Protein 5ZB2 (pdb70)

GO terms:
  GO:0004842 ubiquitin-protein transferase activity (F, IDA)
  GO:0008094 ATP-dependent activity, acting on DNA (F, IDA)
  GO:0034644 cellular response to UV (P, IDA)
  GO:0003684 damaged DNA binding (F, IDA)
  GO:0000113 nucleotide-excision repair factor 4 complex (C, IDA)
  GO:0031463 Cul3-RING ubiquitin ligase complex (C, IDA)
  GO:0008104 intracellular protein localization (P, IDA)
  GO:0000715 nucleotide-excision repair, DNA damage recognition (P, IDA)
  GO:0006511 ubiquitin-dependent protein catabolic process (P, IMP)
  GO:0000715 nucleotide-excision repair, DNA damage recognition (P, IMP)
  GO:0005515 protein binding (F, IPI)
  GO:0009411 response to UV (P, IDA)
  GO:0006511 ubiquitin-dependent protein catabolic process (P, IDA)
  GO:0070911 global genome nucleotide-excision repair (P, IDA)

Nearest PDB structures (foldseek):
  5zb2-assembly1_B-2  TM=1.013E+00  e=2.939E-15  Saccharomyces cerevisiae S288C
  5bo4-assembly6_R  TM=9.508E-01  e=2.572E-07  Homo sapiens
  8zvj-assembly3_H  TM=9.568E-01  e=1.084E-06  Homo sapiens
  8zvj-assembly4_K  TM=9.620E-01  e=2.465E-06  Homo sapiens
  3mks-assembly3_C  TM=8.339E-01  e=1.066E-04  Saccharomyces cerevisiae

Foldseek 3Di:
DDDDPVVVVVVVVVVVVVVVVVVVLVVLLVVLQVVQVVVVHDDLVCVQVVLVVCQVVVNDALVCLSNVFQDLHAAHEHQACQRYALVSLLRRLQGHQNYAEYEYANNCRNELVSLVSNLPSNVNHAEYHYEHPQHDALVSLLVSLQSCQPRHAYYAYYDYQRCACSSVVSNQVRCQQRYQEYHDEHHARDQQLLCNLVRNQHQQREYYYYYAYNPLPSDALVSQQSNLQRHQDNYAYDHYENSQRYALSNLQRRNQVRHDQAGNHQYEEHEQNCHYAQVSLLVRLQRHAPQRHAYYEHHNNQHHEQSNLLSNCVRRVQARYAEYYPANNQRYALVSLVSNQYARHAYYECHNNARDALVSLVNNCVRYVRHQEYEHANHQRYDPPRDDPPRHDYPRDVVVVD/DWFKEQELPRDIDIARPVLLVVQVVDDDDYDYHHPGDPVLVVLVRVVSVCCVVVCDDDRDDDPVCPVVNVVVCVVSVD

Radius of gyration: 33.84 Å; Cα contacts (8 Å, |Δi|>4): 1015; chains: 2; bounding box: 113×50×56 Å

Solvent-accessible surface area: 22862 Å² total; per-residue (Å²): 152,29,63,45,0,52,53,42,0,94,70,57,31,61,96,53,86,70,144,134,96,136,122,27,43,93,59,29,96,123,98,28,48,134,65,14,94,98,122,69,37,48,67,54,86,77,2,52,83,50,0,101,44,30,5,150,109,155,31,2,45,60,143,30,4,71,24,4,4,19,19,96,26,119,154,5,64,0,52,28,0,46,89,2,26,79,67,4,2,33,50,4,1,75,44,6,44,91,2,18,55,4,17,0,40,95,0,17,75,0,41,79,69,0,0,30,63,1,1,105,95,0,94,80,3,80,9,0,46,0,30,12,0,109,78,2,73,56,74,8,0,56,104,0,0,81,51,0,138,51,70,0,66,47,0,22,0,18,70,8,117,105,0,32,34,103,0,0,30,16,0,2,110,23,2,2,74,27,0,20,0,0,3,1,14,122,1,73,44,3,45,58,2,55,41,0,24,120,70,0,65,39,101,120,0,34,10,1,12,1,42,51,4,121,67,59,101,31,0,49,25,125,20,1,31,81,0,2,43,72,2,1,139,35,0,97,70,0,14,0,10,4,0,79,50,0,39,36,42,0,0,67,79,0,1,10,62,85,3,46,97,155,4,39,1,71,30,2,8,1,22,45,1,67,81,0,32,29,113,4,1,17,121,1,0,64,84,1,73,1,87,76,0,69,83,1,9,0,52,104,0,70,78,0,7,30,95,0,1,27,35,0,1,105,31,17,0,79,88,10,0,104,28,2,25,0,24,11,0,92,101,0,58,96,101,1,1,66,16,0,35,0,56,42,0,55,79,0,15,0,1,87,0,124,24,0,47,35,57,0,1,77,36,0,7,116,61,0,87,72,1,61,41,0,28,3,87,34,9,131,114,17,58,153,169,6,74,83,65,124,57,8,70,16,72,14,53,137,87,96,73,172,138,143,10,36,4,15,5,130,76,137,123,110,42,114,4,37,147,57,1,4,132,51,0,84,64,10,139,29,57,128,44,103,12,146,151,25,56,16,81,0,2,104,32,3,14,80,2,1,55,31,18,74,160,91,83,138,73,148,18,132,12,43,68,153,25,10,124,52,0,37,114,3,0,84,140,4,57,8

CATH classification: 3.30.710.10

B-factor: mean 57.02, std 24.2, range [29.39, 173.77]

Structure (mmCIF, N/CA/C/O backbone):
data_5ZB2
#
_entry.id   5ZB2
#
_cell.length_a   110.921
_cell.length_b   67.764
_cell.length_c   69.015
_cell.angle_alpha   90.000
_cell.angle_beta   90.000
_cell.angle_gamma   90.000
#
_symmetry.space_group_name_H-M   'P 21 21 2'
#
loop_
_entity.id
_entity.type
_entity.pdbx_description
1 polymer 'DNA repair protein RAD7'
2 polymer Elongin-C
3 non-polymer GLYCEROL
4 non-polymer 2-(2-METHOXYETHOXY)ETHANOL
5 non-polymer 3,6,9,12,15,18-HEXAOXAICOSANE-1,20-DIOL
6 non-polymer 'HEXAETHYLENE GLYCOL'
7 non-polymer 3,6,9,12,15,18,21,24,27,30,33,36,39,42,45,48,51,54,57-nonadecaoxanonapentacontane-1,59-diol
8 non-polymer 'SODIUM ION'
9 water water
#
loop_
_atom_site.group_PDB
_atom_site.id
_atom_site.type_symbol
_atom_site.label_atom_id
_atom_site.label_alt_id
_atom_site.label_comp_id
_atom_site.label_asym_id
_atom_site.label_entity_id
_atom_site.label_seq_id
_atom_site.pdbx_PDB_ins_code
_atom_site.Cartn_x
_atom_site.Cartn_y
_atom_site.Cartn_z
_atom_site.occupancy
_atom_site.B_iso_or_equiv
_atom_site.auth_seq_id
_atom_site.auth_comp_id
_atom_site.auth_asym_id
_atom_site.auth_atom_id
_atom_site.pdbx_PDB_model_num
ATOM 1 N N . SER A 1 4 ? -36.31400 19.64700 84.08800 1.000 85.34000 164 SER A N 1
ATOM 2 C CA . SER A 1 4 ? -35.84800 18.36200 83.57900 1.000 90.42000 164 SER A CA 1
ATOM 3 C C . SER A 1 4 ? -35.15400 18.51800 82.22700 1.000 86.84000 164 SER A C 1
ATOM 4 O O . SER A 1 4 ? -34.51900 17.58400 81.73400 1.000 87.42000 164 SER A O 1
ATOM 7 N N . VAL A 1 5 ? -35.28000 19.70200 81.63100 1.000 83.21000 165 VAL A N 1
ATOM 8 C CA . VAL A 1 5 ? -34.67400 20.01600 80.34300 1.000 79.10000 165 VAL A CA 1
ATOM 9 C C . VAL A 1 5 ? -33.73900 21.20100 80.53600 1.000 73.70000 165 VAL A C 1
ATOM 10 O O . VAL A 1 5 ? -34.14200 22.23200 81.08900 1.000 73.75000 165 VAL A O 1
ATOM 14 N N . SER A 1 6 ? -32.49800 21.05600 80.07600 1.000 71.00000 166 SER A N 1
ATOM 15 C CA . SER A 1 6 ? -31.51800 22.12400 80.22100 1.000 69.91000 166 SER A CA 1
ATOM 16 C C . SER A 1 6 ? -31.94500 23.35500 79.43100 1.000 62.32000 166 SER A C 1
ATOM 17 O O . SER A 1 6 ? -32.41000 23.25500 78.29200 1.000 60.32000 166 SER A O 1
ATOM 20 N N . SER A 1 7 ? -31.78000 24.52400 80.04500 1.000 58.37000 167 SER A N 1
ATOM 21 C CA . SER A 1 7 ? -32.12800 25.77400 79.38500 1.000 56.10000 167 SER A CA 1
ATOM 22 C C . SER A 1 7 ? -31.27000 25.98400 78.14400 1.000 53.68000 167 SER A C 1
ATOM 23 O O . SER A 1 7 ? -30.14300 25.49000 78.04600 1.000 53.47000 167 SER A O 1
ATOM 26 N N . LEU A 1 8 ? -31.81100 26.74100 77.18800 1.000 53.75000 168 LEU A N 1
ATOM 27 C CA . LEU A 1 8 ? -31.04700 27.06100 75.98700 1.000 53.84000 168 LEU A CA 1
ATOM 28 C C . LEU A 1 8 ? -29.78500 27.84600 76.31900 1.000 51.32000 168 LEU A C 1
ATOM 29 O O . LEU A 1 8 ? -28.77900 27.73200 75.60800 1.000 50.50000 168 LEU A O 1
ATOM 34 N N . GLN A 1 9 ? -29.81900 28.65500 77.38000 1.000 51.50000 169 GLN A N 1
ATOM 35 C CA . GLN A 1 9 ? -28.62200 29.37800 77.79900 1.000 49.88000 169 GLN A CA 1
ATOM 36 C C . GLN A 1 9 ? -27.52300 28.40700 78.21000 1.000 48.92000 169 GLN A C 1
ATOM 37 O O . GLN A 1 9 ? -26.37000 28.53300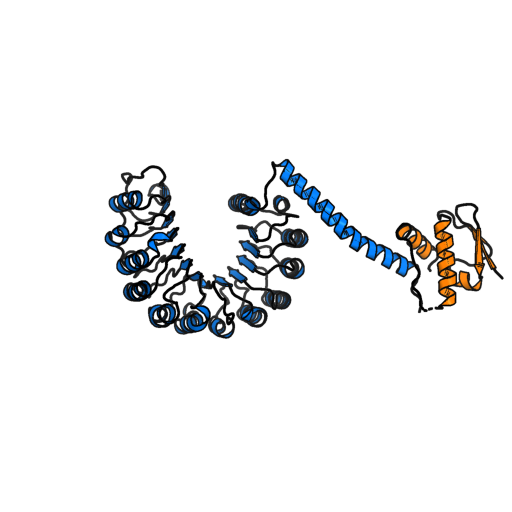 77.78200 1.000 46.55000 169 GLN A O 1
ATOM 43 N N . SER A 1 10 ? -27.86900 27.42400 79.04300 1.000 49.88000 170 SER A N 1
ATOM 44 C CA . SER A 1 10 ? -26.88900 26.43700 79.47800 1.000 50.21000 170 SER A CA 1
ATOM 45 C C . SER A 1 10 ? -26.31100 25.67500 78.29300 1.000 52.10000 170 SER A C 1
ATOM 46 O O . SER A 1 10 ? -25.10700 25.39400 78.25400 1.000 49.94000 170 SER A O 1
ATOM 49 N N . LEU A 1 11 ? -27.15300 25.33900 77.31000 1.000 51.65000 171 LEU A N 1
ATOM 50 C CA . LEU A 1 11 ? -26.68200 24.57000 76.16300 1.000 52.39000 171 LEU A CA 1
ATOM 51 C C . LEU A 1 11 ? -25.70500 25.37900 75.32000 1.000 50.79000 171 LEU A C 1
ATOM 52 O O . LEU A 1 11 ? -24.67700 24.85500 74.87700 1.000 48.32000 171 LEU A O 1
ATOM 57 N N . CYS A 1 12 ? -26.00700 26.65800 75.08700 1.000 51.29000 172 CYS A N 1
ATOM 58 C CA . CYS A 1 12 ? -25.06600 27.51000 74.36900 1.000 50.62000 172 CYS A CA 1
ATOM 59 C C . CYS A 1 12 ? -23.75300 27.63800 75.13200 1.000 48.98000 172 CYS A C 1
ATOM 60 O O . CYS A 1 12 ? -22.67400 27.64700 74.52900 1.000 48.27000 172 CYS A O 1
ATOM 63 N N . ILE A 1 13 ? -23.82500 27.73400 76.46200 1.000 49.48000 173 ILE A N 1
ATOM 64 C CA . ILE A 1 13 ? -22.61100 27.86800 77.26300 1.000 49.32000 173 ILE A CA 1
ATOM 65 C C . ILE A 1 13 ? -21.75600 26.61300 77.14700 1.000 48.40000 173 ILE A C 1
ATOM 66 O O . ILE A 1 13 ? -20.52700 26.69100 77.05000 1.000 48.01000 173 ILE A O 1
ATOM 71 N N . THR A 1 14 ? -22.38700 25.43700 77.14700 1.000 49.97000 174 THR A N 1
ATOM 72 C CA . THR A 1 14 ? -21.62800 24.20400 76.96300 1.000 49.69000 174 THR A CA 1
ATOM 73 C C . THR A 1 14 ? -20.94100 24.18800 75.60400 1.000 50.11000 174 THR A C 1
ATOM 74 O O . THR A 1 14 ? -19.76100 23.83100 75.50000 1.000 50.19000 174 THR A O 1
ATOM 78 N N . LYS A 1 15 ? -21.65900 24.57800 74.54800 1.000 50.66000 175 LYS A N 1
ATOM 79 C CA . LYS A 1 15 ? -21.05200 24.61700 73.22200 1.000 51.94000 175 LYS A CA 1
ATOM 80 C C . LYS A 1 15 ? -19.87700 25.58400 73.19700 1.000 50.53000 175 LYS A C 1
ATOM 81 O O . LYS A 1 15 ? -18.80300 25.26300 72.67500 1.000 50.68000 175 LYS A O 1
ATOM 87 N N . ILE A 1 16 ? -20.06400 26.77600 73.76500 1.000 49.45000 176 ILE A N 1
ATOM 88 C CA . ILE A 1 16 ? -18.98800 27.76400 73.80900 1.000 47.92000 176 ILE A CA 1
ATOM 89 C C . ILE A 1 16 ? -17.79100 27.20500 74.56500 1.000 47.41000 176 ILE A C 1
ATOM 90 O O . ILE A 1 16 ? -16.65600 27.22700 74.07500 1.000 47.16000 176 ILE A O 1
ATOM 95 N N . SER A 1 17 ? -18.02800 26.70100 75.77600 1.000 47.65000 177 SER A N 1
ATOM 96 C CA . SER A 1 17 ? -16.93800 26.16900 76.58400 1.000 47.83000 177 SER A CA 1
ATOM 97 C C . SER A 1 17 ? -16.19100 25.06400 75.84500 1.000 47.78000 177 SER A C 1
ATOM 98 O O . SER A 1 17 ? -14.95500 25.01200 75.87500 1.000 46.69000 177 SER A O 1
ATOM 101 N N . GLU A 1 18 ? -16.92200 24.17700 75.16400 1.000 49.33000 178 GLU A N 1
ATOM 102 C CA . GLU A 1 18 ? -16.27000 23.09500 74.43100 1.000 50.08000 178 GLU A CA 1
ATOM 103 C C . GLU A 1 18 ? -15.37100 23.64000 73.32800 1.000 49.28000 178 GLU A C 1
ATOM 104 O O . GLU A 1 18 ? -14.26600 23.12800 73.10800 1.000 48.23000 178 GLU A O 1
ATOM 110 N N . ASN A 1 19 ? -15.82200 24.68000 72.62400 1.000 49.28000 179 ASN A N 1
ATOM 111 C CA . ASN A 1 19 ? -15.02200 25.21900 71.53100 1.000 49.32000 179 ASN A CA 1
ATOM 112 C C . ASN A 1 19 ? -13.84100 26.04000 72.02800 1.000 48.61000 179 ASN A C 1
ATOM 113 O O . ASN A 1 19 ? -12.83500 26.15200 71.31900 1.000 49.13000 179 ASN A O 1
ATOM 118 N N . ILE A 1 20 ? -13.93000 26.62300 73.22600 1.000 47.90000 180 ILE A N 1
ATOM 119 C CA . ILE A 1 20 ? -12.75200 27.26700 73.80200 1.000 49.09000 180 ILE A CA 1
ATOM 120 C C . ILE A 1 20 ? -11.65900 26.23300 74.02900 1.000 49.45000 180 ILE A C 1
ATOM 121 O O . ILE A 1 20 ? -10.49400 26.45500 73.68100 1.000 49.49000 180 ILE A O 1
ATOM 126 N N . SER A 1 21 ? -12.02300 25.07600 74.58800 1.000 49.23000 181 SER A N 1
ATOM 127 C CA . SER A 1 21 ? -11.03600 24.03400 74.85800 1.000 51.48000 181 SER A CA 1
ATOM 128 C C . SER A 1 21 ? -10.32100 23.61300 73.58200 1.000 54.82000 181 SER A C 1
ATOM 129 O O . SER A 1 21 ? -9.08900 23.50500 73.55200 1.000 53.95000 181 SER A O 1
ATOM 132 N N . LYS A 1 22 ? -11.07500 23.37100 72.50900 1.000 53.48000 182 LYS A N 1
ATOM 133 C CA . LYS A 1 22 ? -10.43800 22.99100 71.25400 1.000 55.86000 182 LYS A CA 1
ATOM 134 C C . LYS A 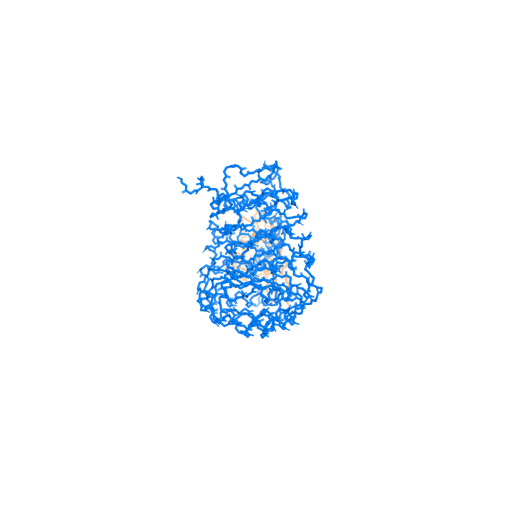1 22 ? -9.60000 24.13500 70.70100 1.000 55.51000 182 LYS A C 1
ATOM 135 O O . LYS A 1 22 ? -8.51700 23.91000 70.14800 1.000 58.57000 182 LYS A O 1
ATOM 141 N N . TRP A 1 23 ? -10.08200 25.37000 70.84800 1.000 53.33000 183 TRP A N 1
ATOM 142 C CA . TRP A 1 23 ? -9.31200 26.52800 70.41400 1.000 52.71000 183 TRP A CA 1
ATOM 143 C C . TRP A 1 23 ? -8.03300 26.69800 71.22900 1.000 53.13000 183 TRP A C 1
ATOM 144 O O . TRP A 1 23 ? -7.05200 27.25400 70.72100 1.000 54.73000 183 TRP A O 1
ATOM 155 N N . GLN A 1 24 ? -8.01800 26.23400 72.48400 1.000 53.49000 184 GLN A N 1
ATOM 156 C CA . GLN A 1 24 ? -6.80200 26.31400 73.29100 1.000 55.26000 184 GLN A CA 1
ATOM 157 C C . GLN A 1 24 ? -5.62200 25.69500 72.55300 1.000 59.59000 184 GLN A C 1
ATOM 158 O O . GLN A 1 24 ? -4.54500 26.29400 72.46100 1.000 60.63000 184 GLN A O 1
ATOM 164 N N . LYS A 1 25 ? -5.81000 24.48300 72.02500 1.000 60.41000 185 LYS A N 1
ATOM 165 C CA . LYS A 1 25 ? -4.71900 23.80000 71.33700 1.000 63.89000 185 LYS A CA 1
ATOM 166 C C . LYS A 1 25 ? -4.26000 24.58500 70.11400 1.000 63.25000 185 LYS A C 1
ATOM 167 O O . LYS A 1 25 ? -3.05700 24.70200 69.86000 1.000 66.36000 185 LYS A O 1
ATOM 173 N N . GLU A 1 26 ? -5.20100 25.13800 69.34700 1.000 62.28000 186 GLU A N 1
ATOM 174 C CA . GLU A 1 26 ? -4.82300 26.02800 68.25300 1.000 65.29000 186 GLU A CA 1
ATOM 175 C C . GLU A 1 26 ? -3.99500 27.19900 68.77000 1.000 64.84000 186 GLU A C 1
ATOM 176 O O . GLU A 1 26 ? -2.93700 27.52200 68.21600 1.000 66.37000 186 GLU A O 1
ATOM 182 N N . ALA A 1 27 ? -4.46800 27.85700 69.83100 1.000 60.67000 187 ALA A N 1
ATOM 183 C CA . ALA A 1 27 ? -3.71200 28.96400 70.40700 1.000 61.78000 187 ALA A CA 1
ATOM 184 C C . ALA A 1 27 ? -2.35600 28.49200 70.91300 1.000 62.04000 187 ALA A C 1
ATOM 185 O O . ALA A 1 27 ? -1.35800 29.21700 70.81200 1.000 60.69000 187 ALA A O 1
ATOM 187 N N . ASP A 1 28 ? -2.29600 27.27500 71.45700 1.000 63.59000 188 ASP A N 1
ATOM 188 C CA . ASP A 1 28 ? -1.02200 26.74000 71.91800 1.000 65.28000 188 ASP A CA 1
ATOM 189 C C . ASP A 1 28 ? -0.02800 26.63100 70.76800 1.000 66.96000 188 ASP A C 1
ATOM 190 O O . ASP A 1 28 ? 1.16600 26.90300 70.94100 1.000 64.87000 188 ASP A O 1
ATOM 195 N N . GLU A 1 29 ? -0.50300 26.25000 69.58000 1.000 69.20000 189 GLU A N 1
ATOM 196 C CA . GLU A 1 29 ? 0.38100 26.17700 68.42100 1.000 71.91000 189 GLU A CA 1
ATOM 197 C C . GLU A 1 29 ? 0.80600 27.56800 67.97300 1.000 67.52000 189 GLU A C 1
ATOM 198 O O . GLU A 1 29 ? 1.98400 27.80400 67.68600 1.000 66.03000 189 GLU A O 1
ATOM 204 N N . SER A 1 30 ? -0.14100 28.50500 67.90000 1.000 66.60000 190 SER A N 1
ATOM 205 C CA . SER A 1 30 ? 0.23000 29.87800 67.57800 1.000 64.45000 190 SER A CA 1
ATOM 206 C C . SER A 1 30 ? 1.26700 30.41100 68.55700 1.000 63.00000 190 SER A C 1
ATOM 207 O O . SER A 1 30 ? 2.11600 31.22400 68.17800 1.000 61.28000 190 SER A O 1
ATOM 210 N N . SER A 1 31 ? 1.21600 29.96600 69.81400 1.000 62.58000 191 SER A N 1
ATOM 211 C CA . SER A 1 31 ? 2.24500 30.35000 70.77400 1.000 60.19000 191 SER A CA 1
ATOM 212 C C . SER A 1 31 ? 3.60000 29.77900 70.37500 1.000 57.28000 191 SER A C 1
ATOM 213 O O . SER A 1 31 ? 4.62700 30.45800 70.49000 1.000 55.32000 191 SER A O 1
ATOM 216 N N . LYS A 1 32 ? 3.61900 28.53100 69.90200 1.000 59.02000 192 LYS A N 1
ATOM 217 C CA . LYS A 1 32 ? 4.86500 27.91200 69.46400 1.000 59.16000 192 LYS A CA 1
ATOM 218 C C . LYS A 1 32 ? 5.55600 28.76500 68.40800 1.000 56.89000 192 LYS A C 1
ATOM 219 O O . LYS A 1 32 ? 6.76000 29.03100 68.49400 1.000 54.83000 192 LYS A O 1
ATOM 225 N N . LEU A 1 33 ? 4.80000 29.21500 67.40400 1.000 58.08000 193 LEU A N 1
ATOM 226 C CA . LEU A 1 33 ? 5.38600 30.02200 66.33900 1.000 57.86000 193 LEU A CA 1
ATOM 227 C C . LEU A 1 33 ? 5.94000 31.33700 66.87600 1.000 55.01000 193 LEU A C 1
ATOM 228 O O . LEU A 1 33 ? 7.00700 31.79000 66.44600 1.000 54.37000 193 LEU A O 1
ATOM 233 N N . VAL A 1 34 ? 5.23100 31.96600 67.81700 1.000 54.21000 194 VAL A N 1
ATOM 234 C CA . VAL A 1 34 ? 5.66700 33.26500 68.32400 1.000 53.10000 194 VAL A CA 1
ATOM 235 C C . VAL A 1 34 ? 6.96500 33.12600 69.11000 1.000 51.52000 194 VAL A C 1
ATOM 236 O O . VAL A 1 34 ? 7.81800 34.02100 69.08600 1.000 49.23000 194 VAL A O 1
ATOM 240 N N . PHE A 1 35 ? 7.13400 32.01200 69.82800 1.000 51.25000 195 PHE A N 1
ATOM 241 C CA . PHE A 1 35 ? 8.37100 31.80700 70.57500 1.000 49.29000 195 PHE A CA 1
ATOM 242 C C . PHE A 1 35 ? 9.51800 31.43800 69.64300 1.000 49.41000 195 PHE A C 1
ATOM 243 O O . PHE A 1 35 ? 10.66200 31.85100 69.86500 1.000 48.31000 195 PHE A O 1
ATOM 251 N N . ASN A 1 36 ? 9.23200 30.66900 68.58700 1.000 51.61000 196 ASN A N 1
ATOM 252 C CA . ASN A 1 36 ? 10.24600 30.41700 67.56700 1.000 52.48000 196 ASN A CA 1
ATOM 253 C C . ASN A 1 36 ? 10.70000 31.71900 66.91900 1.000 52.79000 196 ASN A C 1
ATOM 254 O O . ASN A 1 36 ? 11.88700 31.89500 66.62300 1.000 52.49000 196 ASN A O 1
ATOM 259 N N . LYS A 1 37 ? 9.76700 32.64400 66.69300 1.000 52.98000 197 LYS A N 1
ATOM 260 C CA . LYS A 1 37 ? 10.12300 33.93100 66.10300 1.000 54.41000 197 LYS A CA 1
ATOM 261 C C . LYS A 1 37 ? 11.17200 34.64600 66.94500 1.000 53.97000 197 LYS A C 1
ATOM 262 O O . LYS A 1 37 ? 12.17200 35.14600 66.41900 1.000 54.70000 197 LYS A O 1
ATOM 268 N N . LEU A 1 38 ? 10.96400 34.69900 68.26300 1.000 52.19000 198 LEU A N 1
ATOM 269 C CA . LEU A 1 38 ? 11.94300 35.33800 69.14000 1.000 51.64000 198 LEU A CA 1
ATOM 270 C C . LEU A 1 38 ? 13.31500 34.68900 68.99500 1.000 51.42000 198 LEU A C 1
ATOM 271 O O . LEU A 1 38 ? 14.33000 35.37900 68.84300 1.000 52.37000 198 LEU A O 1
ATOM 276 N N . ARG A 1 39 ? 13.36500 33.35600 69.04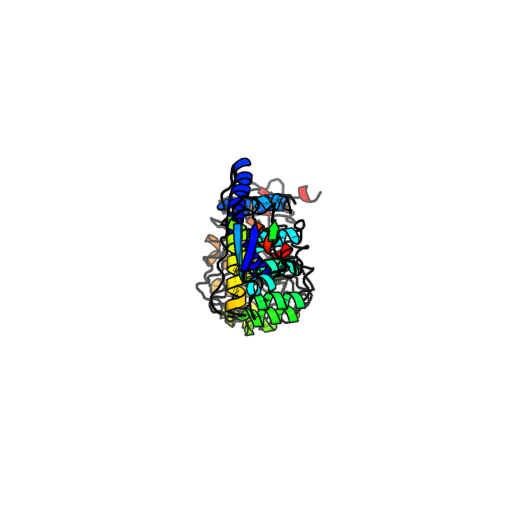300 1.000 50.65000 199 ARG A N 1
ATOM 277 C CA . ARG A 1 39 ? 14.64300 32.66300 68.91600 1.000 51.94000 199 ARG A CA 1
ATOM 278 C C . ARG A 1 39 ? 15.25400 32.87600 67.53600 1.000 53.88000 199 ARG A C 1
ATOM 279 O O . ARG A 1 39 ? 16.46700 33.08600 67.41200 1.000 54.81000 199 ARG A O 1
ATOM 287 N N . ASP A 1 40 ? 14.43300 32.82700 66.48500 1.000 54.80000 200 ASP A N 1
ATOM 288 C CA . ASP A 1 40 ? 14.95800 33.00300 65.13500 1.000 55.59000 200 ASP A CA 1
ATOM 289 C C . ASP A 1 40 ? 15.46100 34.42500 64.92100 1.000 55.98000 200 ASP A C 1
ATOM 290 O O . ASP A 1 40 ? 16.47200 34.63500 64.24100 1.000 56.02000 200 ASP A O 1
ATOM 295 N N . VAL A 1 41 ? 14.77600 35.41500 65.49900 1.000 55.99000 201 VAL A N 1
ATOM 296 C CA . VAL A 1 41 ? 15.18800 36.80900 65.33400 1.000 56.90000 201 VAL A CA 1
ATOM 297 C C . VAL A 1 41 ? 16.56600 37.04200 65.93200 1.000 57.81000 201 VAL A C 1
ATOM 298 O O . VAL A 1 41 ? 17.32900 37.88400 65.44200 1.000 58.85000 201 VAL A O 1
ATOM 302 N N . LEU A 1 42 ? 16.90900 36.32300 66.99700 1.000 56.15000 202 LEU A N 1
ATOM 303 C CA . LEU A 1 42 ? 18.21200 36.46400 67.63000 1.000 57.09000 202 LEU A CA 1
ATOM 304 C C . LEU A 1 42 ? 19.27300 35.58600 66.97900 1.000 57.73000 202 LEU A C 1
ATOM 305 O O . LEU A 1 42 ? 20.36300 35.43100 67.54000 1.000 58.81000 202 LEU A O 1
ATOM 310 N N . GLY A 1 43 ? 18.98000 35.01700 65.81000 1.000 57.36000 203 GLY A N 1
ATOM 311 C CA . GLY A 1 43 ? 19.90500 34.14900 65.11300 1.000 56.48000 203 GLY A CA 1
ATOM 312 C C . GLY A 1 43 ? 19.57300 32.67700 65.19400 1.000 55.34000 203 GLY A C 1
ATOM 313 O O . GLY A 1 43 ? 20.27700 31.86600 64.58100 1.000 53.86000 203 GLY A O 1
ATOM 314 N N . GLY A 1 44 ? 18.52300 32.30500 65.92200 1.000 55.35000 204 GLY A N 1
ATOM 315 C CA . GLY A 1 44 ? 18.13900 30.91400 66.04600 1.000 54.96000 204 GLY A CA 1
ATOM 316 C C . GLY A 1 44 ? 18.95100 30.16900 67.08600 1.000 54.95000 204 GLY A C 1
ATOM 317 O O . GLY A 1 44 ? 20.09100 30.54000 67.37500 1.000 55.14000 204 GLY A O 1
ATOM 318 N N . VAL A 1 45 ? 18.37000 29.11500 67.66000 1.000 54.82000 205 VAL A N 1
ATOM 319 C CA . VAL A 1 45 ? 19.06300 28.28500 68.63900 1.000 55.92000 205 VAL A CA 1
ATOM 320 C C . VAL A 1 45 ? 18.42300 26.90500 68.64900 1.000 58.25000 205 VAL A C 1
ATOM 321 O O . VAL A 1 45 ? 17.22500 26.76200 68.92000 1.000 60.00000 205 VAL A O 1
ATOM 325 N N . SER A 1 46 ? 19.21000 25.88300 68.33200 1.000 59.31000 206 SER A N 1
ATOM 326 C CA . SER A 1 46 ? 18.71300 24.52100 68.38500 1.000 61.92000 206 SER A CA 1
ATOM 327 C C . SER A 1 46 ? 18.47400 24.10300 69.83100 1.000 60.98000 206 SER A C 1
ATOM 328 O O . SER A 1 46 ? 18.95200 24.73300 70.77900 1.000 58.48000 206 SER A O 1
ATOM 331 N N . THR A 1 47 ? 17.72500 23.01400 69.99500 1.000 62.74000 207 THR A N 1
ATOM 332 C CA . THR A 1 47 ? 17.46800 22.50100 71.33400 1.000 62.04000 207 THR A CA 1
ATOM 333 C C . THR A 1 47 ? 18.74300 21.99500 71.98800 1.000 61.13000 207 THR A C 1
ATOM 334 O O . THR A 1 47 ? 18.84800 22.00100 73.21900 1.000 57.73000 207 THR A O 1
ATOM 338 N N . ALA A 1 48 ? 19.72300 21.56900 71.18800 1.000 60.10000 208 ALA A N 1
ATOM 339 C CA . ALA A 1 48 ? 20.96600 21.04900 71.74100 1.000 60.67000 208 ALA A CA 1
ATOM 340 C C . ALA A 1 48 ? 21.76900 22.11900 72.46800 1.000 58.97000 208 ALA A C 1
ATOM 341 O O . ALA A 1 48 ? 22.62500 21.77800 73.29100 1.000 57.49000 208 ALA A O 1
ATOM 343 N N . ASN A 1 49 ? 21.51700 23.39600 72.18200 1.000 58.10000 209 ASN A N 1
ATOM 344 C CA . ASN A 1 49 ? 22.23600 24.49900 72.80300 1.000 56.63000 209 ASN A CA 1
ATOM 345 C C . ASN A 1 49 ? 21.41400 25.24200 73.84700 1.000 52.88000 209 ASN A C 1
ATOM 346 O O . ASN A 1 49 ? 21.92100 26.20200 74.43900 1.000 51.38000 209 ASN A O 1
ATOM 351 N N . LEU A 1 50 ? 20.16700 24.83300 74.09500 1.000 52.81000 210 LEU A N 1
ATOM 352 C CA . LEU A 1 50 ? 19.33300 25.56000 75.04700 1.000 49.99000 210 LEU A CA 1
ATOM 353 C C . LEU A 1 50 ? 19.92300 25.50900 76.45100 1.000 47.91000 210 LEU A C 1
ATOM 354 O O . LEU A 1 50 ? 19.88800 26.50600 77.18200 1.000 46.67000 210 LEU A O 1
ATOM 359 N N . ASN A 1 51 ? 20.47500 24.36100 76.84800 1.000 47.27000 211 ASN A N 1
ATOM 360 C CA . ASN A 1 51 ? 21.08500 24.26300 78.17000 1.000 46.81000 211 ASN A CA 1
ATOM 361 C C . ASN A 1 51 ? 22.34100 25.11800 78.26100 1.000 46.46000 211 ASN A C 1
ATOM 362 O O . ASN A 1 51 ? 22.61500 25.71800 79.30700 1.000 44.39000 211 ASN A O 1
ATOM 367 N N . ASN A 1 52 ? 23.12000 25.18400 77.17800 1.000 47.91000 212 ASN A N 1
ATOM 368 C CA . ASN A 1 52 ? 24.27500 26.07400 77.15700 1.000 49.94000 212 ASN A CA 1
ATOM 369 C C . ASN A 1 52 ? 23.84100 27.52500 77.29800 1.000 47.10000 212 ASN A C 1
ATOM 370 O O . ASN A 1 52 ? 24.48900 28.31000 78.00100 1.000 47.40000 212 ASN A O 1
ATOM 375 N N . LEU A 1 53 ? 22.74000 27.89900 76.64400 1.000 47.05000 213 LEU A N 1
ATOM 376 C CA . LEU A 1 53 ? 22.21900 29.25300 76.78800 1.000 44.96000 213 LEU A CA 1
ATOM 377 C C . LEU A 1 53 ? 21.80300 29.51900 78.22900 1.000 44.09000 213 LEU A C 1
ATOM 378 O O . LEU A 1 53 ? 22.14600 30.55700 78.80500 1.000 41.45000 213 LEU A O 1
ATOM 383 N N . ALA A 1 54 ? 21.07700 28.57600 78.83500 1.000 42.49000 214 ALA A N 1
ATOM 384 C CA . ALA A 1 54 ? 20.67600 28.72800 80.22900 1.000 41.70000 214 ALA A CA 1
ATOM 385 C C . ALA A 1 54 ? 21.88900 28.90700 81.13200 1.000 42.23000 214 ALA A C 1
ATOM 386 O O . ALA A 1 54 ? 21.86400 29.71900 82.06500 1.000 40.07000 214 ALA A O 1
ATOM 388 N N . LYS A 1 55 ? 22.96500 28.16400 80.86300 1.000 43.18000 215 LYS A N 1
ATOM 389 C CA . LYS A 1 55 ? 24.17200 28.27500 81.67600 1.000 46.40000 215 LYS A CA 1
ATOM 390 C C . LYS A 1 55 ? 24.77700 29.66900 81.56700 1.000 46.28000 215 LYS A C 1
ATOM 391 O O . LYS A 1 55 ? 25.16900 30.27200 82.57400 1.000 45.75000 215 LYS A O 1
ATOM 397 N N . ALA A 1 56 ? 24.86800 30.19900 80.34600 1.000 45.91000 216 ALA A N 1
ATOM 398 C CA . ALA A 1 56 ? 25.42000 31.53700 80.16300 1.000 44.87000 216 ALA A CA 1
ATOM 399 C C . ALA A 1 56 ? 24.59700 32.57200 80.92100 1.000 42.56000 216 ALA A C 1
ATOM 400 O O . ALA A 1 56 ? 25.14300 33.42200 81.63300 1.000 41.64000 216 ALA A O 1
ATOM 402 N N . LEU A 1 57 ? 23.27200 32.50600 80.78900 1.000 40.48000 217 LEU A N 1
ATOM 403 C CA . LEU A 1 57 ? 22.41000 33.44000 81.50400 1.000 42.05000 217 LEU A CA 1
ATOM 404 C C . LEU A 1 57 ? 22.56100 33.27600 83.01300 1.000 41.45000 217 LEU A C 1
ATOM 405 O O . LEU A 1 57 ? 22.69000 34.26300 83.74600 1.000 41.44000 217 LEU A O 1
ATOM 410 N N . SER A 1 58 ? 22.57000 32.02900 83.49300 1.000 41.71000 218 SER A N 1
ATOM 411 C CA . SER A 1 58 ? 22.68800 31.78900 84.92900 1.000 41.02000 218 SER A CA 1
ATOM 412 C C . SER A 1 58 ? 23.96100 32.41300 85.48800 1.000 41.71000 218 SER A C 1
ATOM 413 O O . SER A 1 58 ? 23.92400 33.13300 86.49300 1.000 43.93000 218 SER A O 1
ATOM 416 N N . LYS A 1 59 ? 25.10400 32.14900 84.84700 1.000 42.72000 219 LYS A N 1
ATOM 417 C CA . LYS A 1 59 ? 26.36600 32.68100 85.34300 1.000 44.74000 219 LYS A CA 1
ATOM 418 C C . LYS A 1 59 ? 26.37400 34.20300 85.37600 1.000 43.81000 219 LYS A C 1
ATOM 419 O O . LYS A 1 59 ? 27.12700 34.79000 86.16000 1.000 44.62000 219 LYS A O 1
ATOM 425 N N . ASN A 1 60 ? 25.55800 34.85200 84.54900 1.000 41.71000 220 ASN A N 1
ATOM 426 C CA . ASN A 1 60 ? 25.46700 36.30500 84.52400 1.000 43.37000 220 ASN A CA 1
ATOM 427 C C . ASN A 1 60 ? 24.27600 36.83500 85.31100 1.000 43.79000 220 ASN A C 1
ATOM 428 O O . ASN A 1 60 ? 23.91500 38.00300 85.14700 1.000 41.96000 220 ASN A O 1
ATOM 433 N N . ARG A 1 61 ? 23.66200 36.00900 86.16100 1.000 45.48000 221 ARG A N 1
ATOM 434 C CA . ARG A 1 61 ? 22.48600 36.41700 86.93400 1.000 49.76000 221 ARG A CA 1
ATOM 435 C C . ARG A 1 61 ? 21.42700 37.03400 86.02400 1.000 45.54000 221 ARG A C 1
ATOM 436 O O . ARG A 1 61 ? 20.70800 37.96000 86.40700 1.000 47.36000 221 ARG A O 1
ATOM 444 N N . ALA A 1 62 ? 21.32800 36.50700 84.80400 1.000 42.22000 222 ALA A N 1
ATOM 445 C CA . ALA A 1 62 ? 20.45500 37.06300 83.78000 1.000 42.14000 222 ALA A CA 1
ATOM 446 C C . ALA A 1 62 ? 19.26500 36.16500 83.47000 1.000 40.72000 222 ALA A C 1
ATOM 447 O O . ALA A 1 62 ? 18.53700 36.43100 82.50900 1.000 40.81000 222 ALA A O 1
ATOM 449 N N . LEU A 1 63 ? 19.05400 35.10700 84.24500 1.000 40.51000 223 LEU A N 1
ATOM 450 C CA . LEU A 1 63 ? 17.88000 34.26100 84.08200 1.000 38.95000 223 LEU A CA 1
ATOM 451 C C . LEU A 1 63 ? 16.75000 34.82100 84.93900 1.000 37.16000 223 LEU A C 1
ATOM 452 O O . LEU A 1 63 ? 16.88500 34.93000 86.16400 1.000 35.04000 223 LEU A O 1
ATOM 457 N N . ASN A 1 64 ? 15.64900 35.19500 84.29200 1.000 37.94000 224 ASN A N 1
ATOM 458 C CA . ASN A 1 64 ? 14.51600 35.79800 84.98000 1.000 38.79000 224 ASN A CA 1
ATOM 459 C C . ASN A 1 64 ? 13.27000 35.56400 84.13300 1.000 37.82000 224 ASN A C 1
ATOM 460 O O . ASN A 1 64 ? 13.31500 34.88300 83.10500 1.000 36.57000 224 ASN A O 1
ATOM 465 N N . ASP A 1 65 ? 12.14200 36.12700 84.57900 1.000 39.97000 225 ASP A N 1
ATOM 466 C CA . ASP A 1 65 ? 10.88300 35.89500 83.87200 1.000 42.08000 225 ASP A CA 1
ATOM 467 C C . ASP A 1 65 ? 10.93500 36.42600 82.44500 1.000 43.66000 225 ASP A C 1
ATOM 468 O O . ASP A 1 65 ? 10.23900 35.90900 81.56200 1.000 41.91000 225 ASP A O 1
ATOM 473 N N . HIS A 1 66 ? 11.74200 37.45900 82.20700 1.000 42.63000 226 HIS A N 1
ATOM 474 C CA . HIS A 1 66 ? 11.85100 38.05100 80.87800 1.000 44.79000 226 HIS A CA 1
ATOM 475 C C . HIS A 1 66 ? 12.60400 37.11900 79.93300 1.000 43.39000 226 HIS A C 1
ATOM 476 O O . HIS A 1 66 ? 12.07700 36.70600 78.89300 1.000 42.06000 226 HIS A O 1
ATOM 483 N N . THR A 1 67 ? 13.83900 36.75900 80.29200 1.000 41.22000 227 THR A N 1
ATOM 484 C CA . THR A 1 67 ? 14.64200 35.87900 79.45200 1.000 41.45000 227 THR A CA 1
ATOM 485 C C . THR A 1 67 ? 14.12600 34.44800 79.44700 1.000 40.76000 227 THR A C 1
ATOM 486 O O . THR A 1 67 ? 14.44600 33.69000 78.52300 1.000 38.66000 227 THR A O 1
ATOM 490 N N . LEU A 1 68 ? 13.34100 34.06200 80.45600 1.000 41.41000 228 LEU A N 1
ATOM 491 C CA . LEU A 1 68 ? 12.74800 32.72900 80.48000 1.000 41.21000 228 LEU A CA 1
ATOM 492 C C . LEU A 1 68 ? 12.01100 32.41300 79.18700 1.000 41.49000 228 LEU A C 1
ATOM 493 O O . LEU A 1 68 ? 11.88500 31.24200 78.81300 1.000 39.34000 228 LEU A O 1
ATOM 498 N N . GLN A 1 69 ? 11.51400 33.43900 78.49600 1.000 40.54000 229 GLN A N 1
ATOM 499 C CA . GLN A 1 69 ? 10.71300 33.22100 77.29900 1.000 42.18000 229 GLN A CA 1
ATOM 500 C C . GLN A 1 69 ? 11.52000 32.61100 76.16500 1.000 41.12000 229 GLN A C 1
ATOM 501 O O . GLN A 1 69 ? 10.92700 32.06200 75.23000 1.000 41.45000 229 GLN A O 1
ATOM 507 N N . LEU A 1 70 ? 12.85200 32.69100 76.22800 1.000 41.96000 230 LEU A N 1
ATOM 508 C CA . LEU A 1 70 ? 13.70200 32.03600 75.23900 1.000 42.34000 230 LEU A CA 1
ATOM 509 C C . LEU A 1 70 ? 13.55900 30.51800 75.26900 1.000 42.03000 230 LEU A C 1
ATOM 510 O O . LEU A 1 70 ? 13.88300 29.85100 74.27800 1.000 38.96000 230 LEU A O 1
ATOM 515 N N . PHE A 1 71 ? 13.07800 29.95800 76.37700 1.000 40.73000 231 PHE A N 1
ATOM 516 C CA . PHE A 1 71 ? 13.05000 28.51700 76.58100 1.000 43.13000 231 PHE A CA 1
ATOM 517 C C . PHE A 1 71 ? 11.64800 27.92800 76.48200 1.000 42.72000 231 PHE A C 1
ATOM 518 O O . PHE A 1 71 ? 11.45700 26.75500 76.81900 1.000 43.73000 231 PHE A O 1
ATOM 526 N N . LEU A 1 72 ? 10.66600 28.70000 76.02500 1.000 42.65000 232 LEU A N 1
ATOM 527 C CA . LEU A 1 72 ? 9.27700 28.26500 76.04000 1.000 45.53000 232 LEU A CA 1
ATOM 528 C C . LEU A 1 72 ? 8.86000 27.69300 74.68900 1.000 46.17000 232 LEU A C 1
ATOM 529 O O . LEU A 1 72 ? 9.33700 28.11700 73.63300 1.000 44.87000 232 LEU A O 1
ATOM 534 N N . LYS A 1 73 ? 7.94800 26.72200 74.74100 1.000 47.64000 233 LYS A N 1
ATOM 535 C CA . LYS A 1 73 ? 7.40500 26.06500 73.55300 1.000 49.14000 233 LYS A CA 1
ATOM 536 C C . LYS A 1 73 ? 8.51700 25.47000 72.68500 1.000 50.22000 233 LYS A C 1
ATOM 537 O O . LYS A 1 73 ? 8.64000 25.76000 71.49400 1.000 52.76000 233 LYS A O 1
ATOM 543 N N . THR A 1 74 ? 9.32700 24.62100 73.31100 1.000 50.73000 234 THR A N 1
ATOM 544 C CA . THR A 1 74 ? 10.32300 23.81500 72.62000 1.000 54.14000 234 THR A CA 1
ATOM 545 C C . THR A 1 74 ? 10.02100 22.34200 72.86600 1.000 59.09000 234 THR A C 1
ATOM 546 O O . THR A 1 74 ? 9.20500 21.98800 73.72000 1.000 55.77000 234 THR A O 1
ATOM 550 N N . ASP A 1 75 ? 10.68300 21.47500 72.10200 1.000 62.50000 235 ASP A N 1
ATOM 551 C CA . ASP A 1 75 ? 10.58000 20.03700 72.31100 1.000 72.07000 235 ASP A CA 1
ATOM 552 C C . ASP A 1 75 ? 11.69200 19.50100 73.20800 1.000 68.83000 235 ASP A C 1
ATOM 553 O O . ASP A 1 75 ? 11.98100 18.30000 73.17900 1.000 72.70000 235 ASP A O 1
ATOM 558 N N . LEU A 1 76 ? 12.31600 20.36800 74.00100 1.000 61.85000 236 LEU A N 1
ATOM 559 C CA . LEU A 1 76 ? 13.39000 19.94700 74.88900 1.000 59.81000 236 LEU A CA 1
ATOM 560 C C . LEU A 1 76 ? 12.84900 19.02100 75.97400 1.000 55.77000 236 LEU A C 1
ATOM 561 O O . LEU A 1 76 ? 11.72800 19.19200 76.46100 1.000 53.28000 236 LEU A O 1
ATOM 566 N N . LYS A 1 77 ? 13.65400 18.02900 76.35000 1.000 55.73000 237 LYS A N 1
ATOM 567 C CA . LYS A 1 77 ? 13.26200 17.03700 77.34700 1.000 52.40000 237 LYS A CA 1
ATOM 568 C C . LYS A 1 77 ? 13.98900 17.19300 78.67200 1.000 48.98000 237 LYS A C 1
ATOM 569 O O . LYS A 1 77 ? 13.39400 16.96100 79.72500 1.000 44.39000 237 LYS A O 1
ATOM 575 N N . ARG A 1 78 ? 15.26000 17.58300 78.64700 1.000 51.23000 238 ARG A N 1
ATOM 576 C CA . ARG A 1 78 ? 16.06400 17.75200 79.85100 1.000 51.15000 238 ARG A CA 1
ATOM 577 C C . ARG A 1 78 ? 16.52300 19.20100 79.92800 1.000 45.73000 238 ARG A C 1
ATOM 578 O O . ARG A 1 78 ? 17.26000 19.66900 79.05500 1.000 47.31000 238 ARG A O 1
ATOM 586 N N . LEU A 1 79 ? 16.08500 19.90400 80.96900 1.000 42.93000 239 LEU A N 1
ATOM 587 C CA . LEU A 1 79 ? 16.41000 21.31000 81.16600 1.000 41.73000 239 LEU A CA 1
ATOM 588 C C . LEU A 1 79 ? 17.05700 21.49800 82.53000 1.000 40.49000 239 LEU A C 1
ATOM 589 O O . LEU A 1 79 ? 16.57000 20.96300 83.53300 1.000 38.35000 239 LEU A O 1
ATOM 594 N N . THR A 1 80 ? 18.14500 22.26700 82.56000 1.000 35.55000 240 THR A N 1
ATOM 595 C CA . THR A 1 80 ? 18.84600 22.61900 83.78800 1.000 38.10000 240 THR A CA 1
ATOM 596 C C . THR A 1 80 ? 18.96300 24.13400 83.86900 1.000 36.71000 240 THR A C 1
ATOM 597 O O . THR A 1 80 ? 19.41800 24.77400 82.91700 1.000 34.79000 240 THR A O 1
ATOM 601 N N . PHE A 1 81 ? 18.54100 24.69900 85.00300 1.000 36.99000 241 PHE A N 1
ATOM 602 C CA . PHE A 1 81 ? 18.71500 26.11800 85.31600 1.000 36.75000 241 PHE A CA 1
ATOM 603 C C . PHE A 1 81 ? 19.63100 26.20800 86.52900 1.000 36.02000 241 PHE A C 1
ATOM 604 O O . PHE A 1 81 ? 19.25900 25.76900 87.62300 1.000 36.24000 241 PHE A O 1
ATOM 612 N N . SER A 1 82 ? 20.82100 26.78700 86.34300 1.000 37.20000 242 SER A N 1
ATOM 613 C CA . SER A 1 82 ? 21.82000 26.81300 87.40600 1.000 37.67000 242 SER A CA 1
ATOM 614 C C . SER A 1 82 ? 21.55300 27.88900 88.45400 1.000 38.38000 242 SER A C 1
ATOM 615 O O . SER A 1 82 ? 22.04300 27.76600 89.58200 1.000 35.66000 242 SER A O 1
ATOM 618 N N . ASP A 1 83 ? 20.79700 28.93400 88.12000 1.000 35.16000 243 ASP A N 1
ATOM 619 C CA . ASP A 1 83 ? 20.45900 29.96800 89.10300 1.000 36.59000 243 ASP A CA 1
ATOM 620 C C . ASP A 1 83 ? 19.08800 30.52800 88.73600 1.000 34.46000 243 ASP A C 1
ATOM 621 O O . ASP A 1 83 ? 18.98700 31.36300 87.83400 1.000 32.01000 243 ASP A O 1
ATOM 626 N N . CYS A 1 84 ? 18.05300 30.07400 89.44900 1.000 34.94000 244 CYS A N 1
ATOM 627 C CA . CYS A 1 84 ? 16.67500 30.50500 89.24500 1.000 33.06000 244 CYS A CA 1
ATOM 628 C C . CYS A 1 84 ? 16.24400 31.59700 90.21000 1.000 33.33000 244 CYS A C 1
ATOM 629 O O . CYS A 1 84 ? 15.04600 31.87900 90.30300 1.000 34.32000 244 CYS A O 1
ATOM 632 N N . SER A 1 85 ? 17.18100 32.18900 90.95500 1.000 33.75000 245 SER A N 1
ATOM 633 C CA . SER A 1 85 ? 16.81100 33.07400 92.05700 1.000 35.51000 245 SER A CA 1
ATOM 634 C C . SER A 1 85 ? 15.79500 34.12700 91.63000 1.000 34.72000 245 SER A C 1
ATOM 635 O O . SER A 1 85 ? 14.88000 34.45900 92.39100 1.000 34.48000 245 SER A O 1
ATOM 638 N N . LYS A 1 86 ? 15.93300 34.65800 90.41500 1.000 33.21000 246 LYS A N 1
ATOM 639 C CA . LYS A 1 86 ? 15.09600 35.75800 89.95300 1.000 36.20000 246 LYS A CA 1
ATOM 640 C C . LYS A 1 86 ? 13.81300 35.30200 89.26200 1.000 36.28000 246 LYS A C 1
ATOM 641 O O . LYS A 1 86 ? 13.00600 36.15300 88.87100 1.000 34.01000 246 LYS A O 1
ATOM 647 N N . ILE A 1 87 ? 13.60200 33.99800 89.10000 1.000 34.73000 247 ILE A N 1
ATOM 648 C CA . ILE A 1 87 ? 12.37600 33.48800 88.48900 1.000 34.18000 247 ILE A CA 1
ATOM 649 C C . ILE A 1 87 ? 11.26600 33.48300 89.53200 1.000 33.41000 247 ILE A C 1
ATOM 650 O O . ILE A 1 87 ? 11.41300 32.89700 90.61000 1.000 34.81000 247 ILE A O 1
ATOM 655 N N . SER A 1 88 ? 10.14300 34.11700 89.20500 1.000 32.56000 248 SER A N 1
ATOM 656 C CA . SER A 1 88 ? 9.03800 34.23000 90.14400 1.000 36.52000 248 SER A CA 1
ATOM 657 C C . SER A 1 88 ? 8.18900 32.96400 90.12700 1.000 33.67000 248 SER A C 1
ATOM 658 O O . SER A 1 88 ? 8.36900 32.07000 89.29700 1.000 30.88000 248 SER A O 1
ATOM 661 N N . PHE A 1 89 ? 7.23400 32.89800 91.05900 1.000 34.48000 249 PHE A N 1
ATOM 662 C CA . PHE A 1 89 ? 6.32900 31.75400 91.09100 1.000 37.01000 249 PHE A CA 1
ATOM 663 C C . PHE A 1 89 ? 5.51700 31.66000 89.80800 1.000 36.96000 249 PHE A C 1
ATOM 664 O O . PHE A 1 89 ? 5.19100 30.55400 89.36100 1.000 34.00000 249 PHE A O 1
ATOM 672 N N . ASP A 1 90 ? 5.19500 32.80300 89.19200 1.000 34.98000 250 ASP A N 1
ATOM 673 C CA . ASP A 1 90 ? 4.50400 32.77900 87.90700 1.000 38.86000 250 ASP A CA 1
ATOM 674 C C . ASP A 1 90 ? 5.42400 32.28200 86.79900 1.000 36.78000 250 ASP A C 1
ATOM 675 O O . ASP A 1 90 ? 4.97500 31.59900 85.87100 1.000 36.95000 250 ASP A O 1
ATOM 680 N N . GLY A 1 91 ? 6.71200 32.61900 86.87000 1.000 36.53000 251 GLY A N 1
ATOM 681 C CA . GLY A 1 91 ? 7.66000 32.07800 85.90800 1.000 38.13000 251 GLY A CA 1
ATOM 682 C C . GLY A 1 91 ? 7.66500 30.56200 85.89300 1.000 34.92000 251 GLY A C 1
ATOM 683 O O . GLY A 1 91 ? 7.64700 29.93600 84.83000 1.000 30.80000 251 GLY A O 1
ATOM 684 N N . TYR A 1 92 ? 7.68000 29.94800 87.08000 1.000 35.04000 252 TYR A N 1
ATOM 685 C CA . TYR A 1 92 ? 7.66400 28.49200 87.15900 1.000 33.80000 252 TYR A CA 1
ATOM 686 C C . TYR A 1 92 ? 6.36800 27.92600 86.59700 1.000 35.58000 252 TYR A C 1
ATOM 687 O O . TYR A 1 92 ? 6.37400 26.88700 85.92200 1.000 35.19000 252 TYR A O 1
ATOM 696 N N . LYS A 1 93 ? 5.24300 28.59200 86.86800 1.000 36.93000 253 LYS A N 1
ATOM 697 C CA . LYS A 1 93 ? 3.96300 28.13100 86.34000 1.000 38.33000 253 LYS A CA 1
ATOM 698 C C . LYS A 1 93 ? 3.93600 28.20700 84.81700 1.000 38.44000 253 LYS A C 1
ATOM 699 O O . LYS A 1 93 ? 3.43300 27.29600 84.15300 1.000 37.27000 253 LYS A O 1
ATOM 705 N N . THR A 1 94 ? 4.48100 29.28300 84.24300 1.000 37.08000 254 THR A N 1
ATOM 706 C CA . THR A 1 94 ? 4.45900 29.42800 82.79000 1.000 40.23000 254 THR A CA 1
ATOM 707 C C . THR A 1 94 ? 5.35400 28.38800 82.12700 1.000 38.24000 254 THR A C 1
ATOM 708 O O . THR A 1 94 ? 4.98100 27.79500 81.10600 1.000 38.48000 254 THR A O 1
ATOM 712 N N . LEU A 1 95 ? 6.53700 28.15000 82.69700 1.000 38.76000 255 LEU A N 1
ATOM 713 C CA . LEU A 1 95 ? 7.41800 27.10500 82.18500 1.000 38.11000 255 LEU A CA 1
ATOM 714 C C . LEU A 1 95 ? 6.68600 25.76900 82.10500 1.000 40.01000 255 LEU A C 1
ATOM 715 O O . LEU A 1 95 ? 6.72200 25.08500 81.07600 1.000 40.85000 255 LEU A O 1
ATOM 720 N N . ALA A 1 96 ? 6.00500 25.38600 83.18600 1.000 38.45000 256 ALA A N 1
ATOM 721 C CA . ALA A 1 96 ? 5.29200 24.11300 83.19500 1.000 39.08000 256 ALA A CA 1
ATOM 722 C C . ALA A 1 96 ? 4.21500 24.07300 82.11800 1.000 42.07000 256 ALA A C 1
ATOM 723 O O . ALA A 1 96 ? 4.01000 23.03800 81.47400 1.000 43.02000 256 ALA A O 1
ATOM 725 N N . ILE A 1 97 ? 3.51200 25.18800 81.90900 1.000 41.21000 257 ILE A N 1
ATOM 726 C CA . ILE A 1 97 ? 2.43300 25.20700 80.92600 1.000 42.29000 257 ILE A CA 1
ATOM 727 C C . ILE A 1 97 ? 2.98800 25.04500 79.51500 1.000 44.05000 257 ILE A C 1
ATOM 728 O O . ILE A 1 97 ? 2.38600 24.36600 78.67400 1.000 44.22000 257 ILE A O 1
ATOM 733 N N . PHE A 1 98 ? 4.14600 25.64700 79.23500 1.000 43.95000 258 PHE A N 1
ATOM 734 C CA . PHE A 1 98 ? 4.66200 25.74900 77.87500 1.000 45.59000 258 PHE A CA 1
ATOM 735 C C . PHE A 1 98 ? 5.84400 24.81900 77.60000 1.000 45.26000 258 PHE A C 1
ATOM 736 O O . PHE A 1 98 ? 6.54900 25.01000 76.60400 1.000 45.30000 258 PHE A O 1
ATOM 744 N N . SER A 1 99 ? 6.07300 23.80600 78.43900 1.000 45.12000 259 SER A N 1
ATOM 745 C CA . SER A 1 99 ? 7.16200 22.84800 78.22300 1.000 46.23000 259 SER A CA 1
ATOM 746 C C . SER A 1 99 ? 6.68100 21.43700 78.53300 1.000 47.27000 259 SER A C 1
ATOM 747 O O . SER A 1 99 ? 7.28500 20.71800 79.33400 1.000 46.23000 259 SER A O 1
ATOM 750 N N . PRO A 1 100 ? 5.60300 20.99400 77.88200 1.000 49.39000 260 PRO A N 1
ATOM 751 C CA . PRO A 1 100 ? 5.00200 19.70400 78.25600 1.000 48.56000 260 PRO A CA 1
ATOM 752 C C . PRO A 1 100 ? 5.88900 18.49800 77.98000 1.000 49.21000 260 PRO A C 1
ATOM 753 O O . PRO A 1 100 ? 5.62100 17.42200 78.52900 1.000 46.91000 260 PRO A O 1
ATOM 757 N N . HIS A 1 101 ? 6.92700 18.62800 77.15900 1.000 51.45000 261 HIS A N 1
ATOM 758 C CA . HIS A 1 101 ? 7.75600 17.48600 76.79100 1.000 51.23000 261 HIS A CA 1
ATOM 759 C C . HIS A 1 101 ? 8.85900 17.19600 77.80300 1.000 49.41000 261 HIS A C 1
ATOM 760 O O . HIS A 1 101 ? 9.68900 16.31800 77.55400 1.000 49.56000 261 HIS A O 1
ATOM 767 N N . LEU A 1 102 ? 8.88500 17.89700 78.93500 1.000 46.78000 262 LEU A N 1
ATOM 768 C CA . LEU A 1 102 ? 9.97900 17.74100 79.88300 1.000 45.46000 262 LEU A CA 1
ATOM 769 C C . LEU A 1 102 ? 9.87900 16.41600 80.62900 1.000 41.87000 262 LEU A C 1
ATOM 770 O O . LEU A 1 102 ? 8.80100 16.00300 81.06800 1.000 41.68000 262 LEU A O 1
ATOM 775 N N . THR A 1 103 ? 11.01800 15.74900 80.76300 1.000 42.54000 263 THR A N 1
ATOM 776 C CA . THR A 1 103 ? 11.15300 14.56000 81.59100 1.000 42.54000 263 THR A CA 1
ATOM 777 C C . THR A 1 103 ? 12.12500 14.74700 82.74300 1.000 41.26000 263 THR A C 1
ATOM 778 O O . THR A 1 103 ? 11.98400 14.07600 83.76800 1.000 40.35000 263 THR A O 1
ATOM 782 N N . GLU A 1 104 ? 13.09800 15.64200 82.60200 1.000 39.46000 264 GLU A N 1
ATOM 783 C CA . GLU A 1 104 ? 14.08300 15.91600 83.63700 1.000 42.29000 264 GLU A CA 1
ATOM 784 C C . GLU A 1 104 ? 14.20700 17.42000 83.79200 1.000 39.86000 264 GLU A C 1
ATOM 785 O O . GLU A 1 104 ? 14.38600 18.13500 82.80000 1.000 38.94000 264 GLU A O 1
ATOM 791 N N . LEU A 1 105 ? 14.11100 17.89700 85.03100 1.000 38.89000 265 LEU A N 1
ATOM 792 C CA . LEU A 1 105 ? 14.16700 19.32400 85.31400 1.000 37.49000 265 LEU A CA 1
ATOM 793 C C . LEU A 1 105 ? 15.01200 19.55400 86.55500 1.000 36.05000 265 LEU A C 1
ATOM 794 O O . LEU A 1 105 ? 14.80400 18.90400 87.58400 1.000 33.98000 265 LEU A O 1
ATOM 799 N N . SER A 1 106 ? 15.96600 20.47300 86.45000 1.000 35.68000 266 SER A N 1
ATOM 800 C CA . SER A 1 106 ? 16.81800 20.85100 87.56700 1.000 36.40000 266 SER A CA 1
ATOM 801 C C . SER A 1 106 ? 16.67700 22.34700 87.79100 1.000 35.51000 266 SER A C 1
ATOM 802 O O . SER A 1 106 ? 16.99700 23.14100 86.89900 1.000 33.79000 266 SER A O 1
ATOM 805 N N . LEU A 1 107 ? 16.20500 22.72500 88.97900 1.000 33.59000 267 LEU A N 1
ATOM 806 C CA . LEU A 1 107 ? 15.99500 24.12200 89.36100 1.000 35.78000 267 LEU A CA 1
ATOM 807 C C . LEU A 1 107 ? 16.91200 24.42000 90.54300 1.000 33.85000 267 LEU A C 1
ATOM 808 O O . LEU A 1 107 ? 16.60100 24.06800 91.68600 1.000 34.53000 267 LEU A O 1
ATOM 813 N N . GLN A 1 108 ? 18.03900 25.06500 90.26900 1.000 34.75000 268 GLN A N 1
ATOM 814 C CA . GLN A 1 108 ? 19.04000 25.36200 91.28600 1.000 35.64000 268 GLN A CA 1
ATOM 815 C C . GLN A 1 108 ? 18.88500 26.80900 91.74100 1.000 33.72000 268 GLN A C 1
ATOM 816 O O . GLN A 1 108 ? 18.76600 27.71800 90.91300 1.000 32.20000 268 GLN A O 1
ATOM 822 N N . MET A 1 109 ? 18.87900 27.01600 93.05800 1.000 33.32000 269 MET A N 1
ATOM 823 C CA . MET A 1 109 ? 18.65400 28.33700 93.64100 1.000 34.71000 269 MET A CA 1
ATOM 824 C C . MET A 1 109 ? 17.25700 28.84500 93.28100 1.000 35.29000 269 MET A C 1
ATOM 825 O O . MET A 1 109 ? 17.08600 29.93700 92.73300 1.000 34.06000 269 MET A O 1
ATOM 830 N N . CYS A 1 110 ? 16.25200 28.03100 93.60200 1.000 31.95000 270 CYS A N 1
ATOM 831 C CA . CYS A 1 110 ? 14.85700 28.31400 93.25100 1.000 34.20000 270 CYS A CA 1
ATOM 832 C C . CYS A 1 110 ? 14.09100 28.84900 94.46300 1.000 31.23000 270 CYS A C 1
ATOM 833 O O . CYS A 1 110 ? 13.06100 28.31800 94.87600 1.000 30.75000 270 CYS A O 1
ATOM 836 N N . GLY A 1 111 ? 14.59300 29.95800 95.00900 1.000 31.64000 271 GLY A N 1
ATOM 837 C CA . GLY A 1 111 ? 14.05700 30.47800 96.25900 1.000 33.47000 271 GLY A CA 1
ATOM 838 C C . GLY A 1 111 ? 12.59100 30.87000 96.20200 1.000 30.98000 271 GLY A C 1
ATOM 839 O O . GLY A 1 111 ? 11.89500 30.82100 97.22100 1.000 29.99000 271 GLY A O 1
ATOM 840 N N . GLN A 1 112 ? 12.09800 31.26600 95.02900 1.000 29.39000 272 GLN A N 1
ATOM 841 C CA . GLN A 1 112 ? 10.72600 31.75100 94.90600 1.000 33.31000 272 GLN A CA 1
ATOM 842 C C . GLN A 1 112 ? 9.72900 30.65300 94.55800 1.000 33.82000 272 GLN A C 1
ATOM 843 O O . GLN A 1 112 ? 8.52400 30.92200 94.51200 1.000 31.64000 272 GLN A O 1
ATOM 849 N N . LEU A 1 113 ? 10.19200 29.43000 94.31900 1.000 33.04000 273 LEU A N 1
ATOM 850 C CA . LEU A 1 113 ? 9.28100 28.32300 94.06200 1.000 35.97000 273 LEU A CA 1
ATOM 851 C C . LEU A 1 113 ? 8.38900 28.09900 95.27800 1.000 33.46000 273 LEU A C 1
ATOM 852 O O . LEU A 1 113 ? 8.88400 27.83600 96.37700 1.000 34.03000 273 LEU A O 1
ATOM 857 N N . ASN A 1 114 ? 7.07600 28.21000 95.08700 1.000 35.70000 274 ASN A N 1
ATOM 858 C CA . ASN A 1 114 ? 6.12400 28.09500 96.18500 1.000 37.57000 274 ASN A CA 1
ATOM 859 C C . ASN A 1 114 ? 5.17200 26.92600 95.94200 1.000 37.99000 274 ASN A C 1
ATOM 860 O O . ASN A 1 114 ? 5.30400 26.16400 94.97900 1.000 35.70000 274 ASN A O 1
ATOM 865 N N . HIS A 1 115 ? 4.20800 26.79700 96.85400 1.000 37.41000 275 HIS A N 1
ATOM 866 C CA . HIS A 1 115 ? 3.23500 25.71100 96.81200 1.000 40.91000 275 HIS A CA 1
ATOM 867 C C . HIS A 1 115 ? 2.61900 25.56900 95.42300 1.000 40.99000 275 HIS A C 1
ATOM 868 O O . HIS A 1 115 ? 2.67100 24.49900 94.80800 1.000 39.00000 275 HIS A O 1
ATOM 875 N N . GLU A 1 116 ? 2.03300 26.65200 94.91100 1.000 40.96000 276 GLU A N 1
ATOM 876 C CA . GLU A 1 116 ? 1.37200 26.59000 93.61200 1.000 41.92000 276 GLU A CA 1
ATOM 877 C C . GLU A 1 116 ? 2.36100 26.24300 92.50500 1.000 38.08000 276 GLU A C 1
ATOM 878 O O . GLU A 1 116 ? 2.03900 25.46700 91.59900 1.000 37.10000 276 GLU A O 1
ATOM 884 N N . SER A 1 117 ? 3.57100 26.80600 92.56100 1.000 38.46000 277 SER A N 1
ATOM 885 C CA . SER A 1 117 ? 4.57500 26.50600 91.54300 1.000 37.98000 277 SER A CA 1
ATOM 886 C C . SER A 1 117 ? 4.92000 25.02200 91.53400 1.000 35.86000 277 SER A C 1
ATOM 887 O O . SER A 1 117 ? 5.02600 24.40700 90.46700 1.000 34.91000 277 SER A O 1
ATOM 890 N N . LEU A 1 118 ? 5.09700 24.43100 92.71800 1.000 36.39000 278 LEU A N 1
ATOM 891 C CA . LEU A 1 118 ? 5.48800 23.02700 92.80000 1.000 37.33000 278 LEU A CA 1
ATOM 892 C C . LEU A 1 118 ? 4.39700 22.11300 92.25400 1.000 37.74000 278 LEU A C 1
ATOM 893 O O . LEU A 1 118 ? 4.69300 21.13100 91.56300 1.000 34.26000 278 LEU A O 1
ATOM 898 N N . LEU A 1 119 ? 3.12700 22.41600 92.55100 1.000 37.53000 279 LEU A N 1
ATOM 899 C CA . LEU A 1 119 ? 2.03700 21.56600 92.07900 1.000 40.86000 279 LEU A CA 1
ATOM 900 C C . LEU A 1 119 ? 1.77300 21.75400 90.58700 1.000 39.71000 279 LEU A C 1
ATOM 901 O O . LEU A 1 119 ? 1.32200 20.81800 89.91900 1.000 40.91000 279 LEU A O 1
ATOM 906 N N . TYR A 1 120 ? 2.04300 22.94200 90.04300 1.000 34.65000 280 TYR A N 1
ATOM 907 C CA . TYR A 1 120 ? 2.01100 23.10700 88.59200 1.000 38.99000 280 TYR A CA 1
ATOM 908 C C . TYR A 1 120 ? 3.00200 22.16200 87.92100 1.000 39.01000 280 TYR A C 1
ATOM 909 O O . TYR A 1 120 ? 2.67600 21.49700 86.93100 1.000 40.38000 280 TYR A O 1
ATOM 918 N N . ILE A 1 121 ? 4.22700 22.09600 88.45000 1.000 37.14000 281 ILE A N 1
ATOM 919 C CA . ILE A 1 121 ? 5.25200 21.22400 87.88000 1.000 37.80000 281 ILE A CA 1
ATOM 920 C C . ILE A 1 121 ? 4.78300 19.77400 87.89000 1.000 38.07000 281 ILE A C 1
ATOM 921 O O . ILE A 1 121 ? 4.89300 19.05900 86.88800 1.000 37.27000 281 ILE A O 1
ATOM 926 N N . ALA A 1 122 ? 4.25500 19.31800 89.02600 1.000 37.38000 282 ALA A N 1
ATOM 927 C CA . ALA A 1 122 ? 3.84200 17.92300 89.14400 1.000 39.41000 282 ALA A CA 1
ATOM 928 C C . ALA A 1 122 ? 2.63500 17.60000 88.26900 1.000 40.96000 282 ALA A C 1
ATOM 929 O O . ALA A 1 122 ? 2.51700 16.47300 87.77400 1.000 41.05000 282 ALA A O 1
ATOM 931 N N . GLU A 1 123 ? 1.73000 18.56000 88.06700 1.000 42.48000 283 GLU A N 1
ATOM 932 C CA . GLU A 1 123 ? 0.46600 18.27200 87.40100 1.000 43.63000 283 GLU A CA 1
ATOM 933 C C . GLU A 1 123 ? 0.44000 18.65200 85.92600 1.000 42.05000 283 GLU A C 1
ATOM 934 O O . GLU A 1 123 ? -0.38700 18.11200 85.18700 1.000 44.84000 283 GLU A O 1
ATOM 940 N N . LYS A 1 124 ? 1.31900 19.54600 85.47400 1.000 41.13000 284 LYS A N 1
ATOM 941 C CA . LYS A 1 124 ? 1.31100 19.99000 84.08600 1.000 43.53000 284 LYS A CA 1
ATOM 942 C C . LYS A 1 124 ? 2.41300 19.36400 83.24400 1.000 43.30000 284 LYS A C 1
ATOM 943 O O . LYS A 1 124 ? 2.38200 19.50300 82.01600 1.000 42.20000 284 LYS A O 1
ATOM 949 N N . LEU A 1 125 ? 3.38500 18.69400 83.86600 1.000 40.93000 285 LEU A N 1
ATOM 950 C CA . LEU A 1 125 ? 4.45000 18.01900 83.13700 1.000 42.17000 285 LEU A CA 1
ATOM 951 C C . LEU A 1 125 ? 4.22000 16.51500 83.21900 1.000 42.32000 285 LEU A C 1
ATOM 952 O O . LEU A 1 125 ? 4.81200 15.84200 84.07300 1.000 41.01000 285 LEU A O 1
ATOM 957 N N . PRO A 1 126 ? 3.37300 15.95200 82.35200 1.000 44.06000 286 PRO A N 1
ATOM 958 C CA . PRO A 1 126 ? 2.98400 14.54200 82.51900 1.000 45.22000 286 PRO A CA 1
ATOM 959 C C . PRO A 1 126 ? 4.12000 13.55800 82.30600 1.000 44.86000 286 PRO A C 1
ATOM 960 O O . PRO A 1 126 ? 4.03300 12.43000 82.80600 1.000 43.24000 286 PRO A O 1
ATOM 964 N N . ASN A 1 127 ? 5.17200 13.94000 81.58600 1.000 43.30000 287 ASN A N 1
ATOM 965 C CA . ASN A 1 127 ? 6.32100 13.07000 81.36200 1.000 43.55000 287 ASN A CA 1
ATOM 966 C C . ASN A 1 127 ? 7.43500 13.27400 82.38300 1.000 43.24000 287 ASN A C 1
ATOM 967 O O . ASN A 1 127 ? 8.48600 12.63400 82.26800 1.000 43.32000 287 ASN A O 1
ATOM 972 N N . LEU A 1 128 ? 7.24000 14.14800 83.36900 1.000 41.58000 288 LEU A N 1
ATOM 973 C CA . LEU A 1 128 ? 8.29600 14.42800 84.33300 1.000 40.36000 288 LEU A CA 1
ATOM 974 C C . LEU A 1 128 ? 8.60100 13.19000 85.16500 1.000 39.90000 288 LEU A C 1
ATOM 975 O O . LEU A 1 128 ? 7.70300 12.59100 85.76200 1.000 39.57000 288 LEU A O 1
ATOM 980 N N . LYS A 1 129 ? 9.88200 12.81200 85.20300 1.000 39.20000 289 LYS A N 1
ATOM 981 C CA . LYS A 1 129 ? 10.34300 11.70100 86.02600 1.000 42.08000 289 LYS A CA 1
ATOM 982 C C . LYS A 1 129 ? 11.55300 12.04600 86.88400 1.000 40.68000 289 LYS A C 1
ATOM 983 O O . LYS A 1 129 ? 11.91700 11.24000 87.74800 1.000 40.35000 289 LYS A O 1
ATOM 989 N N . SER A 1 130 ? 12.17700 13.20700 86.68300 1.000 38.06000 290 SER A N 1
ATOM 990 C CA . SER A 1 130 ? 13.36600 13.60600 87.42800 1.000 39.92000 290 SER A CA 1
ATOM 991 C C . SER A 1 130 ? 13.26200 15.07600 87.80900 1.000 38.85000 290 SER A C 1
ATOM 992 O O . SER A 1 130 ? 13.05900 15.93000 86.94100 1.000 37.61000 290 SER A O 1
ATOM 995 N N . LEU A 1 131 ? 13.41400 15.36900 89.10100 1.000 37.14000 291 LEU A N 1
ATOM 996 C CA . LEU A 1 131 ? 13.36000 16.74300 89.59300 1.000 34.86000 291 LEU A CA 1
ATOM 997 C C . LEU A 1 131 ? 14.49800 16.96900 90.57700 1.000 35.53000 291 LEU A C 1
ATOM 998 O O . LEU A 1 131 ? 14.63200 16.22600 91.55600 1.000 35.19000 291 LEU A O 1
ATOM 1003 N N . ASN A 1 132 ? 15.30700 17.99800 90.31500 1.000 35.24000 292 ASN A N 1
ATOM 1004 C CA . ASN A 1 132 ? 16.40700 18.40700 91.18300 1.000 34.91000 292 ASN A CA 1
ATOM 1005 C C . ASN A 1 132 ? 16.16000 19.84500 91.62000 1.000 32.62000 292 ASN A C 1
ATOM 1006 O O . ASN A 1 132 ? 16.07300 20.74500 90.77800 1.000 31.76000 292 ASN A O 1
ATOM 1011 N N . LEU A 1 133 ? 16.03600 20.05900 92.93000 1.000 30.92000 293 LEU A N 1
ATOM 1012 C CA . LEU A 1 133 ? 15.74600 21.37400 93.49000 1.000 34.63000 293 LEU A CA 1
ATOM 1013 C C . LEU A 1 133 ? 16.79500 21.73100 94.53200 1.000 34.48000 293 LEU A C 1
ATOM 1014 O O . LEU A 1 133 ? 17.06200 20.94200 95.44500 1.000 35.13000 293 LEU A O 1
ATOM 1019 N N . ASP A 1 134 ? 17.35600 22.93000 94.40600 1.000 32.34000 294 ASP A N 1
ATOM 1020 C CA . ASP A 1 134 ? 18.35500 23.42700 95.34200 1.000 34.24000 294 ASP A CA 1
ATOM 1021 C C . ASP A 1 134 ? 17.88900 24.76600 95.91200 1.000 33.25000 294 ASP A C 1
ATOM 1022 O O . ASP A 1 134 ? 17.89100 25.78100 95.21500 1.000 30.88000 294 ASP A O 1
ATOM 1027 N N . GLY A 1 135 ? 17.47900 24.76000 97.15400 1.000 32.55000 295 GLY A N 1
ATOM 1028 C CA . GLY A 1 135 ? 17.01400 25.94700 97.79800 1.000 32.32000 295 GLY A CA 1
ATOM 1029 C C . GLY A 1 135 ? 15.53600 26.25700 9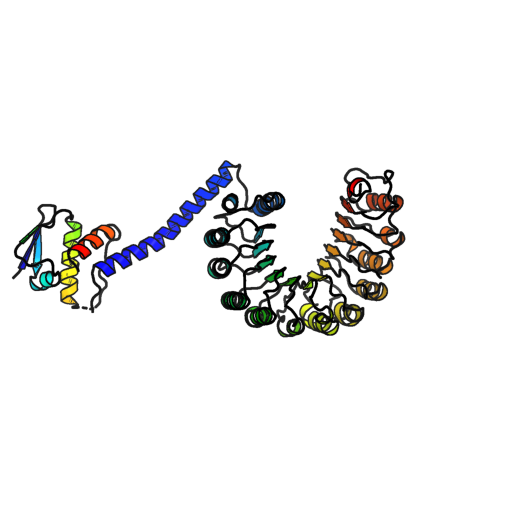7.77600 1.000 32.00000 295 GLY A C 1
ATOM 1030 O O . GLY A 1 135 ? 15.21100 27.39600 97.85400 1.000 31.55000 295 GLY A O 1
ATOM 1031 N N . PRO A 1 136 ? 14.64700 25.28500 97.67400 1.000 31.48000 296 PRO A N 1
ATOM 1032 C CA . PRO A 1 136 ? 13.21200 25.60500 97.70400 1.000 30.90000 296 PRO A CA 1
ATOM 1033 C C . PRO A 1 136 ? 12.75900 25.80800 99.14200 1.000 31.93000 296 PRO A C 1
ATOM 1034 O O . PRO A 1 136 ? 12.02600 24.97100 99.67000 1.000 30.54000 296 PRO A O 1
ATOM 1038 N N . PHE A 1 137 ? 13.20300 26.88800 99.77800 1.000 31.23000 297 PHE A N 1
ATOM 1039 C CA . PHE A 1 137 ? 12.99400 27.05300 101.21500 1.000 33.80000 297 PHE A CA 1
ATOM 1040 C C . PHE A 1 137 ? 11.56300 27.45000 101.57200 1.000 31.97000 297 PHE A C 1
ATOM 1041 O O . PHE A 1 137 ? 11.23100 27.47100 102.76200 1.000 31.88000 297 PHE A O 1
ATOM 1049 N N . LEU A 1 138 ? 10.70600 27.75300 100.59500 1.000 32.61000 298 LEU A N 1
ATOM 1050 C CA . LEU A 1 138 ? 9.32600 28.11000 100.92000 1.000 34.53000 298 LEU A CA 1
ATOM 1051 C C . LEU A 1 138 ? 8.46000 26.88500 101.21300 1.000 34.83000 298 LEU A C 1
ATOM 1052 O O . LEU A 1 138 ? 7.47300 26.99300 101.94700 1.000 34.21000 298 LEU A O 1
ATOM 1057 N N . ILE A 1 139 ? 8.81400 25.72200 100.66800 1.000 33.38000 299 ILE A N 1
ATOM 1058 C CA . ILE A 1 139 ? 7.94100 24.55200 100.72200 1.000 34.89000 299 ILE A CA 1
ATOM 1059 C C . ILE A 1 139 ? 7.97100 23.96000 102.12800 1.000 33.83000 299 ILE A C 1
ATOM 1060 O O . ILE A 1 139 ? 9.03500 23.59000 102.63800 1.000 32.95000 299 ILE A O 1
ATOM 1065 N N . ASN A 1 140 ? 6.80100 23.84800 102.75400 1.000 35.02000 300 ASN A N 1
ATOM 1066 C CA . ASN A 1 140 ? 6.69900 23.21600 104.06200 1.000 38.07000 300 ASN A CA 1
ATOM 1067 C C . ASN A 1 140 ? 6.40500 21.72400 103.91100 1.000 37.26000 300 ASN A C 1
ATOM 1068 O O . ASN A 1 140 ? 6.08500 21.22900 102.82700 1.000 34.09000 300 ASN A O 1
ATOM 1073 N N . GLU A 1 141 ? 6.51700 21.00300 105.03100 1.000 39.67000 301 GLU A N 1
ATOM 1074 C CA . GLU A 1 141 ? 6.45700 19.54400 104.98500 1.000 40.84000 301 GLU A CA 1
ATOM 1075 C C . GLU A 1 141 ? 5.14100 19.05900 104.39600 1.000 41.66000 301 GLU A C 1
ATOM 1076 O O . GLU A 1 141 ? 5.11200 18.07000 103.65600 1.000 41.56000 301 GLU A O 1
ATOM 1082 N N . ASP A 1 142 ? 4.04200 19.74800 104.70300 1.000 44.14000 302 ASP A N 1
ATOM 1083 C CA . ASP A 1 142 ? 2.74200 19.31300 104.21000 1.000 45.67000 302 ASP A CA 1
ATOM 1084 C C . ASP A 1 142 ? 2.63200 19.47500 102.70200 1.000 43.46000 302 ASP A C 1
ATOM 1085 O O . ASP A 1 142 ? 1.97800 18.66100 102.04000 1.000 44.71000 302 ASP A O 1
ATOM 1090 N N . THR A 1 143 ? 3.27200 20.49800 102.13600 1.000 39.32000 303 THR A N 1
ATOM 1091 C CA . THR A 1 143 ? 3.28700 20.62900 100.68400 1.000 38.75000 303 THR A CA 1
ATOM 1092 C C . THR A 1 143 ? 4.12100 19.52700 100.04600 1.000 38.51000 303 THR A C 1
ATOM 1093 O O . THR A 1 143 ? 3.72700 18.96400 99.01700 1.000 39.63000 303 THR A O 1
ATOM 1097 N N . TRP A 1 144 ? 5.27000 19.19600 100.64400 1.000 37.28000 304 TRP A N 1
ATOM 1098 C CA . TRP A 1 144 ? 6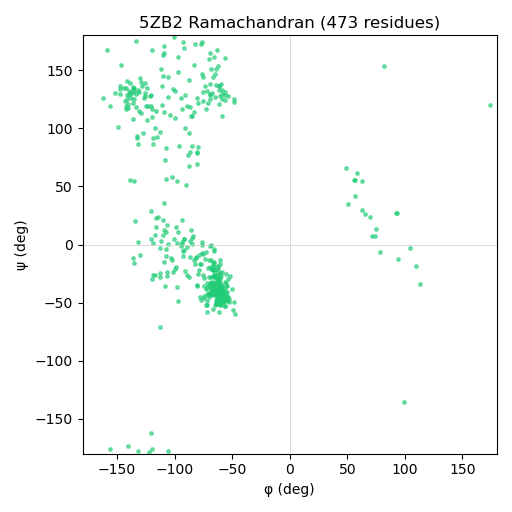.07500 18.09200 100.12900 1.000 38.35000 304 TRP A CA 1
ATOM 1099 C C . TRP A 1 144 ? 5.24200 16.82300 100.01200 1.000 37.51000 304 TRP A C 1
ATOM 1100 O O . TRP A 1 144 ? 5.29800 16.12100 98.99700 1.000 36.80000 304 TRP A O 1
ATOM 1111 N N . GLU A 1 145 ? 4.45400 16.51800 101.04500 1.000 40.25000 305 GLU A N 1
ATOM 1112 C CA . GLU A 1 145 ? 3.60700 15.32900 101.00800 1.000 43.08000 305 GLU A CA 1
ATOM 1113 C C . GLU A 1 145 ? 2.66700 15.36100 99.80800 1.000 41.61000 305 GLU A C 1
ATOM 1114 O O . GLU A 1 145 ? 2.55700 14.37700 99.06800 1.000 40.41000 305 GLU A O 1
ATOM 1120 N N . LYS A 1 146 ? 1.97300 16.48500 99.60200 1.000 40.28000 306 LYS A N 1
ATOM 1121 C CA . LYS A 1 146 ? 1.05500 16.58000 98.47000 1.000 40.11000 306 LYS A CA 1
ATOM 1122 C C . LYS A 1 146 ? 1.78500 16.37100 97.15000 1.000 39.05000 306 LYS A C 1
ATOM 1123 O O . LYS A 1 146 ? 1.26700 15.71200 96.24100 1.000 38.34000 306 LYS A O 1
ATOM 1129 N N . PHE A 1 147 ? 2.99000 16.92600 97.02600 1.000 38.38000 307 PHE A N 1
ATOM 1130 C CA . PHE A 1 147 ? 3.75000 16.77300 95.79000 1.000 37.95000 307 PHE A CA 1
ATOM 1131 C C . PHE A 1 147 ? 4.11500 15.31300 95.54200 1.000 38.46000 307 PHE A C 1
ATOM 1132 O O . PHE A 1 147 ? 4.04100 14.83400 94.40400 1.000 37.87000 307 PHE A O 1
ATOM 1140 N N . PHE A 1 148 ? 4.50000 14.58500 96.59300 1.000 36.42000 308 PHE A N 1
ATOM 1141 C CA . PHE A 1 148 ? 4.89400 13.18800 96.41700 1.000 38.54000 308 PHE A CA 1
ATOM 1142 C C . PHE A 1 148 ? 3.69500 12.29300 96.12500 1.000 39.98000 308 PHE A C 1
ATOM 1143 O O . PHE A 1 148 ? 3.82400 11.32000 95.37500 1.000 39.08000 308 PHE A O 1
ATOM 1151 N N . VAL A 1 149 ? 2.52600 12.59800 96.69200 1.000 40.34000 309 VAL A N 1
ATOM 1152 C CA . VAL A 1 149 ? 1.32100 11.85000 96.33500 1.000 41.93000 309 VAL A CA 1
ATOM 1153 C C . VAL A 1 149 ? 1.03700 11.99600 94.84400 1.000 42.28000 309 VAL A C 1
ATOM 1154 O O . VAL A 1 149 ? 0.75000 11.01600 94.14700 1.000 43.49000 309 VAL A O 1
ATOM 1158 N N . ILE A 1 150 ? 1.12500 13.22500 94.33100 1.000 41.27000 310 ILE A N 1
ATOM 1159 C CA . ILE A 1 150 ? 0.86700 13.46700 92.91500 1.000 42.35000 310 ILE A CA 1
ATOM 1160 C C . ILE A 1 150 ? 1.89000 12.75400 92.04200 1.000 43.96000 310 ILE A C 1
ATOM 1161 O O . ILE A 1 150 ? 1.56800 12.32000 90.93000 1.000 46.50000 310 ILE A O 1
ATOM 1166 N N . MET A 1 151 ? 3.13200 12.63600 92.51000 1.000 41.56000 311 MET A N 1
ATOM 1167 C CA . MET A 1 151 ? 4.19500 12.00100 91.74000 1.000 43.96000 311 MET A CA 1
ATOM 1168 C C . MET A 1 151 ? 4.32100 10.50700 92.02400 1.000 44.87000 311 MET A C 1
ATOM 1169 O O . MET A 1 151 ? 5.24500 9.87000 91.51000 1.000 46.59000 311 MET A O 1
ATOM 1174 N N . LYS A 1 152 ? 3.42600 9.94400 92.82900 1.000 45.27000 312 LYS A N 1
ATOM 1175 C CA . LYS A 1 152 ? 3.46700 8.52800 93.17000 1.000 47.71000 312 LYS A CA 1
ATOM 1176 C C . LYS A 1 152 ? 3.63000 7.66800 91.92300 1.000 49.02000 312 LYS A C 1
ATOM 1177 O O . LYS A 1 152 ? 2.84800 7.77400 90.97400 1.000 48.05000 312 LYS A O 1
ATOM 1183 N N . GLY A 1 153 ? 4.65900 6.82100 91.92300 1.000 47.21000 313 GLY A N 1
ATOM 1184 C CA . GLY A 1 153 ? 4.89900 5.91100 90.82400 1.000 48.15000 313 GLY A CA 1
ATOM 1185 C C . GLY A 1 153 ? 5.53700 6.52500 89.59800 1.000 49.76000 313 GLY A C 1
ATOM 1186 O O . GLY A 1 153 ? 5.87600 5.78500 88.66500 1.000 48.60000 313 GLY A O 1
ATOM 1187 N N . ARG A 1 154 ? 5.71400 7.84600 89.56000 1.000 48.78000 314 ARG A N 1
ATOM 1188 C CA . ARG A 1 154 ? 6.30300 8.53000 88.41500 1.000 48.71000 314 ARG A CA 1
ATOM 1189 C C . ARG A 1 154 ? 7.71800 9.02500 88.66600 1.000 45.57000 314 ARG A C 1
ATOM 1190 O O . ARG A 1 154 ? 8.49200 9.15100 87.71600 1.000 43.57000 314 ARG A O 1
ATOM 1198 N N . LEU A 1 155 ? 8.06700 9.31300 89.91600 1.000 44.46000 315 LEU A N 1
ATOM 1199 C CA . LEU A 1 155 ? 9.32100 9.97800 90.24700 1.000 43.26000 315 LEU A CA 1
ATOM 1200 C C . LEU A 1 155 ? 10.43300 8.93900 90.35500 1.000 42.80000 315 LEU A C 1
ATOM 1201 O O . LEU A 1 155 ? 10.44800 8.12600 91.28400 1.000 43.05000 315 LEU A O 1
ATOM 1206 N N . GLU A 1 156 ? 11.36600 8.96900 89.40200 1.000 41.00000 316 GLU A N 1
ATOM 1207 C CA . GLU A 1 156 ? 12.51700 8.07600 89.40800 1.000 41.43000 316 GLU A CA 1
ATOM 1208 C C . GLU A 1 156 ? 13.77900 8.72600 89.96000 1.000 38.92000 316 GLU A C 1
ATOM 1209 O O . GLU A 1 156 ? 14.70200 8.00600 90.35900 1.000 37.62000 316 GLU A O 1
ATOM 1215 N N . GLU A 1 157 ? 13.84200 10.05500 89.99500 1.000 37.44000 317 GLU A N 1
ATOM 1216 C CA . GLU A 1 157 ? 15.04000 10.76900 90.42100 1.000 38.27000 317 GLU A CA 1
ATOM 1217 C C . GLU A 1 157 ? 14.62000 12.00500 91.19900 1.000 38.09000 317 GLU A C 1
ATOM 1218 O O . GLU A 1 157 ? 13.86800 12.83900 90.68400 1.000 36.03000 317 GLU A O 1
ATOM 1224 N N . PHE A 1 158 ? 15.09700 12.12300 92.43600 1.000 36.56000 318 PHE A N 1
ATOM 1225 C CA . PHE A 1 158 ? 14.77400 13.27000 93.27600 1.000 36.82000 318 PHE A CA 1
ATOM 1226 C C . PHE A 1 158 ? 16.01100 13.67700 94.05900 1.000 37.10000 318 PHE A C 1
ATOM 1227 O O . PHE A 1 158 ? 16.56400 12.87100 94.81600 1.000 34.61000 318 PHE A O 1
ATOM 1235 N N . HIS A 1 159 ? 16.44500 14.92100 93.85800 1.000 35.48000 319 HIS A N 1
ATOM 1236 C CA . HIS A 1 159 ? 17.51100 15.53800 94.63600 1.000 36.77000 319 HIS A CA 1
ATOM 1237 C C . HIS A 1 159 ? 16.99000 16.85600 95.18700 1.000 35.76000 319 HIS A C 1
ATOM 1238 O O . HIS A 1 159 ? 16.48700 17.69000 94.42700 1.000 35.18000 319 HIS A O 1
ATOM 1245 N N . ILE A 1 160 ? 17.09300 17.03600 96.50500 1.000 34.00000 320 ILE A N 1
ATOM 1246 C CA . ILE A 1 160 ? 16.71600 18.28500 97.15500 1.000 34.62000 320 ILE A CA 1
ATOM 1247 C C . ILE A 1 160 ? 17.85400 18.72900 98.06600 1.000 36.30000 320 ILE A C 1
ATOM 1248 O O . ILE A 1 160 ? 18.51300 17.90000 98.70500 1.000 34.72000 320 ILE A O 1
ATOM 1253 N N . SER A 1 161 ? 18.07400 20.04200 98.13700 1.000 33.08000 321 SER A N 1
ATOM 1254 C CA . SER A 1 161 ? 19.18900 20.58600 98.89600 1.000 35.28000 321 SER A CA 1
ATOM 1255 C C . SER A 1 161 ? 18.80300 21.92600 99.51000 1.000 33.28000 321 SER A C 1
ATOM 1256 O O . SER A 1 161 ? 17.92200 22.63300 99.01300 1.000 31.45000 321 SER A O 1
ATOM 1259 N N . ASN A 1 162 ? 19.48300 22.26000 100.60900 1.000 30.55000 322 ASN A N 1
ATOM 1260 C CA . ASN A 1 162 ? 19.46900 23.60100 101.19700 1.000 35.17000 322 ASN A CA 1
ATOM 1261 C C . ASN A 1 162 ? 18.05700 24.05400 101.58500 1.000 33.87000 322 ASN A C 1
ATOM 1262 O O . ASN A 1 162 ? 17.54200 25.06300 101.09800 1.000 31.08000 322 ASN A O 1
ATOM 1267 N N . THR A 1 163 ? 17.44900 23.30600 102.50500 1.000 31.89000 323 THR A N 1
ATOM 1268 C CA . THR A 1 163 ? 16.19100 23.73200 103.11800 1.000 32.47000 323 THR A CA 1
ATOM 1269 C C . THR A 1 163 ? 15.97800 22.93800 104.39500 1.000 32.71000 323 THR A C 1
ATOM 1270 O O . THR A 1 163 ? 16.00600 21.70500 104.36300 1.000 31.46000 323 THR A O 1
ATOM 1274 N N . HIS A 1 164 ? 15.76300 23.63200 105.51400 1.000 30.36000 324 HIS A N 1
ATOM 1275 C CA . HIS A 1 164 ? 15.50000 22.96100 106.77900 1.000 33.49000 324 HIS A CA 1
ATOM 1276 C C . HIS A 1 164 ? 14.02100 22.64100 106.96700 1.000 30.95000 324 HIS A C 1
ATOM 1277 O O . HIS A 1 164 ? 13.64400 22.11000 108.01600 1.000 31.12000 324 HIS A O 1
ATOM 1284 N N . ARG A 1 165 ? 13.18500 22.93500 105.97100 1.000 31.23000 325 ARG A N 1
ATOM 1285 C CA . ARG A 1 165 ? 11.76700 22.61000 106.01500 1.000 34.76000 325 ARG A CA 1
ATOM 1286 C C . ARG A 1 165 ? 11.44600 21.28500 105.33600 1.000 31.67000 325 ARG A C 1
ATOM 1287 O O . ARG A 1 165 ? 10.27900 20.88600 105.31100 1.000 32.34000 325 ARG A O 1
ATOM 1295 N N . PHE A 1 166 ? 12.44500 20.60300 104.77700 1.000 32.82000 326 PHE A N 1
ATOM 1296 C CA . PHE A 1 166 ? 12.29100 19.22300 104.31700 1.000 33.55000 326 PHE A CA 1
ATOM 1297 C C . PHE A 1 166 ? 12.58900 18.31500 105.50700 1.000 31.68000 326 PHE A C 1
ATOM 1298 O O . PHE A 1 166 ? 13.74500 17.99500 105.79200 1.000 32.40000 326 PHE A O 1
ATOM 1306 N N . THR A 1 167 ? 11.54100 17.90000 106.20400 1.000 31.64000 327 THR A N 1
ATOM 1307 C CA . THR A 1 167 ? 11.67400 17.23500 107.49000 1.000 35.64000 327 THR A CA 1
ATOM 1308 C C . THR A 1 167 ? 11.70800 15.71900 107.32300 1.000 34.65000 327 THR A C 1
ATOM 1309 O O . THR A 1 167 ? 11.52500 15.17900 106.23200 1.000 32.26000 327 THR A O 1
ATOM 1313 N N . ASP A 1 168 ? 11.94400 15.02700 108.44000 1.000 35.58000 328 ASP A N 1
ATOM 1314 C CA . ASP A 1 168 ? 11.87400 13.56800 108.43800 1.000 37.58000 328 ASP A CA 1
ATOM 1315 C C . ASP A 1 168 ? 10.51900 13.08400 107.93600 1.000 38.12000 328 ASP A C 1
ATOM 1316 O O . ASP A 1 168 ? 10.43800 12.09800 107.19200 1.000 38.20000 328 ASP A O 1
ATOM 1321 N N . LYS A 1 169 ? 9.44100 13.77500 108.31700 1.000 39.35000 329 LYS A N 1
ATOM 1322 C CA . LYS A 1 169 ? 8.12200 13.42200 107.80200 1.000 41.15000 329 LYS A CA 1
ATOM 1323 C C . LYS A 1 169 ? 8.08900 13.50300 106.28200 1.000 39.62000 329 LYS A C 1
ATOM 1324 O O . LYS A 1 169 ? 7.51300 12.63300 105.61800 1.000 40.35000 329 LYS A O 1
ATOM 1330 N N . SER A 1 170 ? 8.70600 14.54100 105.71200 1.000 37.58000 330 SER A N 1
ATOM 1331 C CA . SER A 1 170 ? 8.71900 14.69600 104.26000 1.000 38.30000 330 SER A CA 1
ATOM 1332 C C . SER A 1 170 ? 9.50600 13.57800 103.59600 1.000 35.84000 330 SER A C 1
ATOM 1333 O O . SER A 1 170 ? 9.11700 13.08100 102.53400 1.000 35.04000 330 SER A O 1
ATOM 1336 N N . LEU A 1 171 ? 10.63200 13.18600 104.19700 1.000 33.24000 331 LEU A N 1
ATOM 1337 C CA . LEU A 1 171 ? 11.39500 12.05300 103.68500 1.000 37.10000 331 LEU A CA 1
ATOM 1338 C C . LEU A 1 171 ? 10.56400 10.77500 103.70200 1.000 37.35000 331 LEU A C 1
ATOM 1339 O O . LEU A 1 171 ? 10.58900 9.99600 102.74000 1.000 37.22000 331 LEU A O 1
ATOM 1344 N N . SER A 1 172 ? 9.82800 10.53400 104.79200 1.000 36.56000 332 SER A N 1
ATOM 1345 C CA . SER A 1 172 ? 8.97100 9.35400 104.85800 1.000 38.02000 332 SER A CA 1
ATOM 1346 C C . SER A 1 172 ? 7.93300 9.36000 103.74100 1.000 38.96000 332 SER A C 1
ATOM 1347 O O . SER A 1 172 ? 7.68800 8.32700 103.10800 1.000 35.82000 332 SER A O 1
ATOM 1350 N N . ASN A 1 173 ? 7.31500 10.51600 103.48000 1.000 39.40000 333 ASN A N 1
ATOM 1351 C CA . ASN A 1 173 ? 6.31500 10.58500 102.41900 1.000 40.06000 333 ASN A CA 1
ATOM 1352 C C . ASN A 1 173 ? 6.94300 10.40500 101.04200 1.000 37.82000 333 ASN A C 1
ATOM 1353 O O . ASN A 1 173 ? 6.29800 9.86500 100.13700 1.000 37.38000 333 ASN A O 1
ATOM 1358 N N . LEU A 1 174 ? 8.18600 10.85100 100.85700 1.000 35.92000 334 LEU A N 1
ATOM 1359 C CA . LEU A 1 174 ? 8.89100 10.56100 99.61300 1.000 36.69000 334 LEU A CA 1
ATOM 1360 C C . LEU A 1 174 ? 9.07400 9.06000 99.43700 1.000 37.85000 334 LEU A C 1
ATOM 1361 O O . LEU A 1 174 ? 8.79600 8.50500 98.36700 1.000 35.29000 334 LEU A O 1
ATOM 1366 N N . LEU A 1 175 ? 9.55600 8.38800 100.48300 1.000 38.06000 335 LEU A N 1
ATOM 1367 C CA . LEU A 1 175 ? 9.85100 6.96500 100.37900 1.000 38.18000 335 LEU A CA 1
ATOM 1368 C C . LEU A 1 175 ? 8.57300 6.14400 100.28600 1.000 38.67000 335 LEU A C 1
ATOM 1369 O O . LEU A 1 175 ? 8.48300 5.21800 99.47500 1.000 37.72000 335 LEU A O 1
ATOM 1374 N N . ILE A 1 176 ? 7.57200 6.47500 101.10400 1.000 38.95000 336 ILE A N 1
ATOM 1375 C CA . ILE A 1 176 ? 6.30400 5.75600 101.05700 1.000 39.41000 336 ILE A CA 1
ATOM 1376 C C . ILE A 1 176 ? 5.68100 5.85700 99.66900 1.000 40.35000 336 ILE A C 1
ATOM 1377 O O . ILE A 1 176 ? 5.18800 4.86300 99.12700 1.000 40.62000 336 ILE A O 1
ATOM 1382 N N . ASN A 1 177 ? 5.69900 7.04800 99.06700 1.000 39.07000 337 ASN A N 1
ATOM 1383 C CA . ASN A 1 177 ? 5.00400 7.25200 97.79900 1.000 40.93000 337 ASN A CA 1
ATOM 1384 C C . ASN A 1 177 ? 5.84600 6.91300 96.57400 1.000 41.21000 337 ASN A C 1
ATOM 1385 O O . ASN A 1 177 ? 5.28400 6.53900 95.53800 1.000 42.99000 337 ASN A O 1
ATOM 1390 N N . CYS A 1 178 ? 7.17400 7.02800 96.65600 1.000 37.10000 338 CYS A N 1
ATOM 1391 C CA . CYS A 1 178 ? 8.02200 6.87400 95.48200 1.000 39.43000 338 CYS A CA 1
ATOM 1392 C C . CYS A 1 178 ? 9.21300 5.94900 95.69200 1.000 38.44000 338 CYS A C 1
ATOM 1393 O O . CYS A 1 178 ? 10.00700 5.77700 94.76100 1.000 37.06000 338 CYS A O 1
ATOM 1396 N N . GLY A 1 179 ? 9.35600 5.34800 96.87000 1.000 37.15000 339 GLY A N 1
ATOM 1397 C CA . GLY A 1 179 ? 10.51300 4.53200 97.18800 1.000 40.35000 339 GLY A CA 1
ATOM 1398 C C . GLY A 1 179 ? 10.89400 3.51600 96.13100 1.000 42.17000 339 GLY A C 1
ATOM 1399 O O . GLY A 1 179 ? 12.01300 3.54600 95.61100 1.000 44.13000 339 GLY A O 1
ATOM 1400 N N . SER A 1 180 ? 9.97800 2.60100 95.80900 1.000 43.55000 340 SER A N 1
ATOM 1401 C CA . SER A 1 180 ? 10.28200 1.53800 94.85700 1.000 44.60000 340 SER A CA 1
ATOM 1402 C C . SER A 1 180 ? 10.52900 2.05800 93.44700 1.000 43.24000 340 SER A C 1
ATOM 1403 O O . SER A 1 180 ? 11.06100 1.31300 92.61600 1.000 45.01000 340 SER A O 1
ATOM 1406 N N . THR A 1 181 ? 10.16300 3.30600 93.15900 1.000 39.75000 341 THR A N 1
ATOM 1407 C CA . THR A 1 181 ? 10.37800 3.88800 91.84100 1.000 41.68000 341 THR A CA 1
ATOM 1408 C C . THR A 1 181 ? 11.71600 4.60500 91.72100 1.000 40.02000 341 THR A C 1
ATOM 1409 O O . THR A 1 181 ? 12.22300 4.75800 90.60300 1.000 39.04000 341 THR A O 1
ATOM 1413 N N . LEU A 1 182 ? 12.30100 5.03000 92.83700 1.000 39.55000 342 LEU A N 1
ATOM 1414 C CA . LEU A 1 182 ? 13.52800 5.81600 92.79800 1.000 38.77000 342 LEU A CA 1
ATOM 1415 C C . LEU A 1 182 ? 14.70900 4.97200 92.33300 1.000 38.60000 342 LEU A C 1
ATOM 1416 O O . LEU A 1 182 ? 14.96900 3.89000 92.87000 1.000 39.28000 342 LEU A O 1
ATOM 1421 N N . VAL A 1 183 ? 15.42700 5.47500 91.33000 1.000 36.40000 343 VAL A N 1
ATOM 1422 C CA . VAL A 1 183 ? 16.74000 4.95800 90.96300 1.000 38.73000 343 VAL A CA 1
ATOM 1423 C C . VAL A 1 183 ? 17.84500 5.96000 91.23900 1.000 38.83000 343 VAL A C 1
ATOM 1424 O O . VAL A 1 183 ? 19.02500 5.63700 91.03300 1.000 37.33000 343 VAL A O 1
ATOM 1428 N N . SER A 1 184 ? 17.50600 7.16300 91.70400 1.000 36.49000 344 SER A N 1
ATOM 1429 C CA . SER A 1 184 ? 18.48700 8.20600 91.98600 1.000 38.34000 344 SER A CA 1
ATOM 1430 C C . SER A 1 184 ? 17.94000 9.10200 93.08800 1.000 37.21000 344 SER A C 1
ATOM 1431 O O . SER A 1 184 ? 16.79200 9.55200 93.00900 1.000 35.82000 344 SER A O 1
ATOM 1434 N N . LEU A 1 185 ? 18.75500 9.34800 94.11600 1.000 35.56000 345 LEU A N 1
ATOM 1435 C CA . LEU A 1 185 ? 18.32400 10.10100 95.28700 1.000 36.18000 345 LEU A CA 1
ATOM 1436 C C . LEU A 1 185 ? 19.45300 10.99700 95.77800 1.000 35.68000 345 LEU A C 1
ATOM 1437 O O . LEU A 1 185 ? 20.60300 10.56000 95.89300 1.000 33.23000 345 LEU A O 1
ATOM 1442 N N . GLY A 1 186 ? 19.11000 12.24800 96.07900 1.000 34.85000 346 GLY A N 1
ATOM 1443 C CA . GLY A 1 186 ? 20.06200 13.19500 96.62200 1.000 35.81000 346 GLY A CA 1
ATOM 1444 C C . GLY A 1 186 ? 19.53800 13.92000 97.84500 1.000 34.75000 346 GLY A C 1
ATOM 1445 O O . GLY A 1 186 ? 18.41500 14.43500 97.84000 1.000 33.62000 346 GLY A O 1
ATOM 1446 N N . LEU A 1 187 ? 20.34700 13.96000 98.90200 1.000 34.88000 347 LEU A N 1
ATOM 1447 C CA . LEU A 1 187 ? 19.99200 14.62300 100.15700 1.000 33.53000 347 LEU A CA 1
ATOM 1448 C C . LEU A 1 187 ? 21.20900 15.41400 100.60800 1.000 35.82000 347 LEU A C 1
ATOM 1449 O O . LEU A 1 187 ? 22.20200 14.82200 101.04500 1.000 34.39000 347 LEU A O 1
ATOM 1454 N N . SER A 1 188 ? 21.14200 16.74100 100.50700 1.000 33.00000 348 SER A N 1
ATOM 1455 C CA . SER A 1 188 ? 22.31100 17.58400 100.74000 1.000 36.88000 348 SER A CA 1
ATOM 1456 C C . SER A 1 188 ? 21.92300 18.78400 101.58800 1.000 35.62000 348 SER A C 1
ATOM 1457 O O . SER A 1 188 ? 21.05500 19.57000 101.19500 1.000 32.71000 348 SER A O 1
ATOM 1460 N N . ARG A 1 189 ? 22.57900 18.93400 102.73800 1.000 35.04000 349 ARG A N 1
ATOM 1461 C CA . ARG A 1 189 ? 22.40600 20.10600 103.59300 1.000 36.88000 349 ARG A CA 1
ATOM 1462 C C . ARG A 1 189 ? 20.93700 20.28300 103.98500 1.000 36.35000 349 ARG A C 1
ATOM 1463 O O . ARG A 1 189 ? 20.32200 21.33100 103.76700 1.000 35.14000 349 ARG A O 1
ATOM 1471 N N . LEU A 1 190 ? 20.38200 19.22300 104.57400 1.000 35.82000 350 LEU A N 1
ATOM 1472 C CA . LEU A 1 190 ? 19.00100 19.20100 105.04800 1.000 34.72000 350 LEU A CA 1
ATOM 1473 C C . LEU A 1 190 ? 19.04200 19.11900 106.57300 1.000 35.19000 350 LEU A C 1
ATOM 1474 O O . LEU A 1 190 ? 19.17400 18.03400 107.14600 1.000 36.77000 350 LEU A O 1
ATOM 1479 N N . ASP A 1 191 ? 18.91800 20.27700 107.22500 1.000 31.83000 351 ASP A N 1
ATOM 1480 C CA . ASP A 1 191 ? 19.20100 20.37900 108.65300 1.000 36.72000 351 ASP A CA 1
ATOM 1481 C C . ASP A 1 191 ? 18.21200 19.60400 109.51500 1.000 35.33000 351 ASP A C 1
ATOM 1482 O O . ASP A 1 191 ? 18.54200 19.27500 110.65800 1.000 34.22000 351 ASP A O 1
ATOM 1487 N N . SER A 1 192 ? 17.01500 19.31500 109.00700 1.000 35.60000 352 SER A N 1
ATOM 1488 C CA . SER A 1 192 ? 15.97700 18.65300 109.78600 1.000 34.39000 352 SER A CA 1
ATOM 1489 C C . SER A 1 192 ? 15.91000 17.15100 109.53900 1.000 34.26000 352 SER A C 1
ATOM 1490 O O . SER A 1 192 ? 15.05700 16.47800 110.12400 1.000 35.47000 352 SER A O 1
ATOM 1493 N N . ILE A 1 193 ? 16.77600 16.61400 108.69300 1.000 33.00000 353 ILE A N 1
ATOM 1494 C CA . ILE A 1 193 ? 16.74900 15.20100 108.34400 1.000 34.61000 353 ILE A CA 1
ATOM 1495 C C . ILE A 1 193 ? 17.64400 14.43900 109.31000 1.000 35.39000 353 ILE A C 1
ATOM 1496 O O . ILE A 1 193 ? 18.80600 14.80800 109.51900 1.000 36.91000 353 ILE A O 1
ATOM 1501 N N . SER A 1 194 ? 17.09900 13.37900 109.90600 1.000 36.17000 354 SER A N 1
ATOM 1502 C CA . SER A 1 194 ? 17.88200 12.47800 110.74400 1.000 37.96000 354 SER A CA 1
ATOM 1503 C C . SER A 1 194 ? 17.61900 11.00300 110.47900 1.000 37.20000 354 SER A C 1
ATOM 1504 O O . SER A 1 194 ? 18.43400 10.17600 110.90100 1.000 37.82000 354 SER A O 1
ATOM 1507 N N . ASN A 1 195 ? 16.53600 10.64400 109.79500 1.000 36.91000 355 ASN A N 1
ATOM 1508 C CA . ASN A 1 195 ? 16.15300 9.24400 109.60100 1.000 39.42000 355 ASN A CA 1
ATOM 1509 C C . ASN A 1 195 ? 16.76500 8.64700 108.33600 1.000 37.48000 355 ASN A C 1
ATOM 1510 O O . ASN A 1 195 ? 16.07700 8.04000 107.51200 1.000 32.17000 355 ASN A O 1
ATOM 1515 N N . TYR A 1 196 ? 18.08200 8.80100 108.18200 1.000 36.71000 356 TYR A N 1
ATOM 1516 C CA . TYR A 1 196 ? 18.77500 8.16600 107.06800 1.000 35.98000 356 TYR A CA 1
ATOM 1517 C C . TYR A 1 196 ? 18.67700 6.64800 107.13200 1.000 36.73000 356 TYR A C 1
ATOM 1518 O O . TYR A 1 196 ? 18.87300 5.97700 106.11200 1.000 34.04000 356 TYR A O 1
ATOM 1527 N N . ALA A 1 197 ? 18.36300 6.09900 108.30600 1.000 36.67000 357 ALA A N 1
ATOM 1528 C CA . ALA A 1 197 ? 18.25100 4.65700 108.47500 1.000 39.57000 357 ALA A CA 1
ATOM 1529 C C . ALA A 1 197 ? 17.08400 4.05900 107.69800 1.000 39.74000 357 ALA A C 1
ATOM 1530 O O . ALA A 1 197 ? 17.03900 2.83800 107.52300 1.000 42.73000 357 ALA A O 1
ATOM 1532 N N . LEU A 1 198 ? 16.13700 4.87800 107.23800 1.000 38.17000 358 LEU A N 1
ATOM 1533 C CA . LEU A 1 198 ? 15.01000 4.35900 106.47100 1.000 40.89000 358 LEU A CA 1
ATOM 1534 C C . LEU A 1 198 ? 15.37400 4.03700 105.02700 1.000 40.11000 358 LEU A C 1
ATOM 1535 O O . LEU A 1 198 ? 14.62300 3.31200 104.36400 1.000 38.68000 358 LEU A O 1
ATOM 1540 N N . LEU A 1 199 ? 16.49700 4.55300 104.52300 1.000 38.19000 359 LEU A N 1
ATOM 1541 C CA . LEU A 1 199 ? 16.81700 4.36900 103.10800 1.000 38.25000 359 LEU A CA 1
ATOM 1542 C C . LEU A 1 199 ? 16.95800 2.90100 102.72400 1.000 37.42000 359 LEU A C 1
ATOM 1543 O O . LEU A 1 199 ? 16.40300 2.50600 101.68500 1.000 37.23000 359 LEU A O 1
ATOM 1548 N N . PRO A 1 200 ? 17.66200 2.05100 103.47800 1.000 38.95000 360 PRO A N 1
ATOM 1549 C CA . PRO A 1 200 ? 17.77800 0.64300 103.05200 1.000 41.18000 360 PRO A CA 1
ATOM 1550 C C . PRO A 1 200 ? 16.44100 -0.07000 102.94300 1.000 40.94000 360 PRO A C 1
ATOM 1551 O O . PRO A 1 200 ? 16.31600 -1.00500 102.14300 1.000 44.08000 360 PRO A O 1
ATOM 1555 N N . GLN A 1 201 ? 15.43100 0.35000 103.71000 1.000 42.71000 361 GLN A N 1
ATOM 1556 C CA . GLN A 1 201 ? 14.12700 -0.30500 103.64700 1.000 43.37000 361 GLN A CA 1
ATOM 1557 C C . GLN A 1 201 ? 13.42500 -0.03600 102.32200 1.000 43.27000 361 GLN A C 1
ATOM 1558 O O . GLN A 1 201 ? 12.80600 -0.94100 101.74800 1.000 41.65000 361 GLN A O 1
ATOM 1564 N N . TYR A 1 202 ? 13.49600 1.20000 101.82500 1.000 38.48000 362 TYR A N 1
ATOM 1565 C CA . TYR A 1 202 ? 12.62000 1.63600 100.74600 1.000 38.63000 362 TYR A CA 1
ATOM 1566 C C . TYR A 1 202 ? 13.28000 1.66100 99.37600 1.000 39.49000 362 TYR A C 1
ATOM 1567 O O . TYR A 1 202 ? 12.56900 1.58300 98.36900 1.000 39.86000 362 TYR A O 1
ATOM 1576 N N . LEU A 1 203 ? 14.60400 1.77900 99.30400 1.000 39.97000 363 LEU A N 1
ATOM 1577 C CA . LEU A 1 203 ? 15.29300 1.92500 98.02200 1.000 40.91000 363 LEU A CA 1
ATOM 1578 C C . LEU A 1 203 ? 15.59700 0.53200 97.48000 1.000 42.53000 363 LEU A C 1
ATOM 1579 O O . LEU A 1 203 ? 16.72500 0.03900 97.53200 1.000 44.54000 363 LEU A O 1
ATOM 1584 N N . VAL A 1 204 ? 14.56100 -0.10500 96.93400 1.000 43.99000 364 VAL A N 1
ATOM 1585 C CA . VAL A 1 204 ? 14.63400 -1.50500 96.52800 1.000 47.29000 364 VAL A CA 1
ATOM 1586 C C . VAL A 1 204 ? 14.67600 -1.68000 95.01900 1.000 48.23000 364 VAL A C 1
ATOM 1587 O O . VAL A 1 204 ? 14.81700 -2.81700 94.54800 1.000 51.35000 364 VAL A O 1
ATOM 1591 N N . ASN A 1 205 ? 14.56900 -0.60300 94.24300 1.000 45.22000 365 ASN A N 1
ATOM 1592 C CA . ASN A 1 205 ? 14.59300 -0.74000 92.79300 1.000 46.90000 365 ASN A CA 1
ATOM 1593 C C . ASN A 1 205 ? 15.89100 -1.40300 92.35200 1.000 48.65000 365 ASN A C 1
ATOM 1594 O O . ASN A 1 205 ? 16.98600 -0.94000 92.68600 1.000 47.02000 365 ASN A O 1
ATOM 1599 N N . ASP A 1 206 ? 15.76300 -2.49200 91.59500 1.000 51.01000 366 ASP A N 1
ATOM 1600 C CA . ASP A 1 206 ? 16.91600 -3.27000 91.15900 1.000 54.49000 366 ASP A CA 1
ATOM 1601 C C . ASP A 1 206 ? 17.79500 -2.53800 90.15100 1.000 52.55000 366 ASP A C 1
ATOM 1602 O O . ASP A 1 206 ? 18.80200 -3.10900 89.72100 1.000 51.16000 366 ASP A O 1
ATOM 1607 N N . GLU A 1 207 ? 17.45500 -1.30400 89.76500 1.000 52.29000 367 GLU A N 1
ATOM 1608 C CA . GLU A 1 207 ? 18.27100 -0.52100 88.84200 1.000 51.72000 367 GLU A CA 1
ATOM 1609 C C . GLU A 1 207 ? 18.83300 0.74200 89.49100 1.000 44.78000 367 GLU A C 1
ATOM 1610 O O . GLU A 1 207 ? 19.30200 1.63700 88.78200 1.000 40.98000 367 GLU A O 1
ATOM 1616 N N . PHE A 1 208 ? 18.79900 0.83400 90.82100 1.000 44.59000 368 PHE A N 1
ATOM 1617 C CA . PHE A 1 208 ? 19.26200 2.04000 91.49900 1.000 40.89000 368 PHE A CA 1
ATOM 1618 C C . PHE A 1 208 ? 20.71800 2.30800 91.14400 1.000 40.06000 368 PHE A C 1
ATOM 1619 O O . PHE A 1 208 ? 21.55400 1.40000 91.18500 1.000 41.14000 368 PHE A O 1
ATOM 1627 N N . HIS A 1 209 ? 21.02800 3.56100 90.79900 1.000 38.96000 369 HIS A N 1
ATOM 1628 C CA . HIS A 1 209 ? 22.36200 3.86900 90.29800 1.000 39.83000 369 HIS A CA 1
ATOM 1629 C C . HIS A 1 209 ? 23.01300 5.12900 90.85700 1.000 38.27000 369 HIS A C 1
ATOM 1630 O O . HIS A 1 209 ? 24.21900 5.29600 90.64500 1.000 38.17000 369 HIS A O 1
ATOM 1637 N N . SER A 1 210 ? 22.29700 6.00800 91.56200 1.000 34.91000 370 SER A N 1
ATOM 1638 C CA . SER A 1 210 ? 22.86900 7.27700 92.01300 1.000 37.86000 370 SER A CA 1
ATOM 1639 C C . SER A 1 210 ? 22.39500 7.60300 93.42200 1.000 35.92000 370 SER A C 1
ATOM 1640 O O . SER A 1 210 ? 21.19700 7.80500 93.64700 1.000 33.31000 370 SER A O 1
ATOM 1643 N N . LEU A 1 211 ? 23.34000 7.68200 94.35700 1.000 35.05000 371 LEU A N 1
ATOM 1644 C CA . LEU A 1 211 ? 23.07100 8.05100 95.74000 1.000 33.96000 371 LEU A CA 1
ATOM 1645 C C . LEU A 1 211 ? 23.97400 9.20700 96.12500 1.000 34.51000 371 LEU A C 1
ATOM 1646 O O . LEU A 1 211 ? 25.19700 9.12300 95.96100 1.000 33.41000 371 LEU A O 1
ATOM 1651 N N A CYS A 1 212 ? 23.37400 10.28200 96.63700 0.620 37.49000 372 CYS A N 1
ATOM 1652 N N B CYS A 1 212 ? 23.37900 10.27100 96.66000 0.380 33.82000 372 CYS A N 1
ATOM 1653 C CA A CYS A 1 212 ? 24.10700 11.46300 97.08100 0.620 36.75000 372 CYS A CA 1
ATOM 1654 C CA B CYS A 1 212 ? 24.11700 11.45500 97.07900 0.380 33.94000 372 CYS A CA 1
ATOM 1655 C C A CYS A 1 212 ? 23.63600 11.83700 98.47800 0.620 34.37000 372 CYS A C 1
ATOM 1656 C C B CYS A 1 212 ? 23.64400 11.86600 98.46600 0.380 33.22000 372 CYS A C 1
ATOM 1657 O O A CYS A 1 212 ? 22.43700 12.04100 98.69500 0.620 35.33000 372 CYS A O 1
ATOM 1658 O O B CYS A 1 212 ? 22.45200 12.11800 98.66700 0.380 35.30000 372 CYS A O 1
ATOM 1663 N N . ILE A 1 213 ? 24.57500 11.92400 99.41800 1.000 33.54000 373 ILE A N 1
ATOM 1664 C CA . ILE A 1 213 ? 24.29000 12.36000 100.78400 1.000 33.92000 373 ILE A CA 1
ATOM 1665 C C . ILE A 1 213 ? 25.39600 13.32400 101.18700 1.000 35.10000 373 ILE A C 1
ATOM 1666 O O . ILE A 1 213 ? 26.57600 12.96200 101.14500 1.000 31.67000 373 ILE A O 1
ATOM 1671 N N . GLU A 1 214 ? 25.02500 14.54500 101.58100 1.000 33.63000 374 GLU A N 1
ATOM 1672 C CA . GLU A 1 214 ? 26.01400 15.56500 101.90400 1.000 34.69000 374 GLU A CA 1
ATOM 1673 C C . GLU A 1 214 ? 25.63700 16.29700 103.18400 1.000 35.39000 374 GLU A C 1
ATOM 1674 O O . GLU A 1 214 ? 24.48600 16.70500 103.35800 1.000 34.43000 374 GLU A O 1
ATOM 1680 N N . TYR A 1 215 ? 26.62100 16.46800 104.06500 1.000 35.65000 375 TYR A N 1
ATOM 1681 C CA . TYR A 1 215 ? 26.54200 17.32500 105.24100 1.000 38.35000 375 TYR A CA 1
ATOM 1682 C C . TYR A 1 215 ? 25.27800 17.08000 106.05900 1.000 38.25000 375 TYR A C 1
ATOM 1683 O O . TYR A 1 215 ? 24.42100 17.96500 106.16800 1.000 36.86000 375 TYR A O 1
ATOM 1692 N N . PRO A 1 216 ? 25.13400 15.90100 106.66000 1.000 37.54000 376 PRO A N 1
ATOM 1693 C CA . PRO A 1 216 ? 24.04200 15.69600 107.61700 1.000 38.95000 376 PRO A CA 1
ATOM 1694 C C . PRO A 1 216 ? 24.22200 16.58600 108.83600 1.000 39.77000 376 PRO A C 1
ATOM 1695 O O . PRO A 1 216 ? 25.34300 16.87300 109.26100 1.000 39.61000 376 PRO A O 1
ATOM 1699 N N . PHE A 1 217 ? 23.09500 17.02300 109.40500 1.000 39.42000 377 PHE A N 1
ATOM 1700 C CA . PHE A 1 217 ? 23.14800 17.95000 110.53100 1.000 43.33000 377 PHE A CA 1
ATOM 1701 C C . PHE A 1 217 ? 23.81400 17.30500 111.74100 1.000 46.38000 377 PHE A C 1
ATOM 1702 O O . PHE A 1 217 ? 24.74300 17.87100 112.33000 1.000 46.94000 377 PHE A O 1
ATOM 1710 N N . ASN A 1 218 ? 23.34900 16.12100 112.13000 1.000 45.50000 378 ASN A N 1
ATOM 1711 C CA . ASN A 1 218 ? 23.99800 15.32100 113.16200 1.000 50.88000 378 ASN A CA 1
ATOM 1712 C C . ASN A 1 218 ? 24.73600 14.18300 112.46700 1.000 48.37000 378 ASN A C 1
ATOM 1713 O O . ASN A 1 218 ? 24.11200 13.27300 111.90900 1.000 45.17000 378 ASN A O 1
ATOM 1718 N N . GLU A 1 219 ? 26.06800 14.23500 112.51100 1.000 47.65000 379 GLU A N 1
ATOM 1719 C CA . GLU A 1 219 ? 26.88200 13.35900 111.67600 1.000 47.07000 379 GLU A CA 1
ATOM 1720 C C . GLU A 1 219 ? 26.70100 11.89000 112.04100 1.000 45.29000 379 GLU A C 1
ATOM 1721 O O . GLU A 1 219 ? 26.86100 11.01500 111.18200 1.000 42.03000 379 GLU A O 1
ATOM 1727 N N . GLU A 1 220 ? 26.37000 11.59300 113.29900 1.000 45.22000 380 GLU A N 1
ATOM 1728 C CA . GLU A 1 220 ? 26.17000 10.20400 113.69700 1.000 47.09000 380 GLU A CA 1
ATOM 1729 C C . GLU A 1 220 ? 24.92800 9.58500 113.06600 1.000 44.45000 380 GLU A C 1
ATOM 1730 O O . GLU A 1 220 ? 24.78200 8.36000 113.11000 1.000 42.76000 380 GLU A O 1
ATOM 1736 N N . ASP A 1 221 ? 24.04000 10.39100 112.47700 1.000 43.60000 381 ASP A N 1
ATOM 1737 C CA . ASP A 1 221 ? 22.86200 9.86400 111.79600 1.000 40.56000 381 ASP A CA 1
ATOM 1738 C C . ASP A 1 221 ? 23.19300 9.20100 110.46200 1.000 37.69000 381 ASP A C 1
ATOM 1739 O O . ASP A 1 221 ? 22.32400 8.53100 109.89200 1.000 38.47000 381 ASP A O 1
ATOM 1744 N N . VAL A 1 222 ? 24.40500 9.37700 109.95100 1.000 36.01000 382 VAL A N 1
ATOM 1745 C CA . VAL A 1 222 ? 24.88100 8.67400 108.75800 1.000 37.84000 382 VAL A CA 1
ATOM 1746 C C . VAL A 1 222 ? 26.08700 7.85400 109.20200 1.000 37.63000 382 VAL A C 1
ATOM 1747 O O . VAL A 1 222 ? 27.23100 8.30600 109.10600 1.000 37.51000 382 VAL A O 1
ATOM 1751 N N . ASN A 1 223 ? 25.84500 6.64200 109.69800 1.000 37.66000 383 ASN A N 1
ATOM 1752 C CA . ASN A 1 223 ? 26.89400 5.82100 110.28400 1.000 39.10000 383 ASN A CA 1
ATOM 1753 C C . ASN A 1 223 ? 27.20800 4.63100 109.38500 1.000 37.54000 383 ASN A C 1
ATOM 1754 O O . ASN A 1 223 ? 26.51200 4.35700 108.40400 1.000 35.67000 383 ASN A O 1
ATOM 1759 N N . ASP A 1 224 ? 28.28700 3.92600 109.74000 1.000 37.55000 384 ASP A N 1
ATOM 1760 C CA . ASP A 1 224 ? 28.74100 2.78700 108.94900 1.000 38.60000 384 ASP A CA 1
ATOM 1761 C C . ASP A 1 224 ? 27.61600 1.79100 108.71900 1.000 38.13000 384 ASP A C 1
ATOM 1762 O O . ASP A 1 224 ? 27.40400 1.32300 107.59500 1.000 34.77000 384 ASP A O 1
ATOM 1767 N N . GLU A 1 225 ? 26.88200 1.45500 109.78300 1.000 38.54000 385 GLU A N 1
ATOM 1768 C CA . GLU A 1 225 ? 25.85100 0.42600 109.68300 1.000 42.65000 385 GLU A CA 1
ATOM 1769 C C . GLU A 1 225 ? 24.82500 0.76600 108.60800 1.000 39.13000 385 GLU A C 1
ATOM 1770 O O . GLU A 1 225 ? 24.41400 -0.10700 107.83300 1.000 38.42000 385 GLU A O 1
ATOM 1776 N N . ILE A 1 226 ? 24.40000 2.03000 108.54300 1.000 37.91000 386 ILE A N 1
ATOM 1777 C CA . ILE A 1 226 ? 23.38600 2.42300 107.56700 1.000 37.10000 386 ILE A CA 1
ATOM 1778 C C . ILE A 1 226 ? 23.93700 2.32200 106.14900 1.000 36.70000 386 ILE A C 1
ATOM 1779 O O . ILE A 1 226 ? 23.25500 1.83900 105.23800 1.000 36.55000 386 ILE A O 1
ATOM 1784 N N . ILE A 1 227 ? 25.17100 2.78300 105.93500 1.000 34.98000 387 ILE A N 1
ATOM 1785 C CA . ILE A 1 227 ? 25.72900 2.78200 104.58600 1.000 35.99000 387 ILE A CA 1
ATOM 1786 C C . ILE A 1 227 ? 26.02800 1.36200 104.12400 1.000 36.32000 387 ILE A C 1
ATOM 1787 O O . ILE A 1 227 ? 25.88900 1.05000 102.93400 1.000 34.75000 387 ILE A O 1
ATOM 1792 N N . ILE A 1 228 ? 26.44500 0.48400 105.03800 1.000 34.54000 388 ILE A N 1
ATOM 1793 C CA . ILE A 1 228 ? 26.68300 -0.91000 104.67100 1.000 37.57000 388 ILE A CA 1
ATOM 1794 C C . ILE A 1 228 ? 25.38200 -1.56200 104.22400 1.000 36.33000 388 ILE A C 1
ATOM 1795 O O . ILE A 1 228 ? 25.31200 -2.17400 103.15300 1.000 36.36000 388 ILE A O 1
ATOM 1800 N N . ASN A 1 229 ? 24.33100 -1.43600 105.03700 1.000 37.49000 389 ASN A N 1
ATOM 1801 C CA . ASN A 1 229 ? 23.04000 -2.01100 104.66800 1.000 39.12000 389 ASN A CA 1
ATOM 1802 C C . ASN A 1 229 ? 22.54800 -1.44600 103.34300 1.000 38.84000 389 ASN A C 1
ATOM 1803 O O . ASN A 1 229 ? 22.00100 -2.17800 102.51000 1.000 38.27000 389 ASN A O 1
ATOM 1808 N N . LEU A 1 230 ? 22.74800 -0.14600 103.12100 1.000 37.67000 390 LEU A N 1
ATOM 1809 C CA . LEU A 1 230 ? 22.34000 0.45300 101.85500 1.000 38.57000 390 LEU A CA 1
ATOM 1810 C C . LEU A 1 230 ? 23.14300 -0.12100 100.69300 1.000 38.89000 390 LEU A C 1
ATOM 1811 O O . LEU A 1 230 ? 22.58400 -0.43600 99.63600 1.000 39.41000 390 LEU A O 1
ATOM 1816 N N . LEU A 1 231 ? 24.45900 -0.27200 100.87200 1.000 37.49000 391 LEU A N 1
ATOM 1817 C CA . LEU A 1 231 ? 25.28300 -0.84900 99.81700 1.000 37.76000 391 LEU A CA 1
ATOM 1818 C C . LEU A 1 231 ? 24.89500 -2.29400 99.53300 1.000 38.58000 391 LEU A C 1
ATOM 1819 O O . LEU A 1 231 ? 24.97100 -2.74000 98.38300 1.000 35.74000 391 LEU A O 1
ATOM 1824 N N . GLY A 1 232 ? 24.47800 -3.03900 100.55800 1.000 38.98000 392 GLY A N 1
ATOM 1825 C CA . GLY A 1 232 ? 23.98300 -4.38500 100.34200 1.000 39.77000 392 GLY A CA 1
ATOM 1826 C C . GLY A 1 232 ? 22.76900 -4.43600 99.44100 1.000 41.81000 392 GLY A C 1
ATOM 1827 O O . GLY A 1 232 ? 22.43800 -5.50400 98.91700 1.000 42.53000 392 GLY A O 1
ATOM 1828 N N . GLN A 1 233 ? 22.09800 -3.30100 99.24700 1.000 44.71000 393 GLN A N 1
ATOM 1829 C CA . GLN A 1 233 ? 20.92100 -3.20500 98.39500 1.000 46.49000 393 GLN A CA 1
ATOM 1830 C C . GLN A 1 233 ? 21.25200 -2.69600 96.99500 1.000 45.91000 393 GLN A C 1
ATOM 1831 O O . GLN A 1 233 ? 20.83400 -3.30000 96.00200 1.000 46.07000 393 GLN A O 1
ATOM 1837 N N . ILE A 1 234 ? 22.01100 -1.60500 96.89200 1.000 42.03000 394 ILE A N 1
ATOM 1838 C CA . ILE A 1 234 ? 22.19500 -0.90400 95.62300 1.000 41.38000 394 ILE A CA 1
ATOM 1839 C C . ILE A 1 234 ? 23.58100 -1.09100 95.02800 1.000 42.36000 394 ILE A C 1
ATOM 1840 O O . ILE A 1 234 ? 23.79500 -0.68600 93.87400 1.000 41.59000 394 ILE A O 1
ATOM 1845 N N . GLY A 1 235 ? 24.52800 -1.67800 95.76300 1.000 41.93000 395 GLY A N 1
ATOM 1846 C CA . GLY A 1 235 ? 25.90700 -1.71200 95.29700 1.000 41.65000 395 GLY A CA 1
ATOM 1847 C C . GLY A 1 235 ? 26.06900 -2.29300 93.90500 1.000 43.86000 395 GLY A C 1
ATOM 1848 O O . GLY A 1 235 ? 26.98100 -1.90600 93.16600 1.000 42.73000 395 GLY A O 1
ATOM 1849 N N . ARG A 1 236 ? 25.18200 -3.21100 93.52000 1.000 44.54000 396 ARG A N 1
ATOM 1850 C CA . ARG A 1 236 ? 25.35700 -3.94200 92.26800 1.000 48.27000 396 ARG A CA 1
ATOM 1851 C C . ARG A 1 236 ? 25.26400 -3.02000 91.05500 1.000 45.98000 396 ARG A C 1
ATOM 1852 O O . ARG A 1 236 ? 26.04500 -3.15800 90.10600 1.000 44.24000 396 ARG A O 1
ATOM 1860 N N . THR A 1 237 ? 24.31900 -2.07600 91.06100 1.000 45.18000 397 THR A N 1
ATOM 1861 C CA . THR A 1 237 ? 24.07100 -1.21200 89.91000 1.000 45.00000 397 THR A CA 1
ATOM 1862 C C . THR A 1 237 ? 24.50600 0.23100 90.14800 1.000 42.14000 397 THR A C 1
ATOM 1863 O O . THR A 1 237 ? 24.16400 1.11300 89.35200 1.000 40.10000 397 THR A O 1
ATOM 1867 N N . LEU A 1 238 ? 25.26300 0.48900 91.20700 1.000 41.00000 398 LEU A N 1
ATOM 1868 C CA . LEU A 1 238 ? 25.60400 1.85400 91.58600 1.000 41.84000 398 LEU A CA 1
ATOM 1869 C C . LEU A 1 238 ? 26.58700 2.45900 90.58800 1.000 39.97000 398 LEU A C 1
ATOM 1870 O O . LEU A 1 238 ? 27.68000 1.92200 90.38000 1.000 39.07000 398 LEU A O 1
ATOM 1875 N N . ARG A 1 239 ? 26.20100 3.58200 89.97500 1.000 38.79000 399 ARG A N 1
ATOM 1876 C CA . ARG A 1 239 ? 27.08600 4.32300 89.08300 1.000 41.41000 399 ARG A CA 1
ATOM 1877 C C . ARG A 1 239 ? 27.55200 5.65400 89.65900 1.000 39.99000 399 ARG A C 1
ATOM 1878 O O . ARG A 1 239 ? 28.51600 6.23000 89.14100 1.000 41.21000 399 ARG A O 1
ATOM 1886 N N . LYS A 1 240 ? 26.90600 6.15600 90.71000 1.000 39.34000 400 LYS A N 1
ATOM 1887 C CA . LYS A 1 240 ? 27.27900 7.42900 91.32100 1.000 37.51000 400 LYS A CA 1
ATOM 1888 C C . LYS A 1 240 ? 27.12100 7.31200 92.82700 1.000 35.32000 400 LYS A C 1
ATOM 1889 O O . LYS A 1 240 ? 26.00600 7.10900 93.31900 1.000 35.63000 400 LYS A O 1
ATOM 1895 N N . LEU A 1 241 ? 28.22800 7.44600 93.55600 1.000 33.07000 401 LEU A N 1
ATOM 1896 C CA . LEU A 1 241 ? 28.20900 7.44200 95.01500 1.000 33.17000 401 LEU A CA 1
ATOM 1897 C C . LEU A 1 241 ? 28.87900 8.70800 95.52700 1.000 33.26000 401 LEU A C 1
ATOM 1898 O O . LEU A 1 241 ? 30.06700 8.93300 95.27000 1.000 34.20000 401 LEU A O 1
ATOM 1903 N N . VAL A 1 242 ? 28.12400 9.52100 96.26300 1.000 33.71000 402 VAL A N 1
ATOM 1904 C CA . VAL A 1 242 ? 28.61100 10.78600 96.80400 1.000 33.62000 402 VAL A CA 1
ATOM 1905 C C . VAL A 1 242 ? 28.25600 10.83200 98.28400 1.000 32.43000 402 VAL A C 1
ATOM 1906 O O . VAL A 1 242 ? 27.07300 10.86500 98.64200 1.000 32.39000 402 VAL A O 1
ATOM 1910 N N . LEU A 1 243 ? 29.27700 10.83100 99.14100 1.000 32.80000 403 LEU A N 1
ATOM 1911 C CA . LEU A 1 243 ? 29.10800 10.93100 100.59200 1.000 33.47000 403 LEU A CA 1
ATOM 1912 C C . LEU A 1 243 ? 30.09400 11.98800 101.08600 1.000 34.58000 403 LEU A C 1
ATOM 1913 O O . LEU A 1 243 ? 31.25300 11.67500 101.37500 1.000 35.27000 403 LEU A O 1
ATOM 1918 N N . ASN A 1 244 ? 29.63300 13.23200 101.18800 1.000 33.12000 404 ASN A N 1
ATOM 1919 C CA . ASN A 1 244 ? 30.47400 14.34900 101.59700 1.000 35.54000 404 ASN A CA 1
ATOM 1920 C C . ASN A 1 244 ? 30.06100 14.83800 102.97900 1.000 35.46000 404 ASN A C 1
ATOM 1921 O O . ASN A 1 244 ? 28.87000 14.96900 103.27500 1.000 32.82000 404 ASN A O 1
ATOM 1926 N N . GLY A 1 245 ? 31.05400 15.11000 103.82300 1.000 35.12000 405 GLY A N 1
ATOM 1927 C CA . GLY A 1 245 ? 30.78500 15.59900 105.15800 1.000 38.01000 405 GLY A CA 1
ATOM 1928 C C . GLY A 1 245 ? 30.24900 14.57200 106.12800 1.000 38.38000 405 GLY A C 1
ATOM 1929 O O . GLY A 1 245 ? 29.85900 14.94100 107.24000 1.000 40.76000 405 GLY A O 1
ATOM 1930 N N . CYS A 1 246 ? 30.21400 13.29500 105.74900 1.000 34.13000 406 CYS A N 1
ATOM 1931 C CA . CYS A 1 246 ? 29.73400 12.23400 106.63600 1.000 36.67000 406 CYS A CA 1
ATOM 1932 C C . CYS A 1 246 ? 30.90400 11.73500 107.48700 1.000 39.80000 406 CYS A C 1
ATOM 1933 O O . CYS A 1 246 ? 31.39700 10.61300 107.34700 1.000 36.73000 406 CYS A O 1
ATOM 1936 N N . ILE A 1 247 ? 31.35100 12.61700 108.36100 1.000 39.67000 407 ILE A N 1
ATOM 1937 C CA . ILE A 1 247 ? 32.51200 12.41900 109.19200 1.000 41.25000 407 ILE A CA 1
ATOM 1938 C C . ILE A 1 247 ? 32.49200 11.25800 110.15000 1.000 42.37000 407 ILE A C 1
ATOM 1939 O O . ILE A 1 247 ? 33.48800 10.87200 110.67300 1.000 43.27000 407 ILE A O 1
ATOM 1944 N N . ASP A 1 248 ? 31.34100 10.68900 110.35100 1.000 42.21000 408 ASP A N 1
ATOM 1945 C CA . ASP A 1 248 ? 31.20800 9.54800 111.24700 1.000 43.11000 408 ASP A CA 1
ATOM 1946 C C . ASP A 1 248 ? 31.59100 8.22400 110.59300 1.000 40.55000 408 ASP A C 1
ATOM 1947 O O . ASP A 1 248 ? 31.72800 7.22000 111.30100 1.000 41.15000 408 ASP A O 1
ATOM 1952 N N . LEU A 1 249 ? 31.76300 8.19200 109.27200 1.000 39.97000 409 LEU A N 1
ATOM 1953 C CA . LEU A 1 249 ? 32.08200 6.95500 108.57400 1.000 36.98000 409 LEU A CA 1
ATOM 1954 C C . LEU A 1 249 ? 33.54900 6.58100 108.76800 1.000 38.93000 409 LEU A C 1
ATOM 1955 O O . LEU A 1 249 ? 34.42500 7.44500 108.86700 1.000 39.55000 409 LEU A O 1
ATOM 1960 N N . THR A 1 250 ? 33.81100 5.27300 108.81800 1.000 36.70000 410 THR A N 1
ATOM 1961 C CA . THR A 1 250 ? 35.14300 4.74500 109.08900 1.000 36.84000 410 THR A CA 1
ATOM 1962 C C . THR A 1 250 ? 35.49100 3.66600 108.07000 1.000 33.66000 410 THR A C 1
ATOM 1963 O O . THR A 1 250 ? 34.71300 3.35300 107.16400 1.000 33.29000 410 THR A O 1
ATOM 1967 N N . ASP A 1 251 ? 36.67700 3.07600 108.24100 1.000 36.46000 411 ASP A N 1
ATOM 1968 C CA . ASP A 1 251 ? 37.10200 1.99300 107.35900 1.000 34.63000 411 ASP A CA 1
ATOM 1969 C C . ASP A 1 251 ? 36.08200 0.86100 107.32600 1.000 34.02000 411 ASP A C 1
ATOM 1970 O O . ASP A 1 251 ? 36.02000 0.11100 106.34300 1.000 29.42000 411 ASP A O 1
ATOM 1975 N N . SER A 1 252 ? 35.27900 0.72100 108.38300 1.000 32.93000 412 SER A N 1
ATOM 1976 C CA . SER A 1 252 ? 34.25700 -0.32100 108.40800 1.000 36.48000 412 SER A CA 1
ATOM 1977 C C . SER A 1 252 ? 33.35000 -0.22200 107.18900 1.000 33.56000 412 SER A C 1
ATOM 1978 O O . SER A 1 252 ? 33.02500 -1.23200 106.55300 1.000 32.44000 412 SER A O 1
ATOM 1981 N N . MET A 1 253 ? 32.92700 0.99700 106.84900 1.000 34.18000 413 MET A N 1
ATOM 1982 C CA . MET A 1 253 ? 32.13200 1.19200 105.64000 1.000 34.95000 413 MET A CA 1
ATOM 1983 C C . MET A 1 253 ? 32.89900 0.73100 104.40900 1.000 34.03000 413 MET A C 1
ATOM 1984 O O . MET A 1 253 ? 32.31000 0.18600 103.46700 1.000 33.48000 413 MET A O 1
ATOM 1989 N N . ILE A 1 254 ? 34.21800 0.93000 104.40700 1.000 32.26000 414 ILE A N 1
ATOM 1990 C CA . ILE A 1 254 ? 35.03100 0.56000 103.25200 1.000 33.86000 414 ILE A CA 1
ATOM 1991 C C . ILE A 1 254 ? 35.19500 -0.95300 103.18400 1.000 34.21000 414 ILE A C 1
ATOM 1992 O O . ILE A 1 254 ? 35.06000 -1.56100 102.11600 1.000 33.98000 414 ILE A O 1
ATOM 1997 N N . ILE A 1 255 ? 35.50400 -1.57900 104.31900 1.000 33.04000 415 ILE A N 1
ATOM 1998 C CA . ILE A 1 255 ? 35.80500 -3.00600 104.33600 1.000 33.17000 415 ILE A CA 1
ATOM 1999 C C . ILE A 1 255 ? 34.52600 -3.82700 104.24800 1.000 33.64000 415 ILE A C 1
ATOM 2000 O O . ILE A 1 255 ? 34.43100 -4.77100 103.45600 1.000 32.69000 415 ILE A O 1
ATOM 2005 N N . ASN A 1 256 ? 33.52600 -3.48600 105.05700 1.000 32.11000 416 ASN A N 1
ATOM 2006 C CA . ASN A 1 256 ? 32.31200 -4.28300 105.16000 1.000 33.65000 416 ASN A CA 1
ATOM 2007 C C . ASN A 1 256 ? 31.20400 -3.82600 104.22100 1.000 35.64000 416 ASN A C 1
ATOM 2008 O O . ASN A 1 256 ? 30.20500 -4.54200 104.08200 1.000 35.68000 416 ASN A O 1
ATOM 2013 N N . GLY A 1 257 ? 31.35100 -2.66800 103.57800 1.000 33.70000 417 GLY A N 1
ATOM 2014 C CA . GLY A 1 257 ? 30.33400 -2.15700 102.67600 1.000 34.09000 417 GLY A CA 1
ATOM 2015 C C . GLY A 1 257 ? 30.76000 -2.12300 101.22200 1.000 35.14000 417 GLY A C 1
ATOM 2016 O O . GLY A 1 257 ? 30.27200 -2.91200 100.40700 1.000 36.14000 417 GLY A O 1
ATOM 2017 N N . LEU A 1 258 ? 31.67600 -1.21300 100.88200 1.000 32.88000 418 LEU A N 1
ATOM 2018 C CA . LEU A 1 258 ? 32.10000 -1.06800 99.49200 1.000 34.96000 418 LEU A CA 1
ATOM 2019 C C . LEU A 1 258 ? 32.72700 -2.35100 98.96100 1.000 35.80000 418 LEU A C 1
ATOM 2020 O O . LEU A 1 258 ? 32.34400 -2.84700 97.89600 1.000 36.97000 418 LEU A O 1
ATOM 2025 N N . THR A 1 259 ? 33.70800 -2.89800 99.67800 1.000 32.91000 419 THR A N 1
ATOM 2026 C CA . THR A 1 259 ? 34.40700 -4.07000 99.16600 1.000 36.95000 419 THR A CA 1
ATOM 2027 C C . THR A 1 259 ? 33.48600 -5.28100 99.08800 1.000 36.47000 419 THR A C 1
ATOM 2028 O O . THR A 1 259 ? 33.64700 -6.12400 98.20000 1.000 40.33000 419 THR A O 1
ATOM 2032 N N . ALA A 1 260 ? 32.51800 -5.37800 99.99900 1.000 35.80000 420 ALA A N 1
ATOM 2033 C CA . ALA A 1 260 ? 31.62000 -6.52500 100.01100 1.000 38.37000 420 ALA A CA 1
ATOM 2034 C C . ALA A 1 260 ? 30.66400 -6.50300 98.82500 1.000 39.26000 420 ALA A C 1
ATOM 2035 O O . ALA A 1 260 ? 30.42000 -7.54300 98.20400 1.000 41.38000 420 ALA A O 1
ATOM 2037 N N . PHE A 1 261 ? 30.12000 -5.33100 98.48600 1.000 37.49000 421 PHE A N 1
ATOM 2038 C CA . PHE A 1 261 ? 28.94000 -5.25800 97.63600 1.000 37.07000 421 PHE A CA 1
ATOM 2039 C C . PHE A 1 261 ? 29.13800 -4.51700 96.32100 1.000 37.46000 421 PHE A C 1
ATOM 2040 O O . PHE A 1 261 ? 28.17500 -4.40100 95.55500 1.000 37.75000 421 PHE A O 1
ATOM 2048 N N . ILE A 1 262 ? 30.33500 -4.02200 96.02500 1.000 37.39000 422 ILE A N 1
ATOM 2049 C CA . ILE A 1 262 ? 30.60000 -3.41500 94.72100 1.000 39.90000 422 ILE A CA 1
ATOM 2050 C C . ILE A 1 262 ? 31.19300 -4.49300 93.82000 1.000 41.27000 422 ILE A C 1
ATOM 2051 O O . ILE A 1 262 ? 32.19500 -5.12000 94.19300 1.000 40.65000 422 ILE A O 1
ATOM 2056 N N . PRO A 1 263 ? 30.62900 -4.74400 92.63800 1.000 42.56000 423 PRO A N 1
ATOM 2057 C CA . PRO A 1 263 ? 31.17100 -5.80500 91.78100 1.000 44.43000 423 PRO A CA 1
ATOM 2058 C C . PRO A 1 263 ? 32.54400 -5.45100 91.23700 1.000 46.03000 423 PRO A C 1
ATOM 2059 O O . PRO A 1 263 ? 32.88000 -4.27900 91.04100 1.000 43.40000 423 PRO A O 1
ATOM 2063 N N . GLU A 1 264 ? 33.33800 -6.49600 90.98200 1.000 46.67000 424 GLU A N 1
ATOM 2064 C CA . GLU A 1 264 ? 34.69400 -6.29900 90.47900 1.000 50.97000 424 GLU A CA 1
ATOM 2065 C C . GLU A 1 264 ? 34.67900 -5.55000 89.15400 1.000 49.84000 424 GLU A C 1
ATOM 2066 O O . GLU A 1 264 ? 35.54100 -4.70000 88.90200 1.000 49.45000 424 GLU A O 1
ATOM 2072 N N . LYS A 1 265 ? 33.71300 -5.86200 88.28900 1.000 50.26000 425 LYS A N 1
ATOM 2073 C CA . LYS A 1 265 ? 33.44200 -5.06100 87.09800 1.000 50.47000 425 LYS A CA 1
ATOM 2074 C C . LYS A 1 265 ? 32.59900 -3.87700 87.55800 1.000 47.17000 425 LYS A C 1
ATOM 2075 O O . LYS A 1 265 ? 31.37300 -3.84700 87.42600 1.000 46.30000 425 LYS A O 1
ATOM 2081 N N . CYS A 1 266 ? 33.27700 -2.89400 88.13200 1.000 47.74000 426 CYS A N 1
ATOM 2082 C CA . CYS A 1 266 ? 32.58700 -1.81700 88.82900 1.000 45.92000 426 CYS A CA 1
ATOM 2083 C C . CYS A 1 266 ? 32.04700 -0.79600 87.83300 1.000 44.43000 426 CYS A C 1
ATOM 2084 O O . CYS A 1 266 ? 32.82400 -0.22700 87.06200 1.000 44.12000 426 CYS A O 1
ATOM 2087 N N . PRO A 1 267 ? 30.73700 -0.52900 87.81800 1.000 42.84000 427 PRO A N 1
ATOM 2088 C CA . PRO A 1 267 ? 30.18900 0.47600 86.90100 1.000 43.41000 427 PRO A CA 1
ATOM 2089 C C . PRO A 1 267 ? 30.27700 1.91000 87.39800 1.000 42.81000 427 PRO A C 1
ATOM 2090 O O . PRO A 1 267 ? 29.70900 2.79600 86.75300 1.000 42.24000 427 PRO A O 1
ATOM 2094 N N . LEU A 1 268 ? 30.96000 2.17300 88.51000 1.000 41.30000 428 LEU A N 1
ATOM 2095 C CA . LEU A 1 268 ? 30.98100 3.52100 89.06800 1.000 42.21000 428 LEU A CA 1
ATOM 2096 C C . LEU A 1 268 ? 31.58800 4.50900 88.08100 1.000 43.10000 428 LEU A C 1
ATOM 2097 O O . LEU A 1 268 ? 32.68700 4.30000 87.55900 1.000 42.91000 428 LEU A O 1
ATOM 2102 N N . GLU A 1 269 ? 30.85800 5.59300 87.82900 1.000 42.73000 429 GLU A N 1
ATOM 2103 C CA . GLU A 1 269 ? 31.35000 6.69100 87.01600 1.000 45.25000 429 GLU A CA 1
ATOM 2104 C C . GLU A 1 269 ? 31.69400 7.92200 87.83600 1.000 42.25000 429 GLU A C 1
ATOM 2105 O O . GLU A 1 269 ? 32.51900 8.72700 87.39500 1.000 43.38000 429 GLU A O 1
ATOM 2111 N N . VAL A 1 270 ? 31.10400 8.06800 89.02100 1.000 41.02000 430 VAL A N 1
ATOM 2112 C CA . VAL A 1 270 ? 31.33800 9.21200 89.89500 1.000 40.56000 430 VAL A CA 1
ATOM 2113 C C . VAL A 1 270 ? 31.47700 8.70100 91.32100 1.000 37.30000 430 VAL A C 1
ATOM 2114 O O . VAL A 1 270 ? 30.62900 7.94100 91.79900 1.000 36.16000 430 VAL A O 1
ATOM 2118 N N . LEU A 1 271 ? 32.53400 9.13100 92.00700 1.000 37.99000 431 LEU A N 1
ATOM 2119 C CA . LEU A 1 271 ? 32.79200 8.71300 93.38000 1.000 37.14000 431 LEU A CA 1
ATOM 2120 C C . LEU A 1 271 ? 33.33500 9.89900 94.15600 1.000 36.30000 431 LEU A C 1
ATOM 2121 O O . LEU A 1 271 ? 34.34200 10.49200 93.75700 1.000 38.37000 431 LEU A O 1
ATOM 2126 N N . SER A 1 272 ? 32.68900 10.23100 95.27200 1.000 35.94000 432 SER A N 1
ATOM 2127 C CA . SER A 1 272 ? 33.12700 11.34300 96.10600 1.000 35.74000 432 SER A CA 1
ATOM 2128 C C . SER A 1 272 ? 32.95600 10.99100 97.57600 1.000 32.67000 432 SER A C 1
ATOM 2129 O O . SER A 1 272 ? 31.86400 10.60100 98.00000 1.000 31.03000 432 SER A O 1
ATOM 2132 N N . LEU A 1 273 ? 34.02600 11.16600 98.35400 1.000 34.45000 433 LEU A N 1
ATOM 2133 C CA . LEU A 1 273 ? 34.02700 10.83700 99.77700 1.000 36.75000 433 LEU A CA 1
ATOM 2134 C C . LEU A 1 273 ? 34.69000 11.96900 100.56600 1.000 38.29000 433 LEU A C 1
ATOM 2135 O O . LEU A 1 273 ? 35.61700 11.77000 101.34100 1.000 48.10000 433 LEU A O 1
ATOM 2140 N N . GLU A 1 274 ? 34.19400 13.18700 100.39200 1.000 36.51000 434 GLU A N 1
ATOM 2141 C CA . GLU A 1 274 ? 34.88000 14.35800 100.91700 1.000 39.49000 434 GLU A CA 1
ATOM 2142 C C . GLU A 1 274 ? 34.71000 14.48000 102.43000 1.000 39.73000 434 GLU A C 1
ATOM 2143 O O . GLU A 1 274 ? 33.66100 14.14200 102.98300 1.000 36.11000 434 GLU A O 1
ATOM 2149 N N . GLU A 1 275 ? 35.77000 14.95000 103.09500 1.000 40.15000 435 GLU A N 1
ATOM 2150 C CA . GLU A 1 275 ? 35.78500 15.27900 104.52200 1.000 43.04000 435 GLU A CA 1
ATOM 2151 C C . GLU A 1 275 ? 35.69600 14.05600 105.43400 1.000 45.48000 435 GLU A C 1
ATOM 2152 O O . GLU A 1 275 ? 35.29800 14.18100 106.59500 1.000 48.79000 435 GLU A O 1
ATOM 2158 N N . SER A 1 276 ? 36.08400 12.87300 104.96000 1.000 44.34000 436 SER A N 1
ATOM 2159 C CA . SER A 1 276 ? 36.07100 11.66100 105.78500 1.000 46.73000 436 SER A CA 1
ATOM 2160 C C . SER A 1 276 ? 37.46900 11.45900 106.36300 1.000 50.30000 436 SER A C 1
ATOM 2161 O O . SER A 1 276 ? 38.29700 10.71900 105.83100 1.000 48.51000 436 SER A O 1
ATOM 2164 N N . ASP A 1 277 ? 37.72400 12.13500 107.48600 1.000 49.48000 437 ASP A N 1
ATOM 2165 C CA . ASP A 1 277 ? 39.03400 12.12000 108.12500 1.000 49.35000 437 ASP A CA 1
ATOM 2166 C C . ASP A 1 277 ? 39.32600 10.83300 108.89100 1.000 48.96000 437 ASP A C 1
ATOM 2167 O O . ASP A 1 277 ? 40.41000 10.71800 109.47400 1.000 48.43000 437 ASP A O 1
ATOM 2172 N N . GLN A 1 278 ? 38.40200 9.87000 108.92200 1.000 48.33000 438 GLN A N 1
ATOM 2173 C CA . GLN A 1 278 ? 38.65600 8.59300 109.58300 1.000 46.51000 438 GLN A CA 1
ATOM 2174 C C . GLN A 1 278 ? 38.97700 7.46500 108.60900 1.000 43.45000 438 GLN A C 1
ATOM 2175 O O . GLN A 1 278 ? 39.47200 6.42100 109.04200 1.000 41.28000 438 GLN A O 1
ATOM 2181 N N . ILE A 1 279 ? 38.72900 7.65600 107.31200 1.000 43.47000 439 ILE A N 1
ATOM 2182 C CA . ILE A 1 279 ? 39.06500 6.64800 106.31600 1.000 40.98000 439 ILE A CA 1
ATOM 2183 C C . ILE A 1 279 ? 40.56800 6.65800 106.06900 1.000 42.15000 439 ILE A C 1
ATOM 2184 O O . ILE A 1 279 ? 41.16900 7.71600 105.83300 1.000 41.02000 439 ILE A O 1
ATOM 2189 N N . THR A 1 280 ? 41.18100 5.47700 106.10500 1.000 37.98000 440 THR A N 1
ATOM 2190 C CA . THR A 1 280 ? 42.62800 5.34700 106.01400 1.000 38.57000 440 THR A CA 1
ATOM 2191 C C . THR A 1 280 ? 43.06900 5.03100 104.58900 1.000 37.57000 440 THR A C 1
ATOM 2192 O O . THR A 1 280 ? 42.28900 4.58100 103.74700 1.000 36.39000 440 THR A O 1
ATOM 2196 N N . THR A 1 281 ? 44.35700 5.27000 104.33700 1.000 37.52000 441 THR A N 1
ATOM 2197 C CA . THR A 1 281 ? 44.96000 4.88400 103.06700 1.000 39.06000 441 THR A CA 1
ATOM 2198 C C . THR A 1 281 ? 44.84500 3.38200 102.84200 1.000 38.97000 441 THR A C 1
ATOM 2199 O O . THR A 1 281 ? 44.63700 2.92700 101.71100 1.000 36.22000 441 THR A O 1
ATOM 2203 N N . ASP A 1 282 ? 44.98000 2.59900 103.91200 1.000 37.97000 442 ASP A N 1
ATOM 2204 C CA . ASP A 1 282 ? 44.99100 1.14600 103.78800 1.000 38.97000 442 ASP A CA 1
ATOM 2205 C C . ASP A 1 282 ? 43.66000 0.62100 103.26500 1.000 37.11000 442 ASP A C 1
ATOM 2206 O O . ASP A 1 282 ? 43.62600 -0.20100 102.34100 1.000 34.45000 442 ASP A O 1
ATOM 2211 N N . SER A 1 283 ? 42.54800 1.07800 103.84600 1.000 36.04000 443 SER A N 1
ATOM 2212 C CA . SER A 1 283 ? 41.25000 0.53700 103.45400 1.000 36.42000 443 SER A CA 1
ATOM 2213 C C . SER A 1 283 ? 40.95600 0.81300 101.98300 1.000 35.13000 443 SER A C 1
ATOM 2214 O O . SER A 1 283 ? 40.47000 -0.07000 101.26700 1.000 31.00000 443 SER A O 1
ATOM 2217 N N . LEU A 1 284 ? 41.26000 2.02400 101.50700 1.000 36.59000 444 LEU A N 1
ATOM 2218 C CA . LEU A 1 284 ? 40.95800 2.36200 100.11900 1.000 37.18000 444 LEU A CA 1
ATOM 2219 C C . LEU A 1 284 ? 41.88800 1.63500 99.15700 1.000 36.65000 444 LEU A C 1
ATOM 2220 O O . LEU A 1 284 ? 41.46000 1.21500 98.07400 1.000 35.80000 444 LEU A O 1
ATOM 2225 N N . SER A 1 285 ? 43.16000 1.47100 99.52700 1.000 33.69000 445 SER A N 1
ATOM 2226 C CA . SER A 1 285 ? 44.05200 0.65100 98.71500 1.000 37.69000 445 SER A CA 1
ATOM 2227 C C . SER A 1 285 ? 43.51800 -0.77000 98.61700 1.000 36.35000 445 SER A C 1
ATOM 2228 O O . SER A 1 285 ? 43.45200 -1.35200 97.52900 1.000 36.65000 445 SER A O 1
ATOM 2231 N N . TYR A 1 286 ? 43.11300 -1.33400 99.75700 1.000 35.29000 446 TYR A N 1
ATOM 2232 C CA . TYR A 1 286 ? 42.54300 -2.67700 99.78400 1.000 35.28000 446 TYR A CA 1
ATOM 2233 C C . TYR A 1 286 ? 41.34800 -2.78100 98.84600 1.000 38.26000 446 TYR A C 1
ATOM 2234 O O . TYR A 1 286 ? 41.20900 -3.76400 98.10700 1.000 37.18000 446 TYR A O 1
ATOM 2243 N N . PHE A 1 287 ? 40.49300 -1.75700 98.83500 1.000 36.96000 447 PHE A N 1
ATOM 2244 C CA . PHE A 1 287 ? 39.28000 -1.80700 98.02800 1.000 36.13000 447 PHE A CA 1
ATOM 2245 C C . PHE A 1 287 ? 39.58800 -1.62700 96.54700 1.000 37.89000 447 PHE A C 1
ATOM 2246 O O . PHE A 1 287 ? 39.03700 -2.33700 95.69900 1.000 36.97000 447 PHE A O 1
ATOM 2254 N N . PHE A 1 288 ? 40.45400 -0.66700 96.21100 1.000 38.61000 448 PHE A N 1
ATOM 2255 C CA . PHE A 1 288 ? 40.71400 -0.37400 94.80600 1.000 39.43000 448 PHE A CA 1
ATOM 2256 C C . PHE A 1 288 ? 41.42300 -1.52800 94.10400 1.000 43.44000 448 PHE A C 1
ATOM 2257 O O . PHE A 1 288 ? 41.19100 -1.75700 92.91100 1.000 45.37000 448 PHE A O 1
ATOM 2265 N N . SER A 1 289 ? 42.28600 -2.26500 94.80700 1.000 42.96000 449 SER A N 1
ATOM 2266 C CA . SER A 1 289 ? 42.97000 -3.37600 94.15900 1.000 46.19000 449 SER A CA 1
ATOM 2267 C C . SER A 1 289 ? 42.01300 -4.50800 93.81300 1.000 47.15000 449 SER A C 1
ATOM 2268 O O . SER A 1 289 ? 42.31900 -5.31200 92.92800 1.000 47.43000 449 SER A O 1
ATOM 2271 N N . LYS A 1 290 ? 40.85700 -4.57600 94.47300 1.000 45.32000 450 LYS A N 1
ATOM 2272 C CA . LYS A 1 290 ? 39.91100 -5.65600 94.21400 1.000 47.09000 450 LYS A CA 1
ATOM 2273 C C . LYS A 1 290 ? 39.07600 -5.39800 92.96500 1.000 47.99000 450 LYS A C 1
ATOM 2274 O O . LYS A 1 290 ? 38.74100 -6.33900 92.23800 1.000 48.80000 450 LYS A O 1
ATOM 2280 N N . VAL A 1 291 ? 38.72700 -4.14300 92.69800 1.000 46.57000 451 VAL A N 1
ATOM 2281 C CA . VAL A 1 291 ? 37.75500 -3.81800 91.66500 1.000 47.50000 451 VAL A CA 1
ATOM 2282 C C . VAL A 1 291 ? 38.45200 -3.13900 90.49400 1.000 48.84000 451 VAL A C 1
ATOM 2283 O O . VAL A 1 291 ? 39.58000 -2.65000 90.59600 1.000 49.11000 451 VAL A O 1
ATOM 2287 N N . GLU A 1 292 ? 37.75400 -3.11600 89.36200 1.000 50.86000 452 GLU A N 1
ATOM 2288 C CA . GLU A 1 292 ? 38.20800 -2.43500 88.15700 1.000 55.69000 452 GLU A CA 1
ATOM 2289 C C . GLU A 1 292 ? 37.31300 -1.22700 87.92200 1.000 53.69000 452 GLU A C 1
ATOM 2290 O O . GLU A 1 292 ? 36.09600 -1.37300 87.75900 1.000 50.58000 452 GLU A O 1
ATOM 2296 N N . LEU A 1 293 ? 37.91500 -0.04000 87.90800 1.000 54.66000 453 LEU A N 1
ATOM 2297 C CA . LEU A 1 293 ? 37.16500 1.20200 87.77100 1.000 53.40000 453 LEU A CA 1
ATOM 2298 C C . LEU A 1 293 ? 37.36000 1.81000 86.38800 1.000 55.19000 453 LEU A C 1
ATOM 2299 O O . LEU A 1 293 ? 37.77100 2.96900 86.26400 1.000 54.43000 453 LEU A O 1
ATOM 2304 N N . ASN A 1 294 ? 37.05300 1.03400 85.34400 1.000 57.70000 454 ASN A N 1
ATOM 2305 C CA . ASN A 1 294 ? 37.29800 1.45000 83.96800 1.000 67.61000 454 ASN A CA 1
ATOM 2306 C C . ASN A 1 294 ? 36.33500 2.52500 83.48400 1.000 58.70000 454 ASN A C 1
ATOM 2307 O O . ASN A 1 294 ? 36.51700 3.03200 82.37200 1.000 57.11000 454 ASN A O 1
ATOM 2312 N N . ASN A 1 295 ? 35.32200 2.88200 84.27500 1.000 55.62000 455 ASN A N 1
ATOM 2313 C CA . ASN A 1 295 ? 34.32400 3.86300 83.86500 1.000 58.15000 455 ASN A CA 1
ATOM 2314 C C . ASN A 1 295 ? 34.32100 5.10500 84.74800 1.000 49.81000 455 ASN A C 1
ATOM 2315 O O . ASN A 1 295 ? 33.42800 5.94900 84.60800 1.000 50.16000 455 ASN A O 1
ATOM 2320 N N . LEU A 1 296 ? 35.28900 5.24500 85.64800 1.000 47.45000 456 LEU A N 1
ATOM 2321 C CA . LEU A 1 296 ? 35.28100 6.35900 86.58700 1.000 47.37000 456 LEU A CA 1
ATOM 2322 C C . LEU A 1 296 ? 35.63800 7.65300 85.86300 1.000 47.67000 456 LEU A C 1
ATOM 2323 O O . LEU A 1 296 ? 36.74800 7.80200 85.34300 1.000 47.27000 456 LEU A O 1
ATOM 2328 N N . ILE A 1 297 ? 34.69000 8.58400 85.83000 1.000 47.71000 457 ILE A N 1
ATOM 2329 C CA . ILE A 1 297 ? 34.85900 9.85600 85.14300 1.000 48.95000 457 ILE A CA 1
ATOM 2330 C C . ILE A 1 297 ? 35.25600 10.96300 86.10900 1.000 48.77000 457 ILE A C 1
ATOM 2331 O O . ILE A 1 297 ? 36.05100 11.83800 85.76400 1.000 49.12000 457 ILE A O 1
ATOM 2336 N N . GLU A 1 298 ? 34.71300 10.92900 87.32300 1.000 47.16000 458 GLU A N 1
ATOM 2337 C CA . GLU A 1 298 ? 34.93200 11.97200 88.30900 1.000 47.90000 458 GLU A CA 1
ATOM 2338 C C . GLU A 1 298 ? 35.19800 11.32700 89.65700 1.000 44.33000 458 GLU A C 1
ATOM 2339 O O . GLU A 1 298 ? 34.50000 10.38700 90.05100 1.000 43.32000 458 GLU A O 1
ATOM 2345 N N . CYS A 1 299 ? 36.21000 11.83200 90.36000 1.000 43.04000 459 CYS A N 1
ATOM 2346 C CA . CYS A 1 299 ? 36.56500 11.30400 91.67000 1.000 42.63000 459 CYS A CA 1
ATOM 2347 C C . CYS A 1 299 ? 37.09500 12.43300 92.54100 1.000 41.00000 459 CYS A C 1
ATOM 2348 O O . CYS A 1 299 ? 37.93600 13.21700 92.09100 1.000 40.67000 459 CYS A O 1
ATOM 2351 N N . SER A 1 300 ? 36.61300 12.50600 93.78200 1.000 36.07000 460 SER A N 1
ATOM 2352 C CA . SER A 1 300 ? 37.05700 13.52300 94.72800 1.000 36.93000 460 SER A CA 1
ATOM 2353 C C . SER A 1 300 ? 37.32300 12.90300 96.09100 1.000 37.32000 460 SER A C 1
ATOM 2354 O O . SER A 1 300 ? 36.49200 12.15100 96.61100 1.000 37.09000 460 SER A O 1
ATOM 2357 N N . PHE A 1 301 ? 38.48000 13.23200 96.66300 1.000 36.75000 461 PHE A N 1
ATOM 2358 C CA . PHE A 1 301 ? 38.83000 12.87600 98.03200 1.000 37.87000 461 PHE A CA 1
ATOM 2359 C C . PHE A 1 301 ? 39.11300 14.12300 98.86600 1.000 38.19000 461 PHE A C 1
ATOM 2360 O O . PHE A 1 301 ? 39.88800 14.07600 99.82300 1.000 36.13000 461 PHE A O 1
ATOM 2368 N N . ARG A 1 302 ? 38.48000 15.24300 98.51500 1.000 39.15000 462 ARG A N 1
ATOM 2369 C CA . ARG A 1 302 ? 38.71300 16.50700 99.20400 1.000 40.75000 462 ARG A CA 1
ATOM 2370 C C . ARG A 1 302 ? 38.63600 16.33100 100.71400 1.000 40.39000 462 ARG A C 1
ATOM 2371 O O . ARG A 1 302 ? 37.62000 15.87500 101.24800 1.000 40.35000 462 ARG A O 1
ATOM 2379 N N . ARG A 1 303 ? 39.72300 16.70300 101.39100 1.000 38.37000 463 ARG A N 1
ATOM 2380 C CA . ARG A 1 303 ? 39.80300 16.72500 102.85300 1.000 42.81000 463 ARG A CA 1
ATOM 2381 C C . ARG A 1 303 ? 39.64000 15.33400 103.46300 1.000 42.61000 463 ARG A C 1
ATOM 2382 O O . ARG A 1 303 ? 39.15700 15.19200 104.58800 1.000 42.83000 463 ARG A O 1
ATOM 2390 N N . CYS A 1 304 ? 40.05900 14.29700 102.73400 1.000 42.43000 464 CYS A N 1
ATOM 2391 C CA . CYS A 1 304 ? 40.28200 12.97600 103.32400 1.000 43.63000 464 CYS A CA 1
ATOM 2392 C C . CYS A 1 304 ? 41.70800 12.95100 103.86200 1.000 43.73000 464 CYS A C 1
ATOM 2393 O O . CYS A 1 304 ? 42.63200 12.39900 103.26000 1.000 42.32000 464 CYS A O 1
ATOM 2396 N N . LEU A 1 305 ? 41.87100 13.55000 105.04400 1.000 43.29000 465 LEU A N 1
ATOM 2397 C CA . LEU A 1 305 ? 43.18500 13.99900 105.49200 1.000 42.43000 465 LEU A CA 1
ATOM 2398 C C . LEU A 1 305 ? 44.19100 12.85900 105.60500 1.000 42.55000 465 LEU A C 1
ATOM 2399 O O . LEU A 1 305 ? 45.40200 13.09500 105.51200 1.000 41.55000 465 LEU A O 1
ATOM 2404 N N . GLN A 1 306 ? 43.72500 11.62500 105.80600 1.000 43.62000 466 GLN A N 1
ATOM 2405 C CA . GLN A 1 306 ? 44.64800 10.51800 106.02400 1.000 43.21000 466 GLN A CA 1
ATOM 2406 C C . GLN A 1 306 ? 45.21200 9.93100 104.73700 1.000 42.34000 466 GLN A C 1
ATOM 2407 O O . GLN A 1 306 ? 46.21900 9.21700 104.79400 1.000 46.01000 466 GLN A O 1
ATOM 2413 N N . LEU A 1 307 ? 44.59900 10.20400 103.58800 1.000 41.83000 467 LEU A N 1
ATOM 2414 C CA . LEU A 1 307 ? 44.89100 9.43000 102.38800 1.000 41.96000 467 LEU A CA 1
ATOM 2415 C C . LEU A 1 307 ? 46.27100 9.76100 101.83700 1.000 45.28000 467 LEU A C 1
ATOM 2416 O O . LEU A 1 307 ? 46.63100 10.93400 101.67800 1.000 41.54000 467 LEU A O 1
ATOM 2421 N N . GLY A 1 308 ? 47.03300 8.71000 101.53100 1.000 41.97000 468 GLY A N 1
ATOM 2422 C CA . GLY A 1 308 ? 48.38100 8.83500 101.01700 1.000 43.86000 468 GLY A CA 1
ATOM 2423 C C . GLY A 1 308 ? 48.56600 8.19400 99.65400 1.000 43.10000 468 GLY A C 1
ATOM 2424 O O . GLY A 1 308 ? 47.59200 7.91300 98.94700 1.000 41.22000 468 GLY A O 1
ATOM 2425 N N . ASP A 1 309 ? 49.82500 7.94000 99.29000 1.000 42.91000 469 ASP A N 1
ATOM 2426 C CA . ASP A 1 309 ? 50.15800 7.59400 97.91000 1.000 43.17000 469 ASP A CA 1
ATOM 2427 C C . ASP A 1 309 ? 49.42600 6.33900 97.44300 1.000 44.98000 469 ASP A C 1
ATOM 2428 O O . ASP A 1 309 ? 48.85100 6.31500 96.35000 1.000 44.68000 469 ASP A O 1
ATOM 2433 N N . MET A 1 310 ? 49.44700 5.27500 98.25000 1.000 42.63000 470 MET A N 1
ATOM 2434 C CA . MET A 1 310 ? 48.99700 3.98000 97.74900 1.000 49.06000 470 MET A CA 1
ATOM 2435 C C . MET A 1 310 ? 47.52100 3.99200 97.37500 1.000 45.24000 470 MET A C 1
ATOM 2436 O O . MET A 1 310 ? 47.11900 3.31100 96.42400 1.000 45.14000 470 MET A O 1
ATOM 2441 N N . ALA A 1 311 ? 46.69700 4.74500 98.10400 1.000 43.38000 471 ALA A N 1
ATOM 2442 C CA . ALA A 1 311 ? 45.29400 4.86800 97.72700 1.000 43.02000 471 ALA A CA 1
ATOM 2443 C C . ALA A 1 311 ? 45.15700 5.40300 96.30400 1.000 42.22000 471 ALA A C 1
ATOM 2444 O O . ALA A 1 311 ? 44.37600 4.87500 95.50100 1.000 41.80000 471 ALA A O 1
ATOM 2446 N N . ILE A 1 312 ? 45.92600 6.44300 95.97100 1.000 39.26000 472 ILE A N 1
ATOM 2447 C CA . ILE A 1 312 ? 45.82700 7.06200 94.65200 1.000 40.02000 472 ILE A CA 1
ATOM 2448 C C . ILE A 1 312 ? 46.44700 6.16600 93.58800 1.000 41.85000 472 ILE A C 1
ATOM 2449 O O . ILE A 1 312 ? 45.93700 6.07200 92.46400 1.000 41.06000 472 ILE A O 1
ATOM 2454 N N . ILE A 1 313 ? 47.56200 5.50900 93.91400 1.000 43.69000 473 ILE A N 1
ATOM 2455 C CA . ILE A 1 313 ? 48.21800 4.63100 92.94800 1.000 44.15000 473 ILE A CA 1
ATOM 2456 C C . ILE A 1 313 ? 47.30900 3.45800 92.60500 1.000 44.39000 473 ILE A C 1
ATOM 2457 O O . ILE A 1 313 ? 47.09500 3.14000 91.43000 1.000 45.66000 473 ILE A O 1
ATOM 2462 N N . GLU A 1 314 ? 46.76200 2.79500 93.62700 1.000 44.41000 474 GLU A N 1
ATOM 2463 C CA . GLU A 1 314 ? 45.85700 1.67700 93.37600 1.000 45.02000 474 GLU A CA 1
ATOM 2464 C C . GLU A 1 314 ? 44.65400 2.12100 92.55200 1.000 44.76000 474 GLU A C 1
ATOM 2465 O O . GLU A 1 314 ? 44.16800 1.37000 91.69800 1.000 46.01000 474 GLU A O 1
ATOM 2471 N N . LEU A 1 315 ? 44.15900 3.33800 92.79300 1.000 41.86000 475 LEU A N 1
ATOM 2472 C CA . LEU A 1 315 ? 43.05100 3.86000 91.99800 1.000 42.30000 475 LEU A CA 1
ATOM 2473 C C . LEU A 1 315 ? 43.43200 3.95200 90.52400 1.000 43.94000 475 LEU A C 1
ATOM 2474 O O . LEU A 1 315 ? 42.71400 3.45300 89.65000 1.000 44.49000 475 LEU A O 1
ATOM 2479 N N . LEU A 1 316 ? 44.56700 4.59000 90.23000 1.000 43.49000 476 LEU A N 1
ATOM 2480 C CA . LEU A 1 316 ? 44.96800 4.80300 88.84200 1.000 46.47000 476 LEU A CA 1
ATOM 2481 C C . LEU A 1 316 ? 45.29400 3.48800 88.14200 1.000 49.22000 4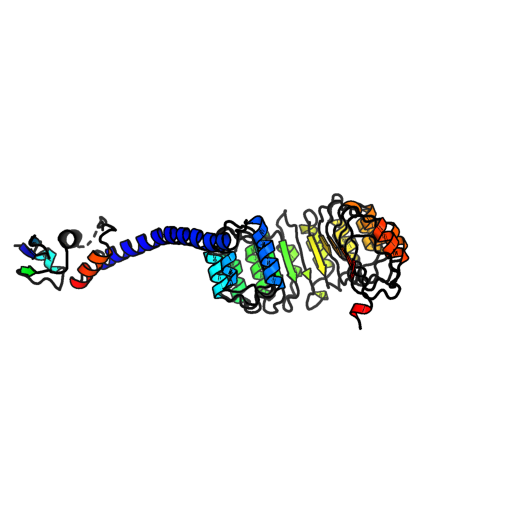76 LEU A C 1
ATOM 2482 O O . LEU A 1 316 ? 44.90200 3.28000 86.98800 1.000 51.23000 476 LEU A O 1
ATOM 2487 N N . LEU A 1 317 ? 46.00800 2.58900 88.81800 1.000 46.58000 477 LEU A N 1
ATOM 2488 C CA . LEU A 1 317 ? 46.45800 1.35200 88.19100 1.000 48.90000 477 LEU A CA 1
ATOM 2489 C C . LEU A 1 317 ? 45.35400 0.31400 88.02500 1.000 49.36000 477 LEU A C 1
ATOM 2490 O O . LEU A 1 317 ? 45.58500 -0.70300 87.36400 1.000 52.32000 477 LEU A O 1
ATOM 2495 N N . ASN A 1 318 ? 44.17000 0.53100 88.59500 1.000 48.23000 478 ASN A N 1
ATOM 2496 C CA . ASN A 1 318 ? 43.07400 -0.42900 88.50300 1.000 48.82000 478 ASN A CA 1
ATOM 2497 C C . ASN A 1 318 ? 41.94700 0.08100 87.60700 1.000 51.93000 478 ASN A C 1
ATOM 2498 O O . ASN A 1 318 ? 40.76700 -0.16600 87.86500 1.000 57.87000 478 ASN A O 1
ATOM 2503 N N . GLY A 1 319 ? 42.30200 0.80500 86.53800 1.000 50.76000 479 GLY A N 1
ATOM 2504 C CA . GLY A 1 319 ? 41.37900 1.17700 85.48400 1.000 52.37000 479 GLY A CA 1
ATOM 2505 C C . GLY A 1 319 ? 41.09100 2.66500 85.39800 1.000 54.01000 479 GLY A C 1
ATOM 2506 O O . GLY A 1 319 ? 40.89000 3.18400 84.29200 1.000 55.62000 479 GLY A O 1
ATOM 2507 N N . ALA A 1 320 ? 41.07000 3.36300 86.53400 1.000 51.44000 480 ALA A N 1
ATOM 2508 C CA . ALA A 1 320 ? 40.62800 4.75200 86.54400 1.000 50.10000 480 ALA A CA 1
ATOM 2509 C C . ALA A 1 320 ? 41.55600 5.66800 85.75600 1.000 50.67000 480 ALA A C 1
ATOM 2510 O O . ALA A 1 320 ? 41.11800 6.73200 85.30700 1.000 49.17000 480 ALA A O 1
ATOM 2512 N N . ARG A 1 321 ? 42.82000 5.27900 85.57800 1.000 51.22000 481 ARG A N 1
ATOM 2513 C CA . ARG A 1 321 ? 43.78400 6.14000 84.89900 1.000 54.16000 481 ARG A CA 1
ATOM 2514 C C . ARG A 1 321 ? 43.28200 6.57600 83.52700 1.000 54.09000 481 ARG A C 1
ATOM 2515 O O . ARG A 1 321 ? 43.45300 7.73500 83.13400 1.000 53.88000 481 ARG A O 1
ATOM 2523 N N . ASP A 1 322 ? 42.66600 5.66200 82.78400 1.000 54.00000 482 ASP A N 1
ATOM 2524 C CA . ASP A 1 322 ? 42.30200 5.91100 81.39800 1.000 55.57000 482 ASP A CA 1
ATOM 2525 C C . ASP A 1 322 ? 40.94600 6.58600 81.23700 1.000 55.23000 482 ASP A C 1
ATOM 2526 O O . ASP A 1 322 ? 40.62600 7.03500 80.13100 1.000 56.36000 482 ASP A O 1
ATOM 2531 N N . SER A 1 323 ? 40.14800 6.67900 82.30300 1.000 53.54000 483 SER A N 1
ATOM 2532 C CA . SER A 1 323 ? 38.80100 7.22000 82.20900 1.000 53.77000 483 SER A CA 1
ATOM 2533 C C . SER A 1 323 ? 38.60500 8.54200 82.94100 1.000 51.97000 483 SER A C 1
ATOM 2534 O O . SER A 1 323 ? 37.70600 9.29900 82.56900 1.000 53.45000 483 SER A O 1
ATOM 2537 N N . LEU A 1 324 ? 39.41700 8.84400 83.95100 1.000 50.10000 484 LEU A N 1
ATOM 2538 C CA . LEU A 1 324 ? 39.19700 10.04000 84.75300 1.000 49.57000 484 LEU A CA 1
ATOM 2539 C C . LEU A 1 324 ? 39.28700 11.30500 83.90500 1.000 51.04000 484 LEU A C 1
ATOM 2540 O O . LEU A 1 324 ? 40.18800 11.45800 83.07600 1.000 51.49000 484 LEU A O 1
ATOM 2545 N N . ARG A 1 325 ? 38.33900 12.22100 84.12900 1.000 51.76000 485 ARG A N 1
ATOM 2546 C CA . ARG A 1 325 ? 38.35300 13.54300 83.51600 1.000 52.87000 485 ARG A CA 1
ATOM 2547 C C . ARG A 1 325 ? 38.57200 14.66800 84.51600 1.000 52.77000 485 ARG A C 1
ATOM 2548 O O . ARG A 1 325 ? 39.10300 15.71600 84.14000 1.000 52.66000 485 ARG A O 1
ATOM 2556 N N . SER A 1 326 ? 38.17400 14.47900 85.77500 1.000 50.19000 486 SER A N 1
ATOM 2557 C CA . SER A 1 326 ? 38.47500 15.42700 86.83800 1.000 48.42000 486 SER A CA 1
ATOM 2558 C C . SER A 1 326 ? 38.79300 14.65500 88.10900 1.000 46.23000 486 SER A C 1
ATOM 2559 O O . SER A 1 326 ? 38.15100 13.64400 88.40900 1.000 46.43000 486 SER A O 1
ATOM 2562 N N . LEU A 1 327 ? 39.78900 15.13800 88.84900 1.000 44.19000 487 LEU A N 1
ATOM 2563 C CA . LEU A 1 327 ? 40.26300 14.48200 90.06000 1.000 43.09000 487 LEU A CA 1
ATOM 2564 C C . LEU A 1 327 ? 40.56100 15.54600 91.10200 1.000 41.43000 487 LEU A C 1
ATOM 2565 O O . LEU A 1 327 ? 41.23800 16.53400 90.80300 1.000 42.82000 487 LEU A O 1
ATOM 2570 N N . ASN A 1 328 ? 40.06500 15.34300 92.32000 1.000 38.95000 488 ASN A N 1
ATOM 2571 C CA . ASN A 1 328 ? 40.19300 16.31800 93.39900 1.000 39.04000 488 ASN A CA 1
ATOM 2572 C C . ASN A 1 328 ? 40.95000 15.67900 94.55600 1.000 36.70000 488 ASN A C 1
ATOM 2573 O O . ASN A 1 328 ? 40.41600 14.80200 95.24300 1.000 36.76000 488 ASN A O 1
ATOM 2578 N N . LEU A 1 329 ? 42.18700 16.13000 94.77600 1.000 33.81000 489 LEU A N 1
ATOM 2579 C CA . LEU A 1 329 ? 43.02800 15.66500 95.87300 1.000 36.60000 489 LEU A CA 1
ATOM 2580 C C . LEU A 1 329 ? 43.22300 16.74000 96.93700 1.000 36.50000 489 LEU A C 1
ATOM 2581 O O . LEU A 1 329 ? 44.17500 16.67000 97.72400 1.000 35.95000 489 LEU A O 1
ATOM 2586 N N . ASN A 1 330 ? 42.32600 17.71900 96.98500 1.000 39.32000 490 ASN A N 1
ATOM 2587 C CA . ASN A 1 330 ? 42.50400 18.89100 97.83100 1.000 39.19000 490 ASN A CA 1
ATOM 2588 C C . ASN A 1 330 ? 42.70100 18.50200 99.28900 1.000 38.88000 490 ASN A C 1
ATOM 2589 O O . ASN A 1 330 ? 41.91700 17.73700 99.85600 1.000 40.71000 490 ASN A O 1
ATOM 2594 N N . SER A 1 331 ? 43.76400 19.03800 99.88800 1.000 39.78000 491 SER A N 1
ATOM 2595 C CA . SER A 1 331 ? 44.10800 18.90700 101.30400 1.000 42.71000 491 SER A CA 1
ATOM 2596 C C . SER A 1 331 ? 44.67400 17.53800 101.65900 1.000 41.85000 491 SER A C 1
ATOM 2597 O O . SER A 1 331 ? 44.76400 17.22200 102.85500 1.000 44.18000 491 SER A O 1
ATOM 2600 N N . LEU A 1 332 ? 45.06100 16.71400 100.68200 1.000 40.97000 492 LEU A N 1
ATOM 2601 C CA . LEU A 1 332 ? 45.71000 15.43700 100.98400 1.000 42.18000 492 LEU A CA 1
ATOM 2602 C C . LEU A 1 332 ? 47.17500 15.71500 101.30600 1.000 45.38000 492 LEU A C 1
ATOM 2603 O O . LEU A 1 332 ? 48.07200 15.61200 100.46500 1.000 43.64000 492 LEU A O 1
ATOM 2608 N N . LYS A 1 333 ? 47.40800 16.07000 102.57200 1.000 48.04000 493 LYS A N 1
ATOM 2609 C CA . LYS A 1 333 ? 48.73800 16.44600 103.03200 1.000 51.96000 493 LYS A CA 1
ATOM 2610 C C . LYS A 1 333 ? 49.70200 15.26800 103.06400 1.000 51.27000 493 LYS A C 1
ATOM 2611 O O . LYS A 1 333 ? 50.91800 15.48300 103.07600 1.000 52.21000 493 LYS A O 1
ATOM 2617 N N . GLU A 1 334 ? 49.19400 14.03300 103.08000 1.000 48.39000 494 GLU A N 1
ATOM 2618 C CA . GLU A 1 334 ? 50.05900 12.86500 103.18900 1.000 48.05000 494 GLU A CA 1
ATOM 2619 C C . GLU A 1 334 ? 50.65200 12.42700 101.85800 1.000 47.30000 494 GLU A C 1
ATOM 2620 O O . GLU A 1 334 ? 51.59000 11.62400 101.85600 1.000 47.26000 494 GLU A O 1
ATOM 2626 N N . LEU A 1 335 ? 50.14600 12.92600 100.73800 1.000 41.41000 495 LEU A N 1
ATOM 2627 C CA . LEU A 1 335 ? 50.69200 12.52900 99.45000 1.000 45.80000 495 LEU A CA 1
ATOM 2628 C C . LEU A 1 335 ? 52.14000 12.98800 99.31900 1.000 47.42000 495 LEU A C 1
ATOM 2629 O O . LEU A 1 335 ? 52.55900 13.98600 99.91200 1.000 48.52000 495 LEU A O 1
ATOM 2634 N N . THR A 1 336 ? 52.90700 12.23900 98.54000 1.000 46.42000 496 THR A N 1
ATOM 2635 C CA . THR A 1 336 ? 54.26900 12.59900 98.18100 1.000 49.22000 496 THR A CA 1
ATOM 2636 C C . THR A 1 336 ? 54.36600 12.66200 96.66100 1.000 49.96000 496 THR A C 1
ATOM 2637 O O . THR A 1 336 ? 53.38500 12.44700 95.94500 1.000 48.64000 496 THR A O 1
ATOM 2641 N N . LYS A 1 337 ? 55.57200 12.94900 96.16900 1.000 52.58000 497 LYS A N 1
ATOM 2642 C CA . LYS A 1 337 ? 55.76800 13.06800 94.72900 1.000 54.92000 497 LYS A CA 1
ATOM 2643 C C . LYS A 1 337 ? 55.49200 11.75000 94.01500 1.000 54.86000 497 LYS A C 1
ATOM 2644 O O . LYS A 1 337 ? 55.10600 11.75100 92.84100 1.000 54.50000 497 LYS A O 1
ATOM 2650 N N . GLU A 1 338 ? 55.66400 10.62100 94.70600 1.000 54.42000 498 GLU A N 1
ATOM 2651 C CA . GLU A 1 338 ? 55.48500 9.32400 94.06200 1.000 58.53000 498 GLU A CA 1
ATOM 2652 C C . GLU A 1 338 ? 54.05500 9.12900 93.57400 1.000 55.05000 498 GLU A C 1
ATOM 2653 O O . GLU A 1 338 ? 53.83500 8.48300 92.54300 1.000 56.09000 498 GLU A O 1
ATOM 2659 N N . ALA A 1 339 ? 53.07100 9.66700 94.29800 1.000 52.53000 499 ALA A N 1
ATOM 2660 C CA . ALA A 1 339 ? 51.68600 9.54200 93.85900 1.000 49.51000 499 ALA A CA 1
ATOM 2661 C C . ALA A 1 339 ? 51.49400 10.13800 92.47000 1.000 50.52000 499 ALA A C 1
ATOM 2662 O O . ALA A 1 339 ? 50.81400 9.54900 91.62100 1.000 50.20000 499 ALA A O 1
ATOM 2664 N N . PHE A 1 340 ? 52.09000 11.30400 92.21600 1.000 51.86000 500 PHE A N 1
ATOM 2665 C CA . PHE A 1 340 ? 51.89700 11.97400 90.93800 1.000 52.86000 500 PHE A CA 1
ATOM 2666 C C . PHE A 1 340 ? 52.72500 11.35300 89.82100 1.000 54.31000 500 PHE A C 1
ATOM 2667 O O . PHE A 1 340 ? 52.43300 11.59400 88.64400 1.000 54.63000 500 PHE A O 1
ATOM 2675 N N . VAL A 1 341 ? 53.74200 10.55700 90.15900 1.000 54.86000 501 VAL A N 1
ATOM 2676 C CA . VAL A 1 341 ? 54.47600 9.81900 89.13600 1.000 55.91000 501 VAL A CA 1
ATOM 2677 C C . VAL A 1 341 ? 53.52000 8.95000 88.33300 1.000 54.55000 501 VAL A C 1
ATOM 2678 O O . VAL A 1 341 ? 53.61400 8.86900 87.10200 1.000 54.49000 501 VAL A O 1
ATOM 2682 N N . ALA A 1 342 ? 52.57500 8.30000 89.01300 1.000 54.05000 502 ALA A N 1
ATOM 2683 C CA . ALA A 1 342 ? 51.61600 7.42200 88.35600 1.000 53.74000 502 ALA A CA 1
ATOM 2684 C C . ALA A 1 342 ? 50.44900 8.16900 87.72900 1.000 54.96000 502 ALA A C 1
ATOM 2685 O O . ALA A 1 342 ? 49.68000 7.55900 86.97800 1.000 56.30000 502 ALA A O 1
ATOM 2687 N N . LEU A 1 343 ? 50.29500 9.46300 88.01100 1.000 52.73000 503 LEU A N 1
ATOM 2688 C CA . LEU A 1 343 ? 49.15100 10.23000 87.51900 1.000 52.09000 503 LEU A CA 1
ATOM 2689 C C . LEU A 1 343 ? 49.41600 10.64500 86.07300 1.000 53.03000 503 LEU A C 1
ATOM 2690 O O . LEU A 1 343 ? 49.78400 11.78200 85.76800 1.000 52.22000 503 LEU A O 1
ATOM 2695 N N . ALA A 1 344 ? 49.21400 9.69100 85.16400 1.000 55.14000 504 ALA A N 1
ATOM 2696 C CA . ALA A 1 344 ? 49.37800 9.91100 83.72600 1.000 55.87000 504 ALA A CA 1
ATOM 2697 C C . ALA A 1 344 ? 48.09500 9.44100 83.04600 1.000 55.77000 504 ALA A C 1
ATOM 2698 O O . ALA A 1 344 ? 47.93500 8.25100 82.76200 1.000 56.92000 504 ALA A O 1
ATOM 2700 N N . CYS A 1 345 ? 47.18800 10.37700 82.78200 1.000 54.51000 505 CYS A N 1
ATOM 2701 C CA . CYS A 1 345 ? 45.85300 10.06300 82.31200 1.000 54.18000 505 CYS A CA 1
ATOM 2702 C C . CYS A 1 345 ? 45.60000 10.72200 80.96200 1.000 55.47000 505 CYS A C 1
ATOM 2703 O O . CYS A 1 345 ? 45.78900 11.94000 80.83000 1.000 55.93000 505 CYS A O 1
ATOM 2706 N N . PRO A 1 346 ? 45.15700 9.97300 79.94600 1.000 56.76000 506 PRO A N 1
ATOM 2707 C CA . PRO A 1 346 ? 44.95200 10.59400 78.62800 1.000 57.92000 506 PRO A CA 1
ATOM 2708 C C . PRO A 1 346 ? 43.80000 11.58400 78.58700 1.000 60.87000 506 PRO A C 1
ATOM 2709 O O . PRO A 1 346 ? 43.83800 12.52100 77.77900 1.000 60.72000 506 PRO A O 1
ATOM 2713 N N . ASN A 1 347 ? 42.78200 11.41700 79.43100 1.000 60.33000 507 ASN A N 1
ATOM 2714 C CA . ASN A 1 347 ? 41.56700 12.22000 79.35000 1.000 67.59000 507 ASN A CA 1
ATOM 2715 C C . ASN A 1 347 ? 41.38600 13.17400 80.52500 1.000 58.04000 507 ASN A C 1
ATOM 2716 O O . ASN A 1 347 ? 40.36500 13.86600 80.58800 1.000 59.55000 507 ASN A O 1
ATOM 2721 N N . LEU A 1 348 ? 42.34000 13.23900 81.44900 1.000 55.00000 508 LEU A N 1
ATOM 2722 C CA . LEU A 1 348 ? 42.20600 14.13200 82.59100 1.000 54.07000 508 LEU A CA 1
ATOM 2723 C C . LEU A 1 348 ? 42.30100 15.58300 82.13400 1.000 55.67000 508 LEU A C 1
ATOM 2724 O O . LEU A 1 348 ? 43.22300 15.95500 81.40200 1.000 56.31000 508 LEU A O 1
ATOM 2729 N N . THR 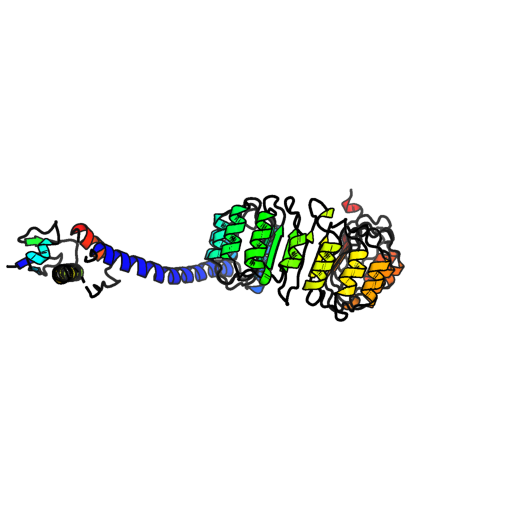A 1 349 ? 41.33600 16.40200 82.55800 1.000 55.62000 509 THR A N 1
ATOM 2730 C CA . THR A 1 349 ? 41.29600 17.81300 82.19000 1.000 56.88000 509 THR A CA 1
ATOM 2731 C C . THR A 1 349 ? 41.35300 18.76100 83.37700 1.000 56.49000 509 THR A C 1
ATOM 2732 O O . THR A 1 349 ? 41.86200 19.87500 83.22700 1.000 56.21000 509 THR A O 1
ATOM 2736 N N . TYR A 1 350 ? 40.85000 18.35700 84.54500 1.000 53.35000 510 TYR A N 1
ATOM 2737 C CA . TYR A 1 350 ? 40.84000 19.19800 85.73400 1.000 51.59000 510 TYR A CA 1
ATOM 2738 C C . TYR A 1 350 ? 41.45400 18.44300 86.90400 1.000 49.71000 510 TYR A C 1
ATOM 2739 O O . TYR A 1 350 ? 41.14800 17.26700 87.12300 1.000 49.51000 510 TYR A O 1
ATOM 2748 N N . LEU A 1 351 ? 42.30600 19.12700 87.66500 1.000 48.01000 511 LEU A N 1
ATOM 2749 C CA . LEU A 1 351 ? 42.98700 18.51500 88.80200 1.000 46.79000 511 LEU A CA 1
ATOM 2750 C C . LEU A 1 351 ? 43.08200 19.53400 89.92600 1.000 47.34000 511 LEU A C 1
ATOM 2751 O O . LEU A 1 351 ? 43.70100 20.58900 89.76000 1.000 47.42000 511 LEU A O 1
ATOM 2756 N N . ASP A 1 352 ? 42.47600 19.21500 91.06800 1.000 44.64000 512 ASP A N 1
ATOM 2757 C CA . ASP A 1 352 ? 42.46700 20.09300 92.23400 1.000 45.25000 512 ASP A CA 1
ATOM 2758 C C . ASP A 1 352 ? 43.54100 19.61100 93.20400 1.000 42.87000 512 ASP A C 1
ATOM 2759 O O . ASP A 1 352 ? 43.38900 18.56000 93.83600 1.000 40.03000 512 ASP A O 1
ATOM 2764 N N . LEU A 1 353 ? 44.62600 20.37900 93.31900 1.000 44.07000 513 LEU A N 1
ATOM 2765 C CA . LEU A 1 353 ? 45.71300 20.06600 94.23900 1.000 43.43000 513 LEU A CA 1
ATOM 2766 C C . LEU A 1 353 ? 45.84500 21.10700 95.34200 1.000 44.80000 513 LEU A C 1
ATOM 2767 O O . LEU A 1 353 ? 46.92400 21.25600 95.92600 1.000 45.77000 513 LEU A O 1
ATOM 2772 N N . GLY A 1 354 ? 44.76700 21.82300 95.64400 1.000 45.36000 514 GLY A N 1
ATOM 2773 C CA . GLY A 1 354 ? 44.79800 22.83500 96.67800 1.000 48.01000 514 GLY A CA 1
ATOM 2774 C C . GLY A 1 354 ? 45.19500 22.28100 98.02800 1.000 46.87000 514 GLY A C 1
ATOM 2775 O O . GLY A 1 354 ? 44.62700 21.28900 98.49600 1.000 44.26000 514 GLY A O 1
ATOM 2776 N N . PHE A 1 355 ? 46.17300 22.92500 98.66300 1.000 49.52000 515 PHE A N 1
ATOM 2777 C CA . PHE A 1 355 ? 46.65900 22.53200 99.98400 1.000 50.28000 515 PHE A CA 1
ATOM 2778 C C . PHE A 1 355 ? 47.32200 21.15600 99.96500 1.000 49.44000 515 PHE A C 1
ATOM 2779 O O . PHE A 1 355 ? 47.36100 20.46600 100.98600 1.000 50.97000 515 PHE A O 1
ATOM 2787 N N . VAL A 1 356 ? 47.85100 20.74300 98.81300 1.000 47.75000 516 VAL A N 1
ATOM 2788 C CA . VAL A 1 356 ? 48.62400 19.50800 98.71500 1.000 49.80000 516 VAL A CA 1
ATOM 2789 C C . VAL A 1 356 ? 50.08400 19.87900 98.95900 1.000 51.32000 516 VAL A C 1
ATOM 2790 O O . VAL A 1 356 ? 50.78100 20.36300 98.06400 1.000 49.66000 516 VAL A O 1
ATOM 2794 N N . ARG A 1 357 ? 50.54400 19.62400 100.18400 1.000 55.27000 517 ARG A N 1
ATOM 2795 C CA . ARG A 1 357 ? 51.85400 20.08100 100.64000 1.000 57.24000 517 ARG A CA 1
ATOM 2796 C C . ARG A 1 357 ? 52.96100 19.76900 99.63500 1.000 57.64000 517 ARG A C 1
ATOM 2797 O O . ARG A 1 357 ? 53.76400 20.64100 99.28900 1.000 56.81000 517 ARG A O 1
ATOM 2805 N N . CYS A 1 358 ? 53.02900 18.52200 99.16500 1.000 53.94000 518 CYS A N 1
ATOM 2806 C CA . CYS A 1 358 ? 54.19700 18.07300 98.41500 1.000 55.13000 518 CYS A CA 1
ATOM 2807 C C . CYS A 1 358 ? 54.31100 18.69900 97.02800 1.000 52.20000 518 CYS A C 1
ATOM 2808 O O . CYS A 1 358 ? 55.38000 18.59800 96.41900 1.000 53.95000 518 CYS A O 1
ATOM 2811 N N . VAL A 1 359 ? 53.26100 19.34400 96.51600 1.000 51.75000 519 VAL A N 1
ATOM 2812 C CA . VAL A 1 359 ? 53.28800 19.84700 95.14500 1.000 53.15000 519 VAL A CA 1
ATOM 2813 C C . VAL A 1 359 ? 54.30800 20.97200 95.03200 1.000 55.52000 519 VAL A C 1
ATOM 2814 O O . VAL A 1 359 ? 54.31300 21.91300 95.83700 1.000 57.52000 519 VAL A O 1
ATOM 2818 N N . ASP A 1 360 ? 55.17700 20.88100 94.02800 1.000 54.66000 520 ASP A N 1
ATOM 2819 C CA . ASP A 1 360 ? 56.14200 21.93300 93.72800 1.000 58.98000 520 ASP A CA 1
ATOM 2820 C C . ASP A 1 360 ? 56.24000 22.06100 92.21100 1.000 59.31000 520 ASP A C 1
ATOM 2821 O O . ASP A 1 360 ? 55.49200 21.42100 91.46500 1.000 56.54000 520 ASP A O 1
ATOM 2826 N N . ASP A 1 361 ? 57.17900 22.89000 91.75100 1.000 60.63000 521 ASP A N 1
ATOM 2827 C CA . ASP A 1 361 ? 57.31400 23.13500 90.31800 1.000 62.41000 521 ASP A CA 1
ATOM 2828 C C . ASP A 1 361 ? 57.61400 21.84600 89.56400 1.000 60.85000 521 ASP A C 1
ATOM 2829 O O . ASP A 1 361 ? 57.09900 21.63000 88.46100 1.000 60.41000 521 ASP A O 1
ATOM 2834 N N . SER A 1 362 ? 58.44700 20.97800 90.14300 1.000 60.65000 522 SER A N 1
ATOM 2835 C CA . SER A 1 362 ? 58.78200 19.72000 89.48600 1.000 62.98000 522 SER A CA 1
ATOM 2836 C C . SER A 1 362 ? 57.54800 18.85700 89.26300 1.000 61.95000 522 SER A C 1
ATOM 2837 O O . SER A 1 362 ? 57.46000 18.15100 88.25200 1.000 62.67000 522 SER A O 1
ATOM 2840 N N . VAL A 1 363 ? 56.58900 18.89700 90.18900 1.000 59.78000 523 VAL A N 1
ATOM 2841 C CA . VAL A 1 363 ? 55.37000 18.10900 90.03100 1.000 59.30000 523 VAL A CA 1
ATOM 2842 C C . VAL A 1 363 ? 54.49900 18.69900 88.92700 1.000 59.88000 523 VAL A C 1
ATOM 2843 O O . VAL A 1 363 ? 54.02600 17.98200 88.03800 1.000 60.19000 523 VAL A O 1
ATOM 2847 N N . ILE A 1 364 ? 54.27200 20.01500 88.97000 1.000 59.11000 524 ILE A N 1
ATOM 2848 C CA . ILE A 1 364 ? 53.50500 20.67400 87.91600 1.000 60.39000 524 ILE A CA 1
ATOM 2849 C C . ILE A 1 364 ? 54.14100 20.40900 86.55800 1.000 63.83000 524 ILE A C 1
ATOM 2850 O O . ILE A 1 364 ? 53.44700 20.12100 85.57500 1.000 62.48000 524 ILE A O 1
ATOM 2855 N N . GLN A 1 365 ? 55.46900 20.51400 86.48200 1.000 65.58000 525 GLN A N 1
ATOM 2856 C CA . GLN A 1 365 ? 56.17700 20.21200 85.24400 1.000 70.66000 525 GLN A CA 1
ATOM 2857 C C . GLN A 1 365 ? 55.86600 18.79800 84.77300 1.000 69.66000 525 GLN A C 1
ATOM 2858 O O . GLN A 1 365 ? 55.46000 18.58600 83.62500 1.000 71.67000 525 GLN A O 1
ATOM 2864 N N . MET A 1 366 ? 56.05400 17.81600 85.65500 1.000 66.49000 526 MET A N 1
ATOM 2865 C CA . MET A 1 366 ? 55.82600 16.42400 85.28200 1.000 70.53000 526 MET A CA 1
ATOM 2866 C C . MET A 1 366 ? 54.37700 16.19100 84.87200 1.000 65.75000 526 MET A C 1
ATOM 2867 O O . MET A 1 366 ? 54.10900 15.50500 83.87800 1.000 67.85000 526 MET A O 1
ATOM 2872 N N . LEU A 1 367 ? 53.42700 16.75300 85.62500 1.000 64.44000 527 LEU A N 1
ATOM 2873 C CA . LEU A 1 367 ? 52.01600 16.55000 85.30900 1.000 63.35000 527 LEU A CA 1
ATOM 2874 C C . LEU A 1 367 ? 51.66600 17.13200 83.94600 1.000 63.59000 527 LEU A C 1
ATOM 2875 O O . LEU A 1 367 ? 50.91500 16.52100 83.17600 1.000 60.59000 527 LEU A O 1
ATOM 2880 N N . GLY A 1 368 ? 52.20000 18.31300 83.62900 1.000 65.60000 528 GLY A N 1
ATOM 2881 C CA . GLY A 1 368 ? 51.91000 18.92400 82.34400 1.000 71.28000 528 GLY A CA 1
ATOM 2882 C C . GLY A 1 368 ? 52.35000 18.07400 81.16900 1.000 73.13000 528 GLY A C 1
ATOM 2883 O O . GLY A 1 368 ? 51.74500 18.13100 80.09600 1.000 73.88000 528 GLY A O 1
ATOM 2884 N N . GLU A 1 369 ? 53.40000 17.27400 81.35100 1.000 72.23000 529 GLU A N 1
ATOM 2885 C CA . GLU A 1 369 ? 53.91400 16.43500 80.27600 1.000 77.55000 529 GLU A CA 1
ATOM 2886 C C . GLU A 1 369 ? 53.25200 15.06400 80.22700 1.000 75.87000 529 GLU A C 1
ATOM 2887 O O . GLU A 1 369 ? 53.20000 14.45000 79.15500 1.000 78.38000 529 GLU A O 1
ATOM 2893 N N . GLN A 1 370 ? 52.74100 14.56900 81.35600 1.000 67.96000 530 GLN A N 1
ATOM 2894 C CA . GLN A 1 370 ? 52.14900 13.23800 81.41700 1.000 64.94000 530 GLN A CA 1
ATOM 2895 C C . GLN A 1 370 ? 50.64500 13.23200 81.17400 1.000 61.15000 530 GLN A C 1
ATOM 2896 O O . GLN A 1 370 ? 50.05200 12.14700 81.10900 1.000 58.25000 530 GLN A O 1
ATOM 2902 N N . ASN A 1 371 ? 50.01500 14.39900 81.04300 1.000 60.42000 531 ASN A N 1
ATOM 2903 C CA . ASN A 1 371 ? 48.56300 14.50700 80.90300 1.000 59.88000 531 ASN A CA 1
ATOM 2904 C C . ASN A 1 371 ? 48.25300 15.44800 79.74500 1.000 61.92000 531 ASN A C 1
ATOM 2905 O O . ASN A 1 371 ? 48.12600 16.66600 79.93500 1.000 62.57000 531 ASN A O 1
ATOM 2910 N N . PRO A 1 372 ? 48.10300 14.91400 78.52900 1.000 63.47000 532 PRO A N 1
ATOM 2911 C CA . PRO A 1 372 ? 47.99000 15.79600 77.35500 1.000 73.51000 532 PRO A CA 1
ATOM 2912 C C . PRO A 1 372 ? 46.76500 16.69400 77.37000 1.000 71.92000 532 PRO A C 1
ATOM 2913 O O . PRO A 1 372 ? 46.80900 17.78900 76.79500 1.000 76.19000 532 PRO A O 1
ATOM 2917 N N . ASN A 1 373 ? 45.67300 16.27200 78.00300 1.000 66.10000 533 ASN A N 1
ATOM 2918 C CA . ASN A 1 373 ? 44.43800 17.04200 78.00700 1.000 64.91000 533 ASN A CA 1
ATOM 2919 C C . ASN A 1 373 ? 44.22200 17.82400 79.29500 1.000 62.10000 533 ASN A C 1
ATOM 2920 O O . ASN A 1 373 ? 43.16900 18.44900 79.45200 1.000 62.46000 533 ASN A O 1
ATOM 2925 N N . LEU A 1 374 ? 45.18200 17.81000 80.21600 1.000 60.65000 534 LEU A N 1
ATOM 2926 C CA . LEU A 1 374 ? 45.04800 18.57600 81.44900 1.000 59.28000 534 LEU A CA 1
ATOM 2927 C C . LEU A 1 374 ? 45.13200 20.06600 81.13300 1.000 61.69000 534 LEU A C 1
ATOM 2928 O O . LEU A 1 374 ? 46.10200 20.52200 80.52000 1.000 65.74000 534 LEU A O 1
ATOM 2933 N N . THR A 1 375 ? 44.11500 20.82300 81.54700 1.000 60.29000 535 THR A N 1
ATOM 2934 C CA . THR A 1 375 ? 44.03100 22.24400 81.23600 1.000 65.23000 535 THR A CA 1
ATOM 2935 C C . THR A 1 375 ? 44.03400 23.15100 82.45900 1.000 63.79000 535 THR A C 1
ATOM 2936 O O . THR A 1 375 ? 44.45000 24.30600 82.34400 1.000 65.67000 535 THR A O 1
ATOM 2940 N N . VAL A 1 376 ? 43.58600 22.67300 83.61800 1.000 60.28000 536 VAL A N 1
ATOM 2941 C CA . VAL A 1 376 ? 43.52000 23.48600 84.82700 1.000 59.53000 536 VAL A CA 1
ATOM 2942 C C . VAL A 1 376 ? 44.06400 22.68400 86.00000 1.000 56.51000 536 VAL A C 1
ATOM 2943 O O . VAL A 1 376 ? 43.71800 21.51100 86.18000 1.000 53.87000 536 VAL A O 1
ATOM 2947 N N . ILE A 1 377 ? 44.91100 23.32600 86.80100 1.000 56.33000 537 ILE A N 1
ATOM 2948 C CA . ILE A 1 377 ? 45.44300 22.74800 88.03000 1.000 55.16000 537 ILE A CA 1
ATOM 2949 C C . ILE A 1 377 ? 45.32600 23.80300 89.11900 1.000 55.56000 537 ILE A C 1
ATOM 2950 O O . ILE A 1 377 ? 45.93400 24.87500 89.01500 1.000 59.58000 537 ILE A O 1
ATOM 2955 N N . ASP A 1 378 ? 44.55500 23.50300 90.15900 1.000 53.91000 538 ASP A N 1
ATOM 2956 C CA . ASP A 1 378 ? 44.42400 24.40100 91.29700 1.000 54.38000 538 ASP A CA 1
ATOM 2957 C C . ASP A 1 378 ? 45.55100 24.11300 92.28200 1.000 52.21000 538 ASP A C 1
ATOM 2958 O O . ASP A 1 378 ? 45.65100 23.00000 92.80800 1.000 49.60000 538 ASP A O 1
ATOM 2963 N N . VAL A 1 379 ? 46.40400 25.11000 92.51500 1.000 52.76000 539 VAL A N 1
ATOM 2964 C CA . VAL A 1 379 ? 47.53100 24.98600 93.42900 1.000 53.53000 539 VAL A CA 1
ATOM 2965 C C . VAL A 1 379 ? 47.39200 25.94100 94.61400 1.000 55.26000 539 VAL A C 1
ATOM 2966 O O . VAL A 1 379 ? 48.38000 26.28500 95.25700 1.000 54.39000 539 VAL A O 1
ATOM 2970 N N . PHE A 1 380 ? 46.16900 26.36700 94.91000 1.000 55.41000 540 PHE A N 1
ATOM 2971 C CA . PHE A 1 380 ? 45.94100 27.27900 96.02000 1.000 57.93000 540 PHE A CA 1
ATOM 2972 C C . PHE A 1 380 ? 46.49900 26.68500 97.30500 1.000 56.64000 540 PHE A C 1
ATOM 2973 O O . PHE A 1 380 ? 46.14000 25.56800 97.69000 1.000 54.90000 540 PHE A O 1
ATOM 2981 N N . GLY A 1 381 ? 47.38500 27.43100 97.96300 1.000 57.94000 541 GLY A N 1
ATOM 2982 C CA . GLY A 1 381 ? 48.00300 26.98500 99.19100 1.000 58.55000 541 GLY A CA 1
ATOM 2983 C C . GLY A 1 381 ? 49.33600 26.29000 99.01900 1.000 63.63000 541 GLY A C 1
ATOM 2984 O O . GLY A 1 381 ? 50.03700 26.08000 100.01800 1.000 67.48000 541 GLY A O 1
ATOM 2985 N N . ASP A 1 382 ? 49.70900 25.92700 97.79100 1.000 61.83000 542 ASP A N 1
ATOM 2986 C CA . ASP A 1 382 ? 50.96700 25.23000 97.52400 1.000 63.62000 542 ASP A CA 1
ATOM 2987 C C . ASP A 1 382 ? 52.06800 26.27400 97.38400 1.000 72.40000 542 ASP A C 1
ATOM 2988 O O . ASP A 1 382 ? 52.42400 26.69600 96.28300 1.000 71.01000 542 ASP A O 1
ATOM 2993 N N . ASN A 1 383 ? 52.62500 26.68500 98.52500 1.000 83.78000 543 ASN A N 1
ATOM 2994 C CA . ASN A 1 383 ? 53.58000 27.78900 98.53400 1.000 92.62000 543 ASN A CA 1
ATOM 2995 C C . ASN A 1 383 ? 54.83500 27.46500 97.73200 1.000 87.46000 543 ASN A C 1
ATOM 2996 O O . ASN A 1 383 ? 55.49200 28.37700 97.21800 1.000 82.84000 543 ASN A O 1
ATOM 3001 N N . LEU A 1 384 ? 55.18100 26.18400 97.60500 1.000 80.46000 544 LEU A N 1
ATOM 3002 C CA . LEU A 1 384 ? 56.38200 25.78400 96.88100 1.000 75.29000 544 LEU A CA 1
ATOM 3003 C C . LEU A 1 384 ? 56.22300 25.87000 95.36600 1.000 73.01000 544 LEU A C 1
ATOM 3004 O O . LEU A 1 384 ? 57.16200 25.51700 94.64300 1.000 70.49000 544 LEU A O 1
ATOM 3009 N N . VAL A 1 385 ? 55.07400 26.32000 94.87100 1.000 72.96000 545 VAL A N 1
ATOM 3010 C CA . VAL A 1 385 ? 54.88200 26.57200 93.44600 1.000 75.34000 545 VAL A CA 1
ATOM 3011 C C . VAL A 1 385 ? 55.18500 28.04300 93.18800 1.000 79.67000 545 VAL A C 1
ATOM 3012 O O . VAL A 1 385 ? 54.48600 28.92600 93.69800 1.000 80.07000 545 VAL A O 1
ATOM 3016 N N . THR A 1 386 ? 56.21900 28.30600 92.39500 1.000 82.67000 546 THR A N 1
ATOM 3017 C CA . THR A 1 386 ? 56.70000 29.65800 92.14100 1.000 87.98000 546 THR A CA 1
ATOM 3018 C C . THR A 1 386 ? 56.30200 30.11000 90.73900 1.000 92.51000 546 THR A C 1
ATOM 3019 O O . THR A 1 386 ? 55.61900 29.40000 89.99500 1.000 90.88000 546 THR A O 1
ATOM 3023 N N . GLU A 1 387 ? 56.74400 31.32100 90.38500 1.000 97.65000 547 GLU A N 1
ATOM 3024 C CA . GLU A 1 387 ? 56.51100 31.83100 89.03800 1.000 103.07000 547 GLU A CA 1
ATOM 3025 C C . GLU A 1 387 ? 57.21000 30.97300 87.99400 1.000 105.06000 547 GLU A C 1
ATOM 3026 O O . GLU A 1 387 ? 56.74800 30.88300 86.85000 1.000 104.98000 547 GLU A O 1
ATOM 3032 N N . LYS A 1 388 ? 58.31900 30.33400 88.36800 1.000 110.13000 548 LYS A N 1
ATOM 3033 C CA . LYS A 1 388 ? 59.09100 29.50000 87.45500 1.000 119.05000 548 LYS A CA 1
ATOM 3034 C C . LYS A 1 388 ? 58.36300 28.22200 87.05700 1.000 117.68000 548 LYS A C 1
ATOM 3035 O O . LYS A 1 388 ? 58.90400 27.44900 86.25900 1.000 122.92000 548 LYS A O 1
ATOM 3041 N N . ALA A 1 389 ? 57.16100 27.97800 87.58000 1.000 106.13000 549 ALA A N 1
ATOM 3042 C CA . ALA A 1 389 ? 56.40200 26.78500 87.22600 1.000 104.28000 549 ALA A CA 1
ATOM 3043 C C . ALA A 1 389 ? 56.14500 26.74000 85.72500 1.000 109.28000 549 ALA A C 1
ATOM 3044 O O . ALA A 1 389 ? 55.37500 27.54800 85.19600 1.000 107.02000 549 ALA A O 1
ATOM 3046 N N . THR A 1 390 ? 56.78800 25.80000 85.03500 1.000 111.46000 550 THR A N 1
ATOM 3047 C CA . THR A 1 390 ? 56.60800 25.66900 83.59600 1.000 110.50000 550 THR A CA 1
ATOM 3048 C C . THR A 1 390 ? 55.15400 25.35300 83.27200 1.000 107.38000 550 THR A C 1
ATOM 3049 O O . THR A 1 390 ? 54.53900 24.48200 83.89400 1.000 101.92000 550 THR A O 1
ATOM 3053 N N . MET A 1 391 ? 54.60600 26.06800 82.29000 1.000 109.04000 551 MET A N 1
ATOM 3054 C CA . MET A 1 391 ? 53.22100 25.89900 81.85100 1.000 105.23000 551 MET A CA 1
ATOM 3055 C C . MET A 1 391 ? 53.23800 25.80100 80.32900 1.000 107.12000 551 MET A C 1
ATOM 3056 O O . MET A 1 391 ? 53.08500 26.80900 79.63400 1.000 115.81000 551 MET A O 1
ATOM 3061 N N . ARG A 1 392 ? 53.43300 24.58700 79.81400 1.000 104.47000 552 ARG A N 1
ATOM 3062 C CA . ARG A 1 392 ? 53.40200 24.37600 78.37800 1.000 104.66000 552 ARG A CA 1
ATOM 3063 C C . ARG A 1 392 ? 52.06700 24.86500 77.81400 1.000 107.92000 552 ARG A C 1
ATOM 3064 O O . ARG A 1 392 ? 51.09100 25.01900 78.55200 1.000 105.19000 552 ARG A O 1
ATOM 3072 N N . PRO A 1 393 ? 52.00400 25.11900 76.50800 1.000 113.71000 553 PRO A N 1
ATOM 3073 C CA . PRO A 1 393 ? 50.79500 25.72400 75.93300 1.000 115.72000 553 PRO A CA 1
ATOM 3074 C C . PRO A 1 393 ? 49.53400 24.94400 76.27900 1.000 108.75000 553 PRO A C 1
ATOM 3075 O O . PRO A 1 393 ? 49.45400 23.73000 76.07400 1.000 106.57000 553 PRO A O 1
ATOM 3079 N N . GLY A 1 394 ? 48.54100 25.65600 76.81400 1.000 108.25000 554 GLY A N 1
ATOM 3080 C CA . GLY A 1 394 ? 47.23000 25.10600 77.08500 1.000 120.59000 554 GLY A CA 1
ATOM 3081 C C . GLY A 1 394 ? 46.90800 24.92700 78.55400 1.000 92.75000 554 GLY A C 1
ATOM 3082 O O . GLY A 1 394 ? 45.72600 24.80400 78.90100 1.000 87.22000 554 GLY A O 1
ATOM 3083 N N . LEU A 1 395 ? 47.91200 24.91300 79.42600 1.000 86.91000 555 LEU A N 1
ATOM 3084 C CA . LEU A 1 395 ? 47.71100 24.65100 80.84400 1.000 79.89000 555 LEU A CA 1
ATOM 3085 C C . LEU A 1 395 ? 47.74300 25.96000 81.62000 1.000 78.83000 555 LEU A C 1
ATOM 3086 O O . LEU A 1 395 ? 48.63000 26.79300 81.40600 1.000 82.58000 555 LEU A O 1
ATOM 3091 N N . THR A 1 396 ? 46.77800 26.13300 82.52200 1.000 71.00000 556 THR A N 1
ATOM 3092 C CA . THR A 1 396 ? 46.68300 27.31800 83.35900 1.000 71.91000 556 THR A CA 1
ATOM 3093 C C . THR A 1 396 ? 46.62700 26.89800 84.82100 1.000 70.35000 556 THR A C 1
ATOM 3094 O O . THR A 1 396 ? 45.95000 25.92600 85.17200 1.000 65.93000 556 THR A O 1
ATOM 3098 N N . LEU A 1 397 ? 47.33900 27.63300 85.66800 1.000 70.45000 557 LEU A N 1
ATOM 3099 C CA . LEU A 1 397 ? 47.38300 27.36600 87.09900 1.000 67.47000 557 LEU A CA 1
ATOM 3100 C C . LEU A 1 397 ? 46.56100 28.41600 87.83300 1.000 69.48000 557 LEU A C 1
ATOM 3101 O O . LEU A 1 397 ? 46.77100 29.61900 87.64400 1.000 76.43000 557 LEU A O 1
ATOM 3106 N N . ILE A 1 398 ? 45.63400 27.95800 88.66900 1.000 65.92000 558 ILE A N 1
ATOM 3107 C CA . ILE A 1 398 ? 44.79300 28.83400 89.47500 1.000 66.53000 558 ILE A CA 1
ATOM 3108 C C . ILE A 1 398 ? 45.17000 28.65200 90.93800 1.000 64.77000 558 ILE A C 1
ATOM 3109 O O . ILE A 1 398 ? 45.62500 27.58100 91.35700 1.000 62.03000 558 ILE A O 1
ATOM 3114 N N . GLY A 1 399 ? 44.98700 29.71500 91.71700 1.000 66.34000 559 GLY A N 1
ATOM 3115 C CA . GLY A 1 399 ? 45.35800 29.69400 93.11700 1.000 65.49000 559 GLY A CA 1
ATOM 3116 C C . GLY A 1 399 ? 46.75700 30.18800 93.40500 1.000 68.06000 559 GLY A C 1
ATOM 3117 O O . GLY A 1 399 ? 47.35900 29.76900 94.40100 1.000 64.44000 559 GLY A O 1
ATOM 3118 N N . ARG A 1 400 ? 47.29600 31.06600 92.56700 1.000 73.58000 560 ARG A N 1
ATOM 3119 C CA . ARG A 1 400 ? 48.63100 31.60200 92.77100 1.000 78.76000 560 ARG A CA 1
ATOM 3120 C C . ARG A 1 400 ? 48.62000 32.64700 93.88600 1.000 79.55000 560 ARG A C 1
ATOM 3121 O O . ARG A 1 400 ? 47.57000 33.02900 94.41000 1.000 75.29000 560 ARG A O 1
ATOM 3129 N N . GLN A 1 401 ? 49.81700 33.11700 94.24900 1.000 83.60000 561 GLN A N 1
ATOM 3130 C CA . GLN A 1 401 ? 49.91800 34.15900 95.26600 1.000 84.92000 561 GLN A CA 1
ATOM 3131 C C . GLN A 1 401 ? 49.22800 35.44100 94.82100 1.000 80.60000 561 GLN A C 1
ATOM 3132 O O . GLN A 1 401 ? 48.72200 36.19400 95.66000 1.000 77.83000 561 GLN A O 1
ATOM 3138 N N . SER A 1 402 ? 49.20400 35.71300 93.51300 1.000 81.52000 562 SER A N 1
ATOM 3139 C CA . SER A 1 402 ? 48.52500 36.90400 93.01600 1.000 79.01000 562 SER A CA 1
ATOM 3140 C C . SER A 1 402 ? 47.04900 36.91600 93.38600 1.000 75.95000 562 SER A C 1
ATOM 3141 O O . SER A 1 402 ? 46.44400 37.99200 93.44400 1.000 76.17000 562 SER A O 1
ATOM 3144 N N . ASP A 1 403 ? 46.45500 35.75100 93.63400 1.000 75.37000 563 ASP A N 1
ATOM 3145 C CA . ASP A 1 403 ? 45.06000 35.66000 94.03900 1.000 73.92000 563 ASP A CA 1
ATOM 3146 C C . ASP A 1 403 ? 44.86700 35.83000 95.54100 1.000 70.92000 563 ASP A C 1
ATOM 3147 O O . ASP A 1 403 ? 43.72700 35.77400 96.01400 1.000 72.71000 563 ASP A O 1
ATOM 3152 N N . SER A 1 404 ? 45.94400 36.03800 96.29900 1.000 68.09000 564 SER A N 1
ATOM 3153 C CA . SER A 1 404 ? 45.86000 36.18900 97.74700 1.000 64.07000 564 SER A CA 1
ATOM 3154 C C . SER A 1 404 ? 46.39700 37.53100 98.23600 1.000 61.20000 564 SER A C 1
ATOM 3155 O O . SER A 1 404 ? 46.47100 37.74900 99.45200 1.000 56.92000 564 SER A O 1
ATOM 3158 N N . ILE A 1 405 ? 46.77000 38.43300 97.33400 1.000 62.07000 565 ILE A N 1
ATOM 3159 C CA . ILE A 1 405 ? 47.17400 39.77900 97.72800 1.000 62.95000 565 ILE A CA 1
ATOM 3160 C C . ILE A 1 405 ? 46.49600 40.80300 96.82300 1.000 58.77000 565 ILE A C 1
ATOM 3161 O O . ILE A 1 405 ? 46.31800 41.96000 97.20200 1.000 59.61000 565 ILE A O 1
ATOM 3166 N N . ASP B 2 18 ? -54.65300 28.41100 67.10300 1.000 120.49000 4 ASP B N 1
ATOM 3167 C CA . ASP B 2 18 ? -54.01100 28.51600 68.40700 1.000 125.57000 4 ASP B CA 1
ATOM 3168 C C . ASP B 2 18 ? -52.49600 28.63400 68.25200 1.000 126.93000 4 ASP B C 1
ATOM 3169 O O . ASP B 2 18 ? -51.75100 27.74300 68.66000 1.000 123.61000 4 ASP B O 1
ATOM 3174 N N . PHE B 2 19 ? -52.04900 29.74100 67.65900 1.000 122.66000 5 PHE B N 1
ATOM 3175 C CA . PHE B 2 19 ? -50.63600 29.99400 67.41200 1.000 118.02000 5 PHE B CA 1
ATOM 3176 C C . PHE B 2 19 ? -50.28900 31.41300 67.84600 1.000 116.86000 5 PHE B C 1
ATOM 3177 O O . PHE B 2 19 ? -51.15400 32.19800 68.24900 1.000 113.85000 5 PHE B O 1
ATOM 3185 N N . VAL B 2 20 ? -49.00100 31.73500 67.75900 1.000 116.22000 6 VAL B N 1
ATOM 3186 C CA . VAL B 2 20 ? -48.48300 33.06000 68.08400 1.000 118.07000 6 VAL B CA 1
ATOM 3187 C C . VAL B 2 20 ? -47.42700 33.41600 67.04700 1.000 119.87000 6 VAL B C 1
ATOM 3188 O O . VAL B 2 20 ? -46.50200 32.63400 66.80200 1.000 117.87000 6 VAL B O 1
ATOM 3192 N N . THR B 2 21 ? -47.56200 34.59200 66.44200 1.000 125.59000 7 THR B N 1
ATOM 3193 C CA . THR B 2 21 ? -46.63500 35.01900 65.40500 1.000 133.86000 7 THR B CA 1
ATOM 3194 C C . THR B 2 21 ? -45.38500 35.64100 66.01700 1.000 132.47000 7 THR B C 1
ATOM 3195 O O . THR B 2 21 ? -45.40500 36.16300 67.13600 1.000 127.17000 7 THR B O 1
ATOM 3199 N N . LEU B 2 22 ? -44.28900 35.58200 65.26300 1.000 139.48000 8 LEU B N 1
ATOM 3200 C CA . LEU B 2 22 ? -43.00500 36.09700 65.72000 1.000 139.63000 8 LEU B CA 1
ATOM 3201 C C . LEU B 2 22 ? -42.23300 36.62500 64.52000 1.000 128.28000 8 LEU B C 1
ATOM 3202 O O . LEU B 2 22 ? -42.08700 35.92100 63.51600 1.000 127.23000 8 LEU B O 1
ATOM 3207 N N . VAL B 2 23 ? -41.73800 37.85500 64.63000 1.000 125.00000 9 VAL B N 1
ATOM 3208 C CA . VAL B 2 23 ? -41.05500 38.52900 63.53300 1.000 122.51000 9 VAL B CA 1
ATOM 3209 C C . VAL B 2 23 ? -39.57400 38.64900 63.86200 1.000 121.10000 9 VAL B C 1
ATOM 3210 O O . VAL B 2 23 ? -39.18300 38.83600 65.02000 1.000 120.98000 9 VAL B O 1
ATOM 3214 N N . SER B 2 24 ? -38.74800 38.54600 62.82400 1.000 121.09000 10 SER B N 1
ATOM 3215 C CA . SER B 2 24 ? -37.30400 38.66300 62.94400 1.000 118.06000 10 SER B CA 1
ATOM 3216 C C . SER B 2 24 ? -36.85600 40.05700 62.51200 1.000 122.16000 10 SER B C 1
ATOM 3217 O O . SER B 2 24 ? -37.65900 40.90300 62.11000 1.000 126.78000 10 SER B O 1
ATOM 3220 N N . LYS B 2 25 ? -35.54600 40.30000 62.59900 1.000 121.16000 11 LYS B N 1
ATOM 3221 C CA . LYS B 2 25 ? -34.99100 41.53300 62.05200 1.000 123.08000 11 LYS B CA 1
ATOM 3222 C C . LYS B 2 25 ? -35.32500 41.65200 60.57100 1.000 133.53000 11 LYS B C 1
ATOM 3223 O O . LYS B 2 25 ? -35.79200 42.69800 60.10700 1.000 155.69000 11 LYS B O 1
ATOM 3229 N N . ASP B 2 26 ? -35.08800 40.58500 59.81400 1.000 131.84000 12 ASP B N 1
ATOM 3230 C CA . ASP B 2 26 ? -35.63200 40.49100 58.47100 1.000 135.16000 12 ASP B CA 1
ATOM 3231 C C . ASP B 2 26 ? -37.14400 40.29700 58.54500 1.000 137.91000 12 ASP B C 1
ATOM 3232 O O . ASP B 2 26 ? -37.69500 39.87400 59.56600 1.000 146.76000 12 ASP B O 1
ATOM 3237 N N . ASP B 2 27 ? -37.82000 40.61200 57.44100 1.000 138.93000 13 ASP B N 1
ATOM 3238 C CA . ASP B 2 27 ? -39.27500 40.53300 57.41300 1.000 141.37000 13 ASP B CA 1
ATOM 3239 C C . ASP B 2 27 ? -39.79900 39.10900 57.56600 1.000 139.52000 13 ASP B C 1
ATOM 3240 O O . ASP B 2 27 ? -41.01700 38.92900 57.67100 1.000 134.74000 13 ASP B O 1
ATOM 3245 N N . LYS B 2 28 ? -38.92400 38.10400 57.58500 1.000 136.75000 14 LYS B N 1
ATOM 3246 C CA . LYS B 2 28 ? -39.37000 36.72800 57.75500 1.000 128.90000 14 LYS B CA 1
ATOM 3247 C C . LYS B 2 28 ? -40.06800 36.55500 59.09900 1.000 128.94000 14 LYS B C 1
ATOM 3248 O O . LYS B 2 28 ? -39.60000 37.04700 60.12900 1.000 129.82000 14 LYS B O 1
ATOM 3254 N N . GLU B 2 29 ? -41.19300 35.84700 59.08300 1.000 129.06000 15 GLU B N 1
ATOM 3255 C CA . GLU B 2 29 ? -42.00400 35.61700 60.26900 1.000 129.90000 15 GLU B CA 1
ATOM 3256 C C . GLU B 2 29 ? -41.90500 34.15900 60.70200 1.000 132.33000 15 GLU B C 1
ATOM 3257 O O . GLU B 2 29 ? -41.44500 33.29000 59.95700 1.000 129.06000 15 GLU B O 1
ATOM 3263 N N . TYR B 2 30 ? -42.34700 33.90200 61.93200 1.000 142.09000 16 TYR B N 1
ATOM 3264 C CA . TYR B 2 30 ? -42.34300 32.55900 62.49500 1.000 127.76000 16 TYR B CA 1
ATOM 3265 C C . TYR B 2 30 ? -43.53100 32.41400 63.43400 1.000 124.32000 16 TYR B C 1
ATOM 3266 O O . TYR B 2 30 ? -43.81900 33.31900 64.22300 1.000 126.45000 16 TYR B O 1
ATOM 3275 N N . GLU B 2 31 ? -44.21300 31.27600 63.34500 1.000 116.27000 17 GLU B N 1
ATOM 3276 C CA . GLU B 2 31 ? -45.34200 30.96700 64.21000 1.000 115.77000 17 GLU B CA 1
ATOM 3277 C C . GLU B 2 31 ? -44.92500 29.93700 65.24900 1.000 108.89000 17 GLU B C 1
ATOM 3278 O O . GLU B 2 31 ? -44.12700 29.03800 64.96300 1.000 104.06000 17 GLU B O 1
ATOM 3284 N N . ILE B 2 32 ? -45.46800 30.07300 66.45600 1.000 108.14000 18 ILE B N 1
ATOM 3285 C CA . ILE B 2 32 ? -45.12100 29.20500 67.57400 1.000 105.50000 18 ILE B CA 1
ATOM 3286 C C . ILE B 2 32 ? -46.39400 28.86400 68.33400 1.000 106.96000 18 ILE B C 1
ATOM 3287 O O . ILE B 2 32 ? -47.25800 29.72400 68.53800 1.000 108.74000 18 ILE B O 1
ATOM 3292 N N . SER B 2 33 ? -46.50800 27.60600 68.75100 1.000 105.70000 19 SER B N 1
ATOM 3293 C CA . SER B 2 33 ? -47.62000 27.19900 69.59700 1.000 106.59000 19 SER B CA 1
ATOM 3294 C C . SER B 2 33 ? -47.65700 28.06000 70.85200 1.000 107.59000 19 SER B C 1
ATOM 3295 O O . SER B 2 33 ? -46.63400 28.25300 71.51500 1.000 106.89000 19 SER B O 1
ATOM 3298 N N . ARG B 2 34 ? -48.84100 28.58500 71.17400 1.000 111.09000 20 ARG B N 1
ATOM 3299 C CA . ARG B 2 34 ? -48.97300 29.42500 72.35900 1.000 114.94000 20 ARG B CA 1
ATOM 3300 C C . ARG B 2 34 ? -48.45300 28.70700 73.59700 1.000 109.69000 20 ARG B C 1
ATOM 3301 O O . ARG B 2 34 ? -47.86600 29.33100 74.48900 1.000 111.79000 20 ARG B O 1
ATOM 3309 N N . SER B 2 35 ? -48.65400 27.38900 73.66600 1.000 105.45000 21 SER B N 1
ATOM 3310 C CA . SER B 2 35 ? -48.13200 26.62000 74.79000 1.000 102.81000 21 SER B CA 1
ATOM 3311 C C . SER B 2 35 ? -46.61200 26.52700 74.74600 1.000 101.35000 21 SER B C 1
ATOM 3312 O O . SER B 2 35 ? -45.97000 26.39500 75.79400 1.000 98.04000 21 SER B O 1
ATOM 3315 N N . ALA B 2 36 ? -46.02200 26.59100 73.55100 1.000 102.24000 22 ALA B N 1
ATOM 3316 C CA . ALA B 2 36 ? -44.56900 26.56400 73.43000 1.000 99.47000 22 ALA B CA 1
ATOM 3317 C C . ALA B 2 36 ? -43.96400 27.92300 73.76400 1.000 99.36000 22 ALA B C 1
ATOM 3318 O O . ALA B 2 36 ? -42.97100 28.00600 74.49600 1.000 98.49000 22 ALA B O 1
ATOM 3320 N N . ALA B 2 37 ? -44.55200 29.00000 73.23700 1.000 102.78000 23 ALA B N 1
ATOM 3321 C CA . ALA B 2 37 ? -44.06700 30.34100 73.54000 1.000 100.06000 23 ALA B CA 1
ATOM 3322 C C . ALA B 2 37 ? -44.27500 30.71200 75.00200 1.000 98.44000 23 ALA B C 1
ATOM 3323 O O . ALA B 2 37 ? -43.59500 31.61400 75.50300 1.000 95.20000 23 ALA B O 1
ATOM 3325 N N . MET B 2 38 ? -45.19700 30.04000 75.69700 1.000 100.39000 24 MET B N 1
ATOM 3326 C CA . MET B 2 38 ? -45.40100 30.29700 77.11800 1.000 103.22000 24 MET B CA 1
ATOM 3327 C C . MET B 2 38 ? -44.15800 29.98100 77.93800 1.000 98.64000 24 MET B C 1
ATOM 3328 O O . MET B 2 38 ? -44.01500 30.49800 79.05100 1.000 95.54000 24 MET B O 1
ATOM 3333 N N . ILE B 2 39 ? -43.26000 29.14100 77.41600 1.000 102.98000 25 ILE B N 1
ATOM 3334 C CA . ILE B 2 39 ? -42.03100 28.81800 78.13500 1.000 95.55000 25 ILE B CA 1
ATOM 3335 C C . ILE B 2 39 ? -41.20000 30.07300 78.35100 1.000 89.70000 25 ILE B C 1
ATOM 3336 O O . ILE B 2 39 ? -40.52700 30.21500 79.37900 1.000 83.82000 25 ILE B O 1
ATOM 3341 N N . SER B 2 40 ? -41.23100 30.99900 77.39700 1.000 89.22000 26 SER B N 1
ATOM 3342 C CA . SER B 2 40 ? -40.50200 32.25400 77.50300 1.000 86.66000 26 SER B CA 1
ATOM 3343 C C . SER B 2 40 ? -41.31300 33.25100 78.32400 1.000 89.18000 26 SER B C 1
ATOM 3344 O O . SER B 2 40 ? -42.39400 33.67000 77.89000 1.000 91.79000 26 SER B O 1
ATOM 3347 N N . PRO B 2 41 ? -40.84200 33.65100 79.50900 1.000 88.45000 27 PRO B N 1
ATOM 3348 C CA . PRO B 2 41 ? -41.58200 34.66700 80.27500 1.000 89.45000 27 PRO B CA 1
ATOM 3349 C C . PRO B 2 41 ? -41.69000 36.00100 79.56100 1.000 91.27000 27 PRO B C 1
ATOM 3350 O O . PRO B 2 41 ? -42.55600 36.81000 79.91800 1.000 96.24000 27 PRO B O 1
ATOM 3354 N N . THR B 2 42 ? -40.84500 36.25700 78.56500 1.000 89.03000 28 THR B N 1
ATOM 3355 C CA . THR B 2 42 ? -40.83400 37.53100 77.86100 1.000 88.81000 28 THR B CA 1
ATOM 3356 C C . THR B 2 42 ? -41.69700 37.52300 76.60500 1.000 91.58000 28 THR B C 1
ATOM 3357 O O . THR B 2 42 ? -41.76400 38.54500 75.91400 1.000 89.35000 28 THR B O 1
ATOM 3361 N N . LEU B 2 43 ? -42.35500 36.40800 76.29400 1.000 93.59000 29 LEU B N 1
ATOM 3362 C CA . LEU B 2 43 ? -43.20500 36.28800 75.11000 1.000 96.03000 29 LEU B CA 1
ATOM 3363 C C . LEU B 2 43 ? -44.64500 36.08100 75.57000 1.000 99.69000 29 LEU B C 1
ATOM 3364 O O . LEU B 2 43 ? -45.08600 34.95100 75.79600 1.000 97.04000 29 LEU B O 1
ATOM 3369 N N . LYS B 2 44 ? -45.37500 37.18500 75.70200 1.000 102.48000 30 LYS B N 1
ATOM 3370 C CA . LYS B 2 44 ? -46.80100 37.17500 76.01900 1.000 112.18000 30 LYS B CA 1
ATOM 3371 C C . LYS B 2 44 ? -47.50000 37.85100 74.84300 1.000 128.63000 30 LYS B C 1
ATOM 3372 O O . LYS B 2 44 ? -47.66200 39.07400 74.81400 1.000 124.52000 30 LYS B O 1
ATOM 3378 N N . ALA B 2 45 ? -47.91400 37.04300 73.87300 1.000 133.68000 31 ALA B N 1
ATOM 3379 C CA . ALA B 2 45 ? -48.34300 37.54600 72.57700 1.000 122.96000 31 ALA B CA 1
ATOM 3380 C C . ALA B 2 45 ? -49.23100 36.51400 71.88000 1.000 123.49000 31 ALA B C 1
ATOM 3381 O O . ALA B 2 45 ? -49.28100 35.36900 72.32500 1.000 122.71000 31 ALA B O 1
ATOM 3383 N N . GLY B 2 46 ? -49.93600 36.88000 70.80500 1.000 123.37000 32 GLY B N 1
ATOM 3384 C CA . GLY B 2 46 ? -49.93300 38.21000 70.21400 1.000 118.77000 32 GLY B CA 1
ATOM 3385 C C . GLY B 2 46 ? -49.01600 38.31000 69.01000 1.000 118.23000 32 GLY B C 1
ATOM 3386 O O . GLY B 2 46 ? -49.01100 37.43400 68.14700 1.000 117.61000 32 GLY B O 1
ATOM 3387 N N . ARG B 2 47 ? -48.23700 39.39000 68.96200 1.000 123.04000 33 ARG B N 1
ATOM 3388 C CA . ARG B 2 47 ? -47.21800 39.58700 67.94400 1.000 126.08000 33 ARG B CA 1
ATOM 3389 C C . ARG B 2 47 ? -46.02700 40.28500 68.58300 1.000 121.44000 33 ARG B C 1
ATOM 3390 O O . ARG B 2 47 ? -46.19700 41.25300 69.32800 1.000 122.87000 33 ARG B O 1
ATOM 3398 N N . ILE B 2 48 ? -44.82600 39.79200 68.28800 1.000 118.30000 34 ILE B N 1
ATOM 3399 C CA . ILE B 2 48 ? -43.59500 40.33100 68.85300 1.000 114.11000 34 ILE B CA 1
ATOM 3400 C C . ILE B 2 48 ? -42.62000 40.61700 67.72100 1.000 113.68000 34 ILE B C 1
ATOM 3401 O O . ILE B 2 48 ? -42.50100 39.83100 66.77500 1.000 115.36000 34 ILE B O 1
ATOM 3406 N N . GLU B 2 49 ? -41.91900 41.74400 67.82600 1.000 113.89000 35 GLU B N 1
ATOM 3407 C CA . GLU B 2 49 ? -40.90500 42.15000 66.85900 1.000 114.11000 35 GLU B CA 1
ATOM 3408 C C . GLU B 2 49 ? -39.54300 42.00800 67.52600 1.000 111.70000 35 GLU B C 1
ATOM 3409 O O . GLU B 2 49 ? -39.23700 42.72700 68.48300 1.000 110.59000 35 GLU B O 1
ATOM 3415 N N . LEU B 2 50 ? -38.73000 41.08400 67.02200 1.000 109.39000 36 LEU B N 1
ATOM 3416 C CA . LEU B 2 50 ? -37.42200 40.79300 67.59600 1.000 106.89000 36 LEU B CA 1
ATOM 3417 C C . LEU B 2 50 ? -36.33100 41.31800 66.66800 1.000 109.19000 36 LEU B C 1
ATOM 3418 O O . LEU B 2 50 ? -35.63500 40.56100 65.98800 1.000 109.06000 36 LEU B O 1
ATOM 3423 N N . LYS B 2 51 ? -36.18700 42.63900 66.64700 1.000 112.47000 37 LYS B N 1
ATOM 3424 C CA . LYS B 2 51 ? -35.07500 43.25000 65.94500 1.000 116.07000 37 LYS B CA 1
ATOM 3425 C C . LYS B 2 51 ? -33.75900 42.82600 66.59800 1.000 115.07000 37 LYS B C 1
ATOM 3426 O O . LYS B 2 51 ? -33.72900 42.25700 67.69200 1.000 110.74000 37 LYS B O 1
ATOM 3432 N N . GLN B 2 52 ? -32.65900 43.10600 65.90200 1.000 118.03000 38 GLN B N 1
ATOM 3433 C CA . GLN B 2 52 ? -31.30300 42.79900 66.35100 1.000 119.54000 38 GLN B CA 1
ATOM 3434 C C . GLN B 2 52 ? -30.98500 41.31000 66.31200 1.000 108.83000 38 GLN B C 1
ATOM 3435 O O . GLN B 2 52 ? -29.91700 40.90300 66.78700 1.000 105.75000 38 GLN B O 1
ATOM 3441 N N . PHE B 2 53 ? -31.87300 40.48100 65.76300 1.000 107.91000 39 PHE B N 1
ATOM 3442 C CA . PHE B 2 53 ? -31.64300 39.04600 65.65800 1.000 106.53000 39 PHE B CA 1
ATOM 3443 C C . PHE B 2 53 ? -31.96200 38.58500 64.24500 1.000 110.71000 39 PHE B C 1
ATOM 3444 O O . PHE B 2 53 ? -33.01300 38.93000 63.69600 1.000 111.56000 39 PHE B O 1
ATOM 3452 N N . ASP B 2 54 ? -31.05600 37.80000 63.66700 1.000 114.66000 40 ASP B N 1
ATOM 3453 C CA . ASP B 2 54 ? -31.19100 37.33900 62.29600 1.000 114.82000 40 ASP B CA 1
ATOM 3454 C C . ASP B 2 54 ? -32.20100 36.19600 62.20400 1.000 109.50000 40 ASP B C 1
ATOM 3455 O O . ASP B 2 54 ? -32.68600 35.66500 63.20700 1.000 104.06000 40 ASP B O 1
ATOM 3460 N N . SER B 2 55 ? -32.50700 35.81100 60.96400 1.000 110.45000 41 SER B N 1
ATOM 3461 C CA . SER B 2 55 ? -33.52500 34.79400 60.72500 1.000 107.91000 41 SER B CA 1
ATOM 3462 C C . SER B 2 55 ? -33.07300 33.42600 61.21800 1.000 101.66000 41 SER B C 1
ATOM 3463 O O . SER B 2 55 ? -33.87800 32.65900 61.76000 1.000 96.87000 41 SER B O 1
ATOM 3466 N N . HIS B 2 56 ? -31.79200 33.09900 61.03900 1.000 101.06000 42 HIS B N 1
ATOM 3467 C CA . HIS B 2 56 ? -31.29600 31.79300 61.46000 1.000 98.29000 42 HIS B CA 1
ATOM 3468 C C . HIS B 2 56 ? -31.33000 31.63700 62.97500 1.000 94.38000 42 HIS B C 1
ATOM 3469 O O . HIS B 2 56 ? -31.44200 30.51300 63.47800 1.000 89.22000 42 HIS B O 1
ATOM 3476 N N . ILE B 2 57 ? -31.24200 32.74300 63.71800 1.000 94.54000 43 ILE B N 1
ATOM 3477 C CA . ILE B 2 57 ? -31.26600 32.66200 65.17600 1.000 90.08000 43 ILE B CA 1
ATOM 3478 C C . ILE B 2 57 ? -32.67000 32.32900 65.66600 1.000 84.63000 43 ILE B C 1
ATOM 3479 O O . ILE B 2 57 ? -32.86400 31.38600 66.44200 1.000 80.02000 43 ILE B O 1
ATOM 3484 N N . LEU B 2 58 ? -33.66900 33.09700 65.22400 1.000 87.37000 44 LEU B N 1
ATOM 3485 C CA . LEU B 2 58 ? -35.03700 32.86400 65.67700 1.000 85.34000 44 LEU B CA 1
ATOM 3486 C C . LEU B 2 58 ? -35.51500 31.47100 65.29500 1.000 80.94000 44 LEU B C 1
ATOM 3487 O O . LEU B 2 58 ? -36.17600 30.79300 66.09200 1.000 75.29000 44 LEU B O 1
ATOM 3492 N N . GLU B 2 59 ? -35.19400 31.02400 64.07900 1.000 86.43000 45 GLU B N 1
ATOM 3493 C CA . GLU B 2 59 ? -35.56300 29.67400 63.67200 1.000 86.47000 45 GLU B CA 1
ATOM 3494 C C . GLU B 2 59 ? -35.03400 28.63600 64.65200 1.000 79.15000 45 GLU B C 1
ATOM 3495 O O . GLU B 2 59 ? -35.68400 27.60900 64.88000 1.000 75.44000 45 GLU B O 1
ATOM 3501 N N . LYS B 2 60 ? -33.86900 28.89000 65.25400 1.000 77.94000 46 LYS B N 1
ATOM 3502 C CA . LYS B 2 60 ? -33.32300 27.95300 66.22800 1.000 75.59000 46 LYS B CA 1
ATOM 3503 C C . LYS B 2 60 ? -33.97200 28.13300 67.59500 1.000 69.47000 46 LYS B C 1
ATOM 3504 O O . LYS B 2 60 ? -34.16800 27.15400 68.32400 1.000 67.83000 46 LYS B O 1
ATOM 3510 N N . ALA B 2 61 ? -34.31100 29.37200 67.95700 1.000 69.11000 47 ALA B N 1
ATOM 3511 C CA . ALA B 2 61 ? -35.02700 29.60800 69.20600 1.000 67.51000 47 ALA B CA 1
ATOM 3512 C C . ALA B 2 61 ? -36.36800 28.88600 69.20500 1.000 67.22000 47 ALA B C 1
ATOM 3513 O O . ALA B 2 61 ? -36.70600 28.17100 70.15700 1.000 64.82000 47 ALA B O 1
ATOM 3515 N N . VAL B 2 62 ? -37.14700 29.05700 68.13400 1.000 68.92000 48 VAL B N 1
ATOM 3516 C CA . VAL B 2 62 ? -38.41200 28.33600 68.01200 1.000 68.83000 48 VAL B CA 1
ATOM 3517 C C . VAL B 2 62 ? -38.16500 26.83500 68.05400 1.000 67.96000 48 VAL B C 1
ATOM 3518 O O . VAL B 2 62 ? -38.92300 26.08200 68.67800 1.000 67.65000 48 VAL B O 1
ATOM 3522 N N . GLU B 2 63 ? -37.09900 26.37700 67.39500 1.000 68.26000 49 GLU B N 1
ATOM 3523 C CA . GLU B 2 63 ? -36.77300 24.95500 67.41800 1.000 69.49000 49 GLU B CA 1
ATOM 3524 C C . GLU B 2 63 ? -36.54500 24.46900 68.84500 1.000 67.09000 49 GLU B C 1
ATOM 3525 O O . GLU B 2 63 ? -36.92600 23.34500 69.19300 1.000 67.14000 49 GLU B O 1
ATOM 3531 N N . TYR B 2 64 ? -35.93300 25.30300 69.69100 1.000 66.26000 50 TYR B N 1
ATOM 3532 C CA . TYR B 2 64 ? -35.73300 24.91300 71.08300 1.000 65.87000 50 TYR B CA 1
ATOM 3533 C C . TYR B 2 64 ? -37.04600 24.92700 71.85700 1.000 66.00000 50 TYR B C 1
ATOM 3534 O O . TYR B 2 64 ? -37.30900 24.02100 72.65700 1.000 67.59000 50 TYR B O 1
ATOM 3543 N N . LEU B 2 65 ? -37.87600 25.95200 71.64700 1.000 66.46000 51 LEU B N 1
ATOM 3544 C CA . LEU B 2 65 ? -39.14000 26.04100 72.37200 1.000 68.90000 51 LEU B CA 1
ATOM 3545 C C . LEU B 2 65 ? -39.98200 24.79300 72.15000 1.000 71.81000 51 LEU B C 1
ATOM 3546 O O . LEU B 2 65 ? -40.43100 24.15200 73.10800 1.000 74.57000 51 LEU B O 1
ATOM 3551 N N . ASN B 2 66 ? -40.20800 24.42900 70.88600 1.000 70.89000 52 ASN B N 1
ATOM 3552 C CA . ASN B 2 66 ? -40.90700 23.18300 70.59500 1.000 73.49000 52 ASN B CA 1
ATOM 3553 C C . ASN B 2 66 ? -40.17900 22.00300 71.22300 1.000 74.91000 52 ASN B C 1
ATOM 3554 O O . ASN B 2 66 ? -40.79400 21.14900 71.87200 1.000 77.35000 52 ASN B O 1
ATOM 3559 N N . TYR B 2 67 ? -38.85700 21.95200 71.05000 1.000 73.56000 53 TYR B N 1
ATOM 3560 C CA . TYR B 2 67 ? -38.06200 20.90000 71.67300 1.000 76.03000 53 TYR B CA 1
ATOM 3561 C C . TYR B 2 67 ? -38.28100 20.86400 73.18000 1.000 76.90000 53 TYR B C 1
ATOM 3562 O O . TYR B 2 67 ? -38.29400 19.78700 73.78800 1.000 77.08000 53 TYR B O 1
ATOM 3571 N N . ASN B 2 68 ? -38.46300 22.03100 73.80000 1.000 76.76000 54 ASN B N 1
ATOM 3572 C CA . ASN B 2 68 ? -38.62300 22.08200 75.24900 1.000 79.60000 54 ASN B CA 1
ATOM 3573 C C . ASN B 2 68 ? -39.97500 21.52200 75.67100 1.000 80.49000 54 ASN B C 1
ATOM 3574 O O . ASN B 2 68 ? -40.05000 20.63700 76.53100 1.000 83.24000 54 ASN B O 1
ATOM 3579 N N . LEU B 2 69 ? -41.05900 22.02500 75.07500 1.000 82.62000 55 LEU B N 1
ATOM 3580 C CA . LEU B 2 69 ? -42.39100 21.56300 75.45600 1.000 87.53000 55 LEU B CA 1
ATOM 3581 C C . LEU B 2 69 ? -42.54800 20.06500 75.23500 1.000 85.78000 55 LEU B C 1
ATOM 3582 O O . LEU B 2 69 ? -43.25200 19.39800 76.00100 1.000 89.25000 55 LEU B O 1
ATOM 3587 N N . LYS B 2 70 ? -41.90300 19.51800 74.20400 1.000 81.47000 56 LYS B N 1
ATOM 3588 C CA . LYS B 2 70 ? -42.03100 18.09300 73.91600 1.000 83.15000 56 LYS B CA 1
ATOM 3589 C C . LYS B 2 70 ? -41.50900 17.25000 75.07400 1.000 84.70000 56 LYS B C 1
ATOM 3590 O O . LYS B 2 70 ? -42.23800 16.43100 75.64300 1.000 86.43000 56 LYS B O 1
ATOM 3596 N N . TYR B 2 71 ? -40.24300 17.44000 75.44000 1.000 84.83000 57 TYR B N 1
ATOM 3597 C CA . TYR B 2 71 ? -39.59300 16.60500 76.44000 1.000 84.06000 57 TYR B CA 1
ATOM 3598 C C . TYR B 2 71 ? -39.71900 17.16000 77.85500 1.000 86.62000 57 TYR B C 1
ATOM 3599 O O . TYR B 2 71 ? -39.14200 16.58600 78.78400 1.000 83.84000 57 TYR B O 1
ATOM 3608 N N . SER B 2 72 ? -40.46400 18.24500 78.04100 1.000 91.20000 58 SER B N 1
ATOM 3609 C CA . SER B 2 72 ? -40.68400 18.80700 79.37000 1.000 109.94000 58 SER B CA 1
ATOM 3610 C C . SER B 2 72 ? -42.02700 18.35000 79.92800 1.000 114.26000 58 SER B C 1
ATOM 3611 O O . SER B 2 72 ? -43.08200 18.73900 79.42600 1.000 114.26000 58 SER B O 1
ATOM 3614 N N . ILE B 2 81 ? -33.91200 11.46900 76.25800 1.000 85.80000 67 ILE B N 1
ATOM 3615 C CA . ILE B 2 81 ? -34.07200 12.82000 75.73500 1.000 88.44000 67 ILE B CA 1
ATOM 3616 C C . ILE B 2 81 ? -32.91900 13.14600 74.78100 1.000 90.49000 67 ILE B C 1
ATOM 3617 O O . ILE B 2 81 ? -31.75900 13.11600 75.18800 1.000 94.09000 67 ILE B O 1
ATOM 3622 N N . PRO B 2 82 ? -33.22600 13.44700 73.51900 1.000 86.84000 68 PRO B N 1
ATOM 3623 C CA . PRO B 2 82 ? -32.16300 13.80900 72.57500 1.000 84.78000 68 PRO B CA 1
ATOM 3624 C C . PRO B 2 82 ? -31.48800 15.11300 72.96500 1.000 84.18000 68 PRO B C 1
ATOM 3625 O O . PRO B 2 82 ? -32.01600 15.91800 73.73400 1.000 83.89000 68 PRO B O 1
ATOM 3629 N N . GLU B 2 83 ? -30.29700 15.31600 72.41000 1.000 84.94000 69 GLU B N 1
ATOM 3630 C CA . GLU B 2 83 ? -29.56100 16.55300 72.61400 1.000 87.05000 69 GLU B CA 1
ATOM 3631 C C . GLU B 2 83 ? -29.98400 17.58000 71.57300 1.000 81.84000 69 GLU B C 1
ATOM 3632 O O . GLU B 2 83 ? -30.22300 17.24300 70.41000 1.000 82.43000 69 GLU B O 1
ATOM 3638 N N . PHE B 2 84 ? -30.08600 18.83200 72.00400 1.000 78.67000 70 PHE B N 1
ATOM 3639 C CA . PHE B 2 84 ? -30.41700 19.93400 71.10800 1.000 77.35000 70 PHE B CA 1
ATOM 3640 C C . PHE B 2 84 ? -29.12600 20.43000 70.47000 1.000 76.46000 70 PHE B C 1
ATOM 3641 O O . PHE B 2 84 ? -28.27500 21.01500 71.14700 1.000 76.01000 70 PHE B O 1
ATOM 3649 N N . GLU B 2 85 ? -28.97500 20.18700 69.17200 1.000 77.78000 71 GLU B N 1
ATOM 3650 C CA . GLU B 2 85 ? -27.77600 20.61200 68.46500 1.000 77.80000 71 GLU B CA 1
ATOM 3651 C C . GLU B 2 85 ? -27.74000 22.13100 68.34000 1.000 72.61000 71 GLU B C 1
ATOM 3652 O O . GLU B 2 85 ? -28.75400 22.7740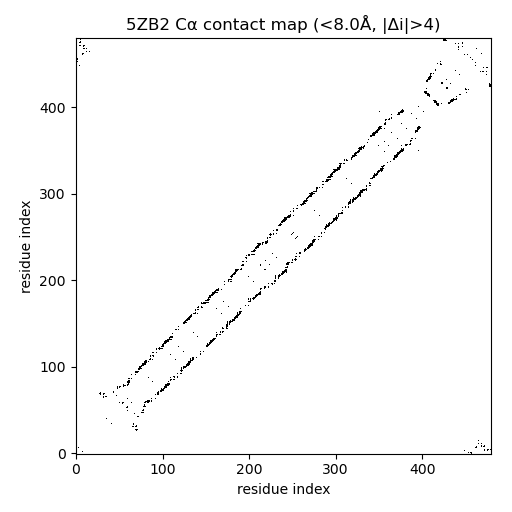0 68.05600 1.000 71.71000 71 GLU B O 1
ATOM 3658 N N . ILE B 2 86 ? -26.55900 22.70300 68.55700 1.000 69.25000 72 ILE B N 1
ATOM 3659 C CA . ILE B 2 86 ? -26.36000 24.14600 68.45400 1.000 66.83000 72 ILE B CA 1
ATOM 3660 C C . ILE B 2 86 ? -25.16200 24.39900 67.54700 1.000 65.62000 72 ILE B C 1
ATOM 3661 O O . ILE B 2 86 ? -24.03000 24.05500 67.91700 1.000 64.45000 72 ILE B O 1
ATOM 3666 N N . PRO B 2 87 ? -25.34600 24.99400 66.36700 1.000 66.12000 73 PRO B N 1
ATOM 3667 C CA . PRO B 2 87 ? -24.19500 25.23700 65.48800 1.000 66.59000 73 PRO B CA 1
ATOM 3668 C C . PRO B 2 87 ? -23.16100 26.12600 66.16000 1.000 66.36000 73 PRO B C 1
ATOM 3669 O O . PRO B 2 87 ? -23.49700 27.11500 66.81500 1.000 66.19000 73 PRO B O 1
ATOM 3673 N N . THR B 2 88 ? -21.88700 25.76300 65.98700 1.000 64.81000 74 THR B N 1
ATOM 3674 C CA . THR B 2 88 ? -20.80600 26.53700 66.59100 1.000 64.18000 74 THR B CA 1
ATOM 3675 C C . THR B 2 88 ? -20.82400 27.98300 66.10900 1.000 64.72000 74 THR B C 1
ATOM 3676 O O . THR B 2 88 ? -20.62600 28.91300 66.89900 1.000 62.28000 74 THR B O 1
ATOM 3680 N N . GLU B 2 89 ? -21.06500 28.19100 64.81500 1.000 66.80000 75 GLU B N 1
ATOM 3681 C CA . GLU B 2 89 ? -21.00000 29.52000 64.21400 1.000 67.23000 75 GLU B CA 1
ATOM 3682 C C . GLU B 2 89 ? -22.07100 30.47900 64.72900 1.000 66.85000 75 GLU B C 1
ATOM 3683 O O . GLU B 2 89 ? -22.06500 31.64800 64.33000 1.000 65.72000 75 GLU B O 1
ATOM 3689 N N . MET B 2 90 ? -22.98900 30.03300 65.58900 1.000 67.84000 76 MET B N 1
ATOM 3690 C CA . MET B 2 90 ? -24.02000 30.91000 66.13700 1.000 70.57000 76 MET B CA 1
ATOM 3691 C C . MET B 2 90 ? -24.18200 30.72700 67.64300 1.000 66.55000 76 MET B C 1
ATOM 3692 O O . MET B 2 90 ? -25.22600 31.09000 68.19800 1.000 68.13000 76 MET B O 1
ATOM 3697 N N . SER B 2 91 ? -23.17000 30.17800 68.31800 1.000 63.65000 77 SER B N 1
ATOM 3698 C CA . SER B 2 91 ? -23.30000 29.89900 69.74500 1.000 62.56000 77 SER B CA 1
ATOM 3699 C C . SER B 2 91 ? -23.37200 31.18600 70.56100 1.000 60.09000 77 SER B C 1
ATOM 3700 O O . SER B 2 91 ? -24.17600 31.28900 71.49400 1.000 56.96000 77 SER B O 1
ATOM 3703 N N . LEU B 2 92 ? -22.54800 32.18100 70.22600 1.000 60.07000 78 LEU B N 1
ATOM 3704 C CA . LEU B 2 92 ? -22.56000 33.43100 70.98100 1.000 60.23000 78 LEU B CA 1
ATOM 3705 C C . LEU B 2 92 ? -23.88100 34.16800 70.79700 1.000 61.26000 78 LEU B C 1
ATOM 3706 O O . LEU B 2 92 ? -24.56800 34.49100 71.77300 1.000 58.79000 78 LEU B O 1
ATOM 3711 N N . GLU B 2 93 ? -24.25700 34.44400 69.54600 1.000 64.67000 79 GLU B N 1
ATOM 3712 C CA . GLU B 2 93 ? -25.48300 35.19600 69.29700 1.000 67.79000 79 GLU B CA 1
ATOM 3713 C C . GLU B 2 93 ? -26.69900 34.46300 69.85000 1.000 65.44000 79 GLU B C 1
ATOM 3714 O O . GLU B 2 93 ? -27.62400 35.09200 70.37800 1.000 65.77000 79 GLU B O 1
ATOM 3720 N N . LEU B 2 94 ? -26.71500 33.13200 69.75200 1.000 62.74000 80 LEU B N 1
ATOM 3721 C CA . LEU B 2 94 ? -27.84200 32.37600 70.28800 1.000 66.24000 80 LEU B CA 1
ATOM 3722 C C . LEU B 2 94 ? -27.90400 32.46600 71.80800 1.000 59.70000 80 LEU B C 1
ATOM 3723 O O . LEU B 2 94 ? -29.00000 32.47700 72.38100 1.000 58.75000 80 LEU B O 1
ATOM 3728 N N . LEU B 2 95 ? -26.75100 32.53000 72.47900 1.000 56.83000 81 LEU B N 1
ATOM 3729 C CA . LEU B 2 95 ? -26.75200 32.71800 73.92600 1.000 55.42000 81 LEU B CA 1
ATOM 3730 C C . LEU B 2 95 ? -27.43600 34.02700 74.29900 1.000 54.12000 81 LEU B C 1
ATOM 3731 O O . LEU B 2 95 ? -28.26100 34.07000 75.21900 1.000 53.15000 81 LEU B O 1
ATOM 3736 N N . LEU B 2 96 ? -27.10700 35.10700 73.58700 1.000 54.60000 82 LEU B N 1
ATOM 3737 C CA . LEU B 2 96 ? -27.71800 36.40000 73.87600 1.000 56.94000 82 LEU B CA 1
ATOM 3738 C C . LEU B 2 96 ? -29.22800 36.35500 73.67300 1.000 58.40000 82 LEU B C 1
ATOM 3739 O O . LEU B 2 96 ? -29.98300 36.96000 74.44400 1.000 58.86000 82 LEU B O 1
ATOM 3744 N N . ALA B 2 97 ? -29.69000 35.64600 72.64000 1.000 59.09000 83 ALA B N 1
ATOM 3745 C CA . ALA B 2 97 ? -31.12700 35.54600 72.40600 1.000 61.12000 83 ALA B CA 1
ATOM 3746 C C . ALA B 2 97 ? -31.80800 34.74000 73.50400 1.000 59.89000 83 ALA B C 1
ATOM 3747 O O . ALA B 2 97 ? -32.89800 35.10100 73.96200 1.000 60.89000 83 ALA B O 1
ATOM 3749 N N . ALA B 2 98 ? -31.18300 33.64300 73.93700 1.000 57.71000 84 ALA B N 1
ATOM 3750 C CA . ALA B 2 98 ? -31.75500 32.85000 75.01900 1.000 57.21000 84 ALA B CA 1
ATOM 3751 C C . ALA B 2 98 ? -31.83500 33.66200 76.30400 1.000 57.56000 84 ALA B C 1
ATOM 3752 O O . ALA B 2 98 ? -32.78900 33.52300 77.07800 1.000 58.10000 84 ALA B O 1
ATOM 3754 N N . ASP B 2 99 ? -30.83800 34.51400 76.54700 1.000 58.16000 85 ASP B N 1
ATOM 3755 C CA . ASP B 2 99 ? -30.84900 35.35000 77.74200 1.000 57.42000 85 ASP B CA 1
ATOM 3756 C C . ASP B 2 99 ? -32.00800 36.33500 77.70000 1.000 60.60000 85 ASP B C 1
ATOM 3757 O O . ASP B 2 99 ? -32.79900 36.42500 78.64600 1.000 60.69000 85 ASP B O 1
ATOM 3762 N N . TYR B 2 100 ? -32.12700 37.08100 76.60000 1.000 62.20000 86 TYR B N 1
ATOM 3763 C CA . TYR B 2 100 ? -33.22700 38.02800 76.46800 1.000 67.98000 86 TYR B CA 1
ATOM 3764 C C . TYR B 2 100 ? -34.57300 37.32900 76.60600 1.000 68.96000 86 TYR B C 1
ATOM 3765 O O . TYR B 2 100 ? -35.48600 37.84600 77.26100 1.000 70.50000 86 TYR B O 1
ATOM 3774 N N . LEU B 2 101 ? -34.71400 36.15000 76.00000 1.000 65.82000 87 LEU B N 1
ATOM 3775 C CA . LEU B 2 101 ? -35.94000 35.37300 76.11800 1.000 65.79000 87 LEU B CA 1
ATOM 3776 C C . LEU B 2 101 ? -36.04100 34.61900 77.43500 1.000 64.85000 87 LEU B C 1
ATOM 3777 O O . LEU B 2 101 ? -37.10500 34.06300 77.73000 1.000 66.83000 87 LEU B O 1
ATOM 3782 N N . SER B 2 102 ? -34.97200 34.58200 78.22900 1.000 63.10000 88 SER B N 1
ATOM 3783 C CA . SER B 2 102 ? -34.97800 33.87200 79.50700 1.000 63.67000 88 SER B CA 1
ATOM 3784 C C . SER B 2 102 ? -35.36000 32.40600 79.31700 1.000 59.69000 88 SER B C 1
ATOM 3785 O O . SER B 2 102 ? -36.11800 31.83400 80.10300 1.000 60.58000 88 SER B O 1
ATOM 3788 N N . ILE B 2 103 ? -34.82800 31.79500 78.26300 1.000 59.11000 89 ILE B N 1
ATOM 3789 C CA . ILE B 2 103 ? -35.07700 30.38800 77.97700 1.000 57.12000 89 ILE B CA 1
ATOM 3790 C C . ILE B 2 103 ? -33.77900 29.59700 78.05700 1.000 55.53000 89 ILE B C 1
ATOM 3791 O O . ILE B 2 103 ? -33.79100 28.36800 77.98300 1.000 56.31000 89 ILE B O 1
#

InterPro domains:
  IPR006553 Leucine-rich repeat, cysteine-containing subtype [SM00367] (233-258)
  IPR006553 Leucine-rich repeat, cysteine-containing subtype [SM00367] (259-284)
  IPR006553 Leucine-rich repeat, cysteine-containing subtype [SM00367] (312-337)
  IPR006553 Leucine-rich repeat, cysteine-containing subtype [SM00367] (505-530)
  IPR032675 Leucine-rich repeat domain superfamily [G3DSA:3.80.10.10] (144-372)
  IPR032675 Leucine-rich repeat domain superfamily [G3DSA:3.80.10.10] (373-476)
  IPR032675 Leucine-rich repeat domain superfamily [G3DSA:3.80.10.10] (477-554)

Sequence (480 aa):
SVSSLQSLCITKISENISKWQKEADESSKLVFNKLRDVLGGVSTANLNNLAKALSKNRALNDHTLQLFLKTDLKRLTFSDCSKISFDGYKTLAIFSPHLTELSLQMCGQLNHESLLYIAEKLPNLKSLNLDGPFLINEDTWEKFFVIMKGRLEEFHISNTHRFTDKSLSNLLINCGSTLVSLGLSRLDSISNYALLPQYLVNDEFHSLCCIEYPFNEEDVNDEIIINLLGQIGRTLRKLVLNGCIDLTDSMIINGLTAFIPEKCPLEVLSLEESDQITTDSLSYFFSKVELNNLIECSFRRCLQLGDMAIIELLLNGARDSLRSLNLNSLKELTKEAFVALACPNLTYLDLGFVRCVDDSVIQMLGEQNPNLTVIDVFGDNLVTEKATMRPGLTLIGRQSDSIDFVTLVSKDDKEYEISRSAAMISPTLKAGRIELKQFDSHILEKAVEYLNYNLKYSIPEFEIPTEMSLELLLAADYLSI

Secondary structure (DSSP, 8-state):
----HHHHHHHHHHHHHHHHHHHHHHHHHHHHHHHHHHTT---GGGHHHHHHHHHHTT--BTTGGGGGSS----EEEES--TB--HHHHHHHHHH-TT-SEEEEES-TT--HHHHHHHHHH-TT--EEEEE--TT--HHHHHHHHHHTTTT--EEEEES-TTS-HHHHHHHHHHHGGG-SEEEEES-TT---GGGHHHH---TT--EEEEE--SSGGGS-HHHHHHHHHHHGGG--EEEEES-TT--HHIIIIIIHHHS-SB----EEE-TT-TT--HHHHHHHHHHSB-TT--EEE-TT-TT--HHHHHHHHHTTGGGT-SEEE-TT-TT--HHHHHS---SS--EEE-TT-TT--HHHHHHHHHH-TT--EEE-TT-TT--TT----TT-EEES-GGG--/-EEEEE-SSS-EEEEEHHHHTTSTT--SSEEE-TT--HHHHHHHHHHHHHHHHH--------GGGHHHHHHHHHHHT-

Organism: Saccharomyces cerevisiae (strain ATCC 204508 / S288c) (NCBI:txid559292)